Protein AF-A0A0R3S9E7-F1 (afdb_monomer_lite)

pLDDT: mean 82.57, std 11.86, range [36.91, 95.31]

Foldseek 3Di:
DPPDDDLCRVLVVVVVVDVCSVPAFLEEEAEAEDPCQADPVDAAADADPVRVCCVPPPPPWDWDWAWAPDDPPPTWIWIETQAFIWTKDKDFAPDKDFDKPPDDDPDPDPDPRRVDPHRYYHYIYRNYIDRIHIYTHTWQDDQLQSVCVLQVLQEDPAPVVVVPDDPVSVVSAAAPVNCVRNTRYHPQSVLLSCLVQCWDDDPRGIHGYDLVVLLVLVVLLLVVCVVVVPPCVPQAAQDLVVSLVVCCVVHPSLSSLQSCLNQWAAAPPDPGPGIHGPLLVSLLSLLLNVQVVVQKAFPLVSLVVSLVSGRPPRFAAPQVRDQLQQFKDWDQDPVPRTIMIGGDHLSNADLPDLLRRVVVVCVVPVDDDLSRSLNNCVSTDRVRDRDRRSDDPPPPDDSNDRDHYHDDPPPPVVCSVVCPPDDSSVNRHDDHDDRDVVSVVVCCVNVPPPDPVVLLVVLLVCLVVVLVDPAPQPPDPVSLLSNLLNVLVCVVVVHDDQLLSSLLRSCVRPNVQAFQEAEDAADPCRLSNLQSLLSHQRHAYYEYAQRLCQNPNLVSLCSNLSRLNYAYYEHHNNLDALVSLCNNLVQCQDPVRNVSHQHAEYEHENNARDDPSSLVSQVSRPNYFKYWHFNYVHLVDPDDHDPQKDKDFDQVPQQDPGDDTHHSSCVSRVCVPPDDDPPPSPDTGPRGMMMGGHPDD

InterPro domains:
  IPR019128 Sister chromatid cohesion protein Dcc1 [PF09724] (44-377)
  IPR019128 Sister chromatid cohesion protein Dcc1 [PTHR13395] (10-381)
  IPR032675 Leucine-rich repeat domain superfamily [G3DSA:3.80.10.10] (487-643)

Organism: Hymenolepis diminuta (NCBI:txid6216)

Structure (mmCIF, N/CA/C/O backbone):
data_AF-A0A0R3S9E7-F1
#
_entry.id   AF-A0A0R3S9E7-F1
#
loop_
_atom_site.group_PDB
_atom_site.id
_atom_site.type_symbol
_atom_site.label_atom_id
_atom_site.label_alt_id
_atom_site.label_comp_id
_atom_site.label_asym_id
_atom_site.label_entity_id
_atom_site.label_seq_id
_atom_site.pdbx_PDB_ins_code
_atom_site.Cartn_x
_atom_site.Cartn_y
_atom_site.Cartn_z
_atom_site.occupancy
_atom_site.B_iso_or_equiv
_atom_site.auth_seq_id
_atom_site.auth_comp_id
_atom_site.auth_asym_id
_atom_site.auth_atom_id
_atom_site.pdbx_PDB_model_num
ATOM 1 N N . MET A 1 1 ? -26.307 -48.989 19.785 1.00 36.91 1 MET A N 1
ATOM 2 C CA . MET A 1 1 ? -27.633 -49.179 20.416 1.00 36.91 1 MET A CA 1
ATOM 3 C C . MET A 1 1 ? -28.146 -47.791 20.771 1.00 36.91 1 MET A C 1
ATOM 5 O O . MET A 1 1 ? -27.602 -47.182 21.681 1.00 36.91 1 MET A O 1
ATOM 9 N N . VAL A 1 2 ? -29.074 -47.227 19.993 1.00 44.88 2 VAL A N 1
ATOM 10 C CA . VAL A 1 2 ? -29.634 -45.896 20.288 1.00 44.88 2 VAL A CA 1
ATOM 11 C C . VAL A 1 2 ? -30.572 -46.060 21.482 1.00 44.88 2 VAL A C 1
ATOM 13 O O . VAL A 1 2 ? -31.575 -46.761 21.378 1.00 44.88 2 VAL A O 1
ATOM 16 N N . LEU A 1 3 ? -30.220 -45.486 22.632 1.00 51.97 3 LEU A N 1
ATOM 17 C CA . LEU A 1 3 ? -31.105 -45.413 23.797 1.00 51.97 3 LEU A CA 1
ATOM 18 C C . LEU A 1 3 ? -32.274 -44.482 23.449 1.00 51.97 3 LEU A C 1
ATOM 20 O O . LEU A 1 3 ? -32.168 -43.267 23.596 1.00 51.97 3 LEU A O 1
ATOM 24 N N . SER A 1 4 ? -33.376 -45.041 22.954 1.00 58.56 4 SER A N 1
ATOM 25 C CA . SER A 1 4 ? -34.619 -44.300 22.751 1.00 58.56 4 SER A CA 1
ATOM 26 C C . SER A 1 4 ? -35.273 -44.056 24.111 1.00 58.56 4 SER A C 1
ATOM 28 O O . SER A 1 4 ? -35.848 -44.978 24.692 1.00 58.56 4 SER A O 1
ATOM 30 N N . ARG A 1 5 ? -35.156 -42.836 24.643 1.00 69.81 5 ARG A N 1
ATOM 31 C CA . ARG A 1 5 ? -35.923 -42.410 25.824 1.00 69.81 5 ARG A CA 1
ATOM 32 C C . ARG A 1 5 ? -37.371 -42.134 25.418 1.00 69.81 5 ARG A C 1
ATOM 34 O O . ARG A 1 5 ? -37.604 -41.621 24.323 1.00 69.81 5 ARG A O 1
ATOM 41 N N . SER A 1 6 ? -38.327 -42.496 26.273 1.00 76.62 6 SER A N 1
ATOM 42 C CA . SER A 1 6 ? -39.743 -42.199 26.032 1.00 76.62 6 SER A CA 1
ATOM 43 C C . SER A 1 6 ? -40.032 -40.700 26.199 1.00 76.62 6 SER A C 1
ATOM 45 O O . SER A 1 6 ? -39.217 -39.959 26.757 1.00 76.62 6 SER A O 1
ATOM 47 N N . ILE A 1 7 ? -41.185 -40.239 25.704 1.00 76.94 7 ILE A N 1
ATOM 48 C CA . ILE A 1 7 ? -41.592 -38.830 25.825 1.00 76.94 7 ILE A CA 1
ATOM 49 C C . ILE A 1 7 ? -41.754 -38.448 27.295 1.00 76.94 7 ILE A C 1
ATOM 51 O O . ILE A 1 7 ? -41.303 -37.387 27.726 1.00 76.94 7 ILE A O 1
ATOM 55 N N . GLU A 1 8 ? -42.340 -39.356 28.063 1.00 77.25 8 GLU A N 1
ATOM 56 C CA . GLU A 1 8 ? -42.577 -39.228 29.490 1.00 77.25 8 GLU A CA 1
ATOM 57 C C . GLU A 1 8 ? -41.260 -39.110 30.268 1.00 77.25 8 GLU A C 1
ATOM 59 O O . GLU A 1 8 ? -41.149 -38.256 31.145 1.00 77.25 8 GLU A O 1
ATOM 64 N N . ASP A 1 9 ? -40.235 -39.888 29.904 1.00 80.62 9 ASP A N 1
ATOM 65 C CA . ASP A 1 9 ? -38.928 -39.837 30.571 1.00 80.62 9 ASP A CA 1
ATOM 66 C C . ASP A 1 9 ? -38.196 -38.511 30.323 1.00 80.62 9 ASP A C 1
ATOM 68 O O . ASP A 1 9 ? -37.569 -37.959 31.227 1.00 80.62 9 ASP A O 1
ATOM 72 N N . VAL A 1 10 ? -38.241 -37.994 29.091 1.00 80.31 10 VAL A N 1
ATOM 73 C CA . VAL A 1 10 ? -37.503 -36.777 28.711 1.00 80.31 10 VAL A CA 1
ATOM 74 C C . VAL A 1 10 ? -38.101 -35.539 29.369 1.00 80.31 10 VAL A C 1
ATOM 76 O O . VAL A 1 10 ? -37.361 -34.739 29.941 1.00 80.31 10 VAL A O 1
ATOM 79 N N . PHE A 1 11 ? -39.425 -35.390 29.331 1.00 79.00 11 PHE A N 1
ATOM 80 C CA . PHE A 1 11 ? -40.089 -34.265 29.990 1.00 79.00 11 PHE A CA 1
ATOM 81 C C . PHE A 1 11 ? -40.178 -34.446 31.510 1.00 79.00 11 PHE A C 1
ATOM 83 O O . PHE A 1 11 ? -40.085 -33.459 32.231 1.00 79.00 11 PHE A O 1
ATOM 90 N N . GLY A 1 12 ? -40.223 -35.682 32.017 1.00 78.31 12 GLY A N 1
ATOM 91 C CA . GLY A 1 12 ? -40.088 -35.945 33.450 1.00 78.31 12 GLY A CA 1
ATOM 92 C C . GLY A 1 12 ? -38.722 -35.523 34.004 1.00 78.31 12 GLY A C 1
ATOM 93 O O . GLY A 1 12 ? -38.645 -34.975 35.096 1.00 78.31 12 GLY A O 1
ATOM 94 N N . LEU A 1 13 ? -37.633 -35.698 33.244 1.00 78.88 13 LEU A N 1
ATOM 95 C CA . LEU A 1 13 ? -36.298 -35.218 33.635 1.00 78.88 13 LEU A CA 1
ATOM 96 C C . LEU A 1 13 ? -36.196 -33.688 33.707 1.00 78.88 13 LEU A C 1
ATOM 98 O O . LEU A 1 13 ? -35.445 -33.174 34.535 1.00 78.88 13 LEU A O 1
ATOM 102 N N . LEU A 1 14 ? -36.951 -32.965 32.875 1.00 74.25 14 LEU A N 1
ATOM 103 C CA . LEU A 1 14 ? -37.021 -31.501 32.921 1.00 74.25 14 LEU A CA 1
ATOM 104 C C . LEU A 1 14 ? -37.613 -31.003 34.248 1.00 74.25 14 LEU A C 1
ATOM 106 O O . LEU A 1 14 ? -37.083 -30.043 34.807 1.00 74.25 14 LEU A O 1
ATOM 110 N N . ASP A 1 15 ? -38.621 -31.697 34.790 1.00 71.75 15 ASP A N 1
ATOM 111 C CA . ASP A 1 15 ? -39.232 -31.371 36.090 1.00 71.75 15 ASP A CA 1
ATOM 112 C C . ASP A 1 15 ? -38.253 -31.529 37.269 1.00 71.75 15 ASP A C 1
ATOM 114 O O . ASP A 1 15 ? -38.401 -30.864 38.295 1.00 71.75 15 ASP A O 1
ATOM 118 N N . TYR A 1 16 ? -37.226 -32.375 37.131 1.00 75.44 16 TYR A N 1
ATOM 119 C CA . TYR A 1 16 ? -36.153 -32.504 38.125 1.00 75.44 16 TYR A CA 1
ATOM 120 C C . TYR A 1 16 ? -35.012 -31.498 37.919 1.00 75.44 16 TYR A C 1
ATOM 122 O O . TYR A 1 16 ? -34.289 -31.197 38.868 1.00 75.44 16 TYR A O 1
ATOM 130 N N . ALA A 1 17 ? -34.818 -31.009 36.691 1.00 71.25 17 ALA A N 1
ATOM 131 C CA . ALA A 1 17 ? -33.691 -30.158 36.318 1.00 71.25 17 ALA A CA 1
ATOM 132 C C . ALA A 1 17 ? -33.965 -28.654 36.496 1.00 71.25 17 ALA A C 1
ATOM 134 O O . ALA A 1 17 ? -33.025 -27.892 36.716 1.00 71.25 17 ALA A O 1
ATOM 135 N N . SER A 1 18 ? -35.224 -28.213 36.407 1.00 67.19 18 SER A N 1
ATOM 136 C CA . SER A 1 18 ? -35.602 -26.805 36.566 1.00 67.19 18 SER A CA 1
ATOM 137 C C . SER A 1 18 ? -36.914 -26.655 37.330 1.00 67.19 18 SER A C 1
ATOM 139 O O . SER A 1 18 ? -37.871 -27.386 37.102 1.00 67.19 18 SER A O 1
ATOM 141 N N . SER A 1 19 ? -36.978 -25.663 38.219 1.00 61.22 19 SER A N 1
ATOM 142 C CA . SER A 1 19 ? -38.180 -25.327 38.991 1.00 61.22 19 SER A CA 1
ATOM 143 C C . SER A 1 19 ? -39.241 -24.563 38.186 1.00 61.22 19 SER A C 1
ATOM 145 O O . SER A 1 19 ? -40.364 -24.408 38.669 1.00 61.22 19 SER A O 1
ATOM 147 N N . ASP A 1 20 ? -38.915 -24.101 36.973 1.00 66.75 20 ASP A N 1
ATOM 148 C CA . ASP A 1 20 ? -39.822 -23.351 36.099 1.00 66.75 20 ASP A CA 1
ATOM 149 C C . ASP A 1 20 ? -39.968 -24.019 34.725 1.00 66.75 20 ASP A C 1
ATOM 151 O O . ASP A 1 20 ? -39.487 -23.540 33.696 1.00 66.75 20 ASP A O 1
ATOM 155 N N . THR A 1 21 ? -40.645 -25.168 34.705 1.00 66.00 21 THR A N 1
ATOM 156 C CA . THR A 1 21 ? -40.898 -25.938 33.478 1.00 66.00 21 THR A CA 1
ATOM 157 C C . THR A 1 21 ? -41.936 -25.301 32.549 1.00 66.00 21 THR A C 1
ATOM 159 O O . THR A 1 21 ? -42.089 -25.729 31.406 1.00 66.00 21 THR A O 1
ATOM 162 N N . LYS A 1 22 ? -42.619 -24.231 32.985 1.00 68.44 22 LYS A N 1
ATOM 163 C CA . LYS A 1 22 ? -43.652 -23.534 32.195 1.00 68.44 22 LYS A CA 1
ATOM 164 C C . LYS A 1 22 ? -43.084 -22.690 31.055 1.00 68.44 22 LYS A C 1
ATOM 166 O O . LYS A 1 22 ? -43.810 -22.433 30.099 1.00 68.44 22 LYS A O 1
ATOM 171 N N . ASN A 1 23 ? -41.815 -22.292 31.146 1.00 69.56 23 ASN A N 1
ATOM 172 C CA . ASN A 1 23 ? -41.142 -21.473 30.134 1.00 69.56 23 ASN A CA 1
ATOM 173 C C . ASN A 1 23 ? -40.426 -22.300 29.049 1.00 69.56 23 ASN A C 1
ATOM 175 O O . ASN A 1 23 ? -39.827 -21.725 28.144 1.00 69.56 23 ASN A O 1
ATOM 179 N N . PHE A 1 24 ? -40.480 -23.635 29.114 1.00 75.00 24 PHE A N 1
ATOM 180 C CA . PHE A 1 24 ? -39.874 -24.514 28.113 1.00 75.00 24 PHE A CA 1
ATOM 181 C C . PHE A 1 24 ? -40.863 -24.866 26.998 1.00 75.00 24 PHE A C 1
ATOM 183 O O . PHE A 1 24 ? -42.062 -25.047 27.223 1.00 75.00 24 PHE A O 1
ATOM 190 N N . TYR A 1 25 ? -40.348 -25.020 25.778 1.00 79.44 25 TYR A N 1
ATOM 191 C CA . TYR A 1 25 ? -41.132 -25.534 24.660 1.00 79.44 25 TYR A CA 1
ATOM 192 C C . TYR A 1 25 ? -41.542 -26.990 24.897 1.00 79.44 25 TYR A C 1
ATOM 194 O O . TYR A 1 25 ? -40.798 -27.787 25.467 1.00 79.44 25 TYR A O 1
ATOM 202 N N . ARG A 1 26 ? -42.709 -27.374 24.369 1.00 78.38 26 ARG A N 1
ATOM 203 C CA . ARG A 1 26 ? -43.187 -28.769 24.381 1.00 78.38 26 ARG A CA 1
ATOM 204 C C . ARG A 1 26 ? -42.491 -29.650 23.338 1.00 78.38 26 ARG A C 1
ATOM 206 O O . ARG A 1 26 ? -42.846 -30.810 23.174 1.00 78.38 26 ARG A O 1
ATOM 213 N N . SER A 1 27 ? -41.488 -29.131 22.646 1.00 83.62 27 SER A N 1
ATOM 214 C CA . SER A 1 27 ? -40.703 -29.874 21.664 1.00 83.62 27 SER A CA 1
ATOM 215 C C . SER A 1 27 ? -39.271 -30.023 22.160 1.00 83.62 27 SER A C 1
ATOM 217 O O . SER A 1 27 ? -38.633 -29.032 22.502 1.00 83.62 27 SER A O 1
ATOM 219 N N . ALA A 1 28 ? -38.756 -31.252 22.167 1.00 83.31 28 ALA A N 1
ATOM 220 C CA . ALA A 1 28 ? -37.386 -31.570 22.554 1.00 83.31 28 ALA A CA 1
ATOM 221 C C . ALA A 1 28 ? -36.619 -32.208 21.385 1.00 83.31 28 ALA A C 1
ATOM 223 O O . ALA A 1 28 ? -37.193 -32.898 20.539 1.00 83.31 28 ALA A O 1
ATOM 224 N N . GLN A 1 29 ? -35.311 -31.962 21.322 1.00 85.62 29 GLN A N 1
ATOM 225 C CA . GLN A 1 29 ? -34.406 -32.613 20.373 1.00 85.62 29 GLN A CA 1
ATOM 226 C C . GLN A 1 29 ? -33.377 -33.426 21.159 1.00 85.62 29 GLN A C 1
ATOM 228 O O . GLN A 1 29 ? -32.609 -32.862 21.934 1.00 85.62 29 GLN A O 1
ATOM 233 N N . LEU A 1 30 ? -33.380 -34.747 20.986 1.00 87.19 30 LEU A N 1
ATOM 234 C CA . LEU A 1 30 ? -32.396 -35.644 21.585 1.00 87.19 30 LEU A CA 1
ATOM 235 C C . LEU A 1 30 ? -31.155 -35.682 20.698 1.00 87.19 30 LEU A C 1
ATOM 237 O O . LEU A 1 30 ? -31.228 -36.104 19.544 1.00 87.19 30 LEU A O 1
ATOM 241 N N . ILE A 1 31 ? -30.025 -35.238 21.242 1.00 88.38 31 ILE A N 1
ATOM 242 C CA . ILE A 1 31 ? -28.744 -35.215 20.537 1.00 88.38 31 ILE A CA 1
ATOM 243 C C . ILE A 1 31 ? -27.982 -36.503 20.859 1.00 88.38 31 ILE A C 1
ATOM 245 O O . ILE A 1 31 ? -27.748 -36.831 22.022 1.00 88.38 31 ILE A O 1
ATOM 249 N N . HIS A 1 32 ? -27.596 -37.230 19.817 1.00 86.94 32 HIS A N 1
ATOM 250 C CA . HIS A 1 32 ? -26.797 -38.447 19.895 1.00 86.94 32 HIS A CA 1
ATOM 251 C C . HIS A 1 32 ? -25.519 -38.284 19.080 1.00 86.94 32 HIS A C 1
ATOM 253 O O . HIS A 1 32 ? -25.540 -37.659 18.026 1.00 86.94 32 HIS A O 1
ATOM 259 N N . PHE A 1 33 ? -24.420 -38.886 19.521 1.00 85.94 33 PHE A N 1
ATOM 260 C CA . PHE A 1 33 ? -23.206 -38.941 18.712 1.00 85.94 33 PHE A CA 1
ATOM 261 C C . PHE A 1 33 ? -23.336 -40.006 17.621 1.00 85.94 33 PHE A C 1
ATOM 263 O O . PHE A 1 33 ? -23.893 -41.082 17.864 1.00 85.94 33 PHE A O 1
ATOM 270 N N . GLY A 1 34 ? -22.861 -39.680 16.416 1.00 82.88 34 GLY A N 1
ATOM 271 C CA . GLY A 1 34 ? -22.720 -40.631 15.319 1.00 82.88 34 GLY A CA 1
ATOM 272 C C . GLY A 1 34 ? -21.714 -41.742 15.631 1.00 82.88 34 GLY A C 1
ATOM 273 O O . GLY A 1 34 ? -21.126 -41.790 16.710 1.00 82.88 34 GLY A O 1
ATOM 274 N N . TYR A 1 35 ? -21.533 -42.660 14.681 1.00 78.62 35 TYR A N 1
ATOM 275 C CA . TYR A 1 35 ? -20.580 -43.766 14.828 1.00 78.62 35 TYR A CA 1
ATOM 276 C C . TYR A 1 35 ? -19.124 -43.288 14.842 1.00 78.62 35 TYR A C 1
ATOM 278 O O . TYR A 1 35 ? -18.326 -43.869 15.573 1.00 78.62 35 TYR A O 1
ATOM 286 N N . ASP A 1 36 ? -18.821 -42.225 14.095 1.00 81.00 36 ASP A N 1
ATOM 287 C CA . ASP A 1 36 ? -17.524 -41.555 14.101 1.00 81.00 36 ASP A CA 1
ATOM 288 C C . ASP A 1 36 ? -17.709 -40.028 14.114 1.00 81.00 36 ASP A C 1
ATOM 290 O O . ASP A 1 36 ? -17.809 -39.394 13.069 1.00 81.00 36 ASP A O 1
ATOM 294 N N . PRO A 1 37 ? -17.871 -39.418 15.298 1.00 75.12 37 PRO A N 1
ATOM 295 C CA . PRO A 1 37 ? -18.079 -37.982 15.406 1.00 75.12 37 PRO A CA 1
ATOM 296 C C . PRO A 1 37 ? -16.774 -37.179 15.264 1.00 75.12 37 PRO A C 1
ATOM 298 O O . PRO A 1 37 ? -16.845 -35.955 15.220 1.00 75.12 37 PRO A O 1
ATOM 301 N N . PHE A 1 38 ? -15.606 -37.830 15.215 1.00 80.69 38 PHE A N 1
ATOM 302 C CA . PHE A 1 38 ? -14.299 -37.184 15.044 1.00 80.69 38 PHE A CA 1
ATOM 303 C C . PHE A 1 38 ? -13.758 -37.326 13.618 1.00 80.69 38 PHE A C 1
ATOM 305 O O . PHE A 1 38 ? -12.578 -37.073 13.407 1.00 80.69 38 PHE A O 1
ATOM 312 N N . ASP A 1 39 ? -14.626 -37.697 12.672 1.00 75.69 39 ASP A N 1
ATOM 313 C CA . ASP A 1 39 ? -14.321 -37.895 11.256 1.00 75.69 39 ASP A CA 1
ATOM 314 C C . ASP A 1 39 ? -13.329 -36.843 10.727 1.00 75.69 39 ASP A C 1
ATOM 316 O O . ASP A 1 39 ? -13.628 -35.640 10.697 1.00 75.69 39 ASP A O 1
ATOM 320 N N . GLU A 1 40 ? -12.129 -37.298 10.360 1.00 75.75 40 GLU A N 1
ATOM 321 C CA . GLU A 1 40 ? -11.043 -36.449 9.864 1.00 75.75 40 GLU A CA 1
ATOM 322 C C . GLU A 1 40 ? -11.322 -35.923 8.448 1.00 75.75 40 GLU A C 1
ATOM 324 O O . GLU A 1 40 ? -10.767 -34.893 8.077 1.00 75.75 40 GLU A O 1
ATOM 329 N N . ASP A 1 41 ? -12.254 -36.528 7.702 1.00 84.94 41 ASP A N 1
ATOM 330 C CA . ASP A 1 41 ? -12.555 -36.158 6.314 1.00 84.94 41 ASP A CA 1
ATOM 331 C C . ASP A 1 41 ? -13.500 -34.944 6.201 1.00 84.94 41 ASP A C 1
ATOM 333 O O . ASP A 1 41 ? -13.705 -34.390 5.116 1.00 84.94 41 ASP A O 1
ATOM 337 N N . ILE A 1 42 ? -14.096 -34.501 7.314 1.00 86.75 42 ILE A N 1
ATOM 338 C CA . ILE A 1 42 ? -15.003 -33.346 7.346 1.00 86.75 42 ILE A CA 1
ATOM 339 C C . ILE A 1 42 ? -14.240 -32.093 7.773 1.00 86.75 42 ILE A C 1
ATOM 341 O O . ILE A 1 42 ? -13.810 -31.973 8.920 1.00 86.75 42 ILE A O 1
ATOM 345 N N . PHE A 1 43 ? -14.167 -31.101 6.891 1.00 88.38 43 PHE A N 1
ATOM 346 C CA . PHE A 1 43 ? -13.557 -29.803 7.179 1.00 88.38 43 PHE A CA 1
ATOM 347 C C . PHE A 1 43 ? -14.614 -28.703 7.254 1.00 88.38 43 PHE A C 1
ATOM 349 O O . PHE A 1 43 ? -15.595 -28.704 6.507 1.00 88.38 43 PHE A O 1
ATOM 356 N N . LEU A 1 44 ? -14.411 -27.754 8.167 1.00 91.06 44 LEU A N 1
ATOM 357 C CA . LEU A 1 44 ? -15.181 -26.515 8.218 1.00 91.06 44 LEU A CA 1
ATOM 358 C C . LEU A 1 44 ? -14.358 -25.430 7.547 1.00 91.06 44 LEU A C 1
ATOM 360 O O . LEU A 1 44 ? -13.186 -25.279 7.869 1.00 91.06 44 LEU A O 1
ATOM 364 N N . MET A 1 45 ? -14.966 -24.683 6.635 1.00 91.81 45 MET A N 1
ATOM 365 C CA . MET A 1 45 ? -14.324 -23.566 5.955 1.00 91.81 45 MET A CA 1
ATOM 366 C C . MET A 1 45 ? -15.216 -22.339 6.068 1.00 91.81 45 MET A C 1
ATOM 368 O O . MET A 1 45 ? -16.433 -22.430 5.887 1.00 91.81 45 MET A O 1
ATOM 372 N N . GLU A 1 46 ? -14.616 -21.194 6.363 1.00 91.62 46 GLU A N 1
ATOM 373 C CA . GLU A 1 46 ? -15.314 -19.921 6.319 1.00 91.62 46 GLU A CA 1
ATOM 374 C C . GLU A 1 46 ? -15.640 -19.546 4.868 1.00 91.62 46 GLU A C 1
ATOM 376 O O . GLU A 1 46 ? -14.798 -19.610 3.972 1.00 91.62 46 GLU A O 1
ATOM 381 N N . VAL A 1 47 ? -16.889 -19.146 4.630 1.00 89.75 47 VAL A N 1
ATOM 382 C CA . VAL A 1 47 ? -17.381 -18.774 3.302 1.00 89.75 47 VAL A CA 1
ATOM 383 C C . VAL A 1 47 ? -17.919 -17.354 3.365 1.00 89.75 47 VAL A C 1
ATOM 385 O O . VAL A 1 47 ? -18.908 -17.076 4.044 1.00 89.75 47 VAL A O 1
ATOM 388 N N . THR A 1 48 ? -17.281 -16.448 2.626 1.00 86.62 48 THR A N 1
ATOM 389 C CA . THR A 1 48 ? -17.754 -15.064 2.512 1.00 86.62 48 THR A CA 1
ATOM 390 C C . THR A 1 48 ? -19.095 -15.006 1.769 1.00 86.62 48 THR A C 1
ATOM 392 O O . THR A 1 48 ? -19.358 -15.863 0.922 1.00 86.62 48 THR A O 1
ATOM 395 N N . PRO A 1 49 ? -19.939 -13.979 1.995 1.00 88.12 49 PRO A N 1
ATOM 396 C CA . PRO A 1 49 ? -21.205 -13.838 1.272 1.00 88.12 49 PRO A CA 1
ATOM 397 C C . PRO A 1 49 ? -21.039 -13.861 -0.253 1.00 88.12 49 PRO A C 1
ATOM 399 O O . PRO A 1 49 ? -21.803 -14.522 -0.946 1.00 88.12 49 PRO A O 1
ATOM 402 N N . ALA A 1 50 ? -19.986 -13.222 -0.773 1.00 83.50 50 ALA A N 1
ATOM 403 C CA . ALA A 1 50 ? -19.691 -13.219 -2.204 1.00 83.50 50 ALA A CA 1
ATOM 404 C C . ALA A 1 50 ? -19.355 -14.622 -2.740 1.00 83.50 50 ALA A C 1
ATOM 406 O O . ALA A 1 50 ? -19.796 -14.987 -3.828 1.00 83.50 50 ALA A O 1
ATOM 407 N N . LEU A 1 51 ? -18.597 -15.418 -1.978 1.00 84.31 51 LEU A N 1
ATOM 408 C CA . LEU A 1 51 ? -18.276 -16.795 -2.347 1.00 84.31 51 LEU A CA 1
ATOM 409 C C . LEU A 1 51 ? -19.513 -17.705 -2.237 1.00 84.31 51 LEU A C 1
ATOM 411 O O . LEU A 1 51 ? -19.752 -18.529 -3.117 1.00 84.31 51 LEU A O 1
ATOM 415 N N . ALA A 1 52 ? -20.349 -17.510 -1.213 1.00 87.81 52 ALA A N 1
ATOM 416 C CA . ALA A 1 52 ? -21.627 -18.209 -1.073 1.00 87.81 52 ALA A CA 1
ATOM 417 C C . ALA A 1 52 ? -22.563 -17.923 -2.259 1.00 87.81 52 ALA A C 1
ATOM 419 O O . ALA A 1 52 ? -23.142 -18.850 -2.827 1.00 87.81 52 ALA A O 1
ATOM 420 N N . ASP A 1 53 ? -22.662 -16.662 -2.684 1.00 87.12 53 ASP A N 1
ATOM 421 C CA . ASP A 1 53 ? -23.448 -16.269 -3.854 1.00 87.12 53 ASP A CA 1
ATOM 422 C C . ASP A 1 53 ? -22.939 -16.949 -5.132 1.00 87.12 53 ASP A C 1
ATOM 424 O O . ASP A 1 53 ? -23.749 -17.392 -5.950 1.00 87.12 53 ASP A O 1
ATOM 428 N N . GLN A 1 54 ? -21.617 -17.083 -5.299 1.00 84.06 54 GLN A N 1
ATOM 429 C CA . GLN A 1 54 ? -21.022 -17.808 -6.427 1.00 84.06 54 GLN A CA 1
ATOM 430 C C . GLN A 1 54 ? -21.365 -19.301 -6.395 1.00 84.06 54 GLN A C 1
ATOM 432 O O . GLN A 1 54 ? -21.807 -19.829 -7.418 1.00 84.06 54 GLN A O 1
ATOM 437 N N . PHE A 1 55 ? -21.245 -19.953 -5.232 1.00 84.19 55 PHE A N 1
ATOM 438 C CA . PHE A 1 55 ? -21.625 -21.358 -5.054 1.00 84.19 55 PHE A CA 1
ATOM 439 C C . PHE A 1 55 ? -23.103 -21.615 -5.379 1.00 84.19 55 PHE A C 1
ATOM 441 O O . PHE A 1 55 ? -23.438 -22.644 -5.964 1.00 84.19 55 PHE A O 1
ATOM 448 N N . LEU A 1 56 ? -23.996 -20.692 -5.008 1.00 86.06 56 LEU A N 1
ATOM 449 C CA . LEU A 1 56 ? -25.441 -20.855 -5.187 1.00 86.06 56 LEU A CA 1
ATOM 450 C C . LEU A 1 56 ? -25.933 -20.453 -6.585 1.00 86.06 56 LEU A C 1
ATOM 452 O O . LEU A 1 56 ? -26.876 -21.055 -7.100 1.00 86.06 56 LEU A O 1
ATOM 456 N N . SER A 1 57 ? -25.328 -19.430 -7.193 1.00 83.25 57 SER A N 1
ATOM 457 C CA . SER A 1 57 ? -25.852 -18.794 -8.412 1.00 83.25 57 SER A CA 1
ATOM 458 C C . SER A 1 57 ? -25.206 -19.302 -9.700 1.00 83.25 57 SER A C 1
ATOM 460 O O . SER A 1 57 ? -25.828 -19.219 -10.761 1.00 83.25 57 SER A O 1
ATOM 462 N N . ASN A 1 58 ? -23.967 -19.806 -9.643 1.00 79.88 58 ASN A N 1
ATOM 463 C CA . ASN A 1 58 ? -23.225 -20.228 -10.828 1.00 79.88 58 ASN A CA 1
ATOM 464 C C . ASN A 1 58 ? -23.053 -21.760 -10.869 1.00 79.88 58 ASN A C 1
ATOM 466 O O . ASN A 1 58 ? -22.139 -22.296 -10.247 1.00 79.88 58 ASN A O 1
ATOM 470 N N . PRO A 1 59 ? -23.855 -22.487 -11.670 1.00 76.00 59 PRO A N 1
ATOM 471 C CA . PRO A 1 59 ? -23.755 -23.943 -11.774 1.00 76.00 59 PRO A CA 1
ATOM 472 C C . PRO A 1 59 ? -22.466 -24.434 -12.456 1.00 76.00 59 PRO A C 1
ATOM 474 O O . PRO A 1 59 ? -22.233 -25.639 -12.498 1.00 76.00 59 PRO A O 1
ATOM 477 N N . ARG A 1 60 ? -21.648 -23.536 -13.026 1.00 78.69 60 ARG A N 1
ATOM 478 C CA . ARG A 1 60 ? -20.324 -23.851 -13.583 1.00 78.69 60 ARG A CA 1
ATOM 479 C C . ARG A 1 60 ? -19.169 -23.372 -12.707 1.00 78.69 60 ARG A C 1
ATOM 481 O O . ARG A 1 60 ? -18.036 -23.405 -13.167 1.00 78.69 60 ARG A O 1
ATOM 488 N N . PHE A 1 61 ? -19.436 -22.896 -11.493 1.00 81.38 61 PHE A N 1
ATOM 489 C CA . PHE A 1 61 ? -18.372 -22.477 -10.593 1.00 81.38 61 PHE A CA 1
ATOM 490 C C . PHE A 1 61 ? -17.407 -23.642 -10.335 1.00 81.38 61 PHE A C 1
ATOM 492 O O . PHE A 1 61 ? -17.818 -24.699 -9.854 1.00 81.38 61 PHE A O 1
ATOM 499 N N . SER A 1 62 ? -16.132 -23.439 -10.659 1.00 83.44 62 SER A N 1
ATOM 500 C CA . SER A 1 62 ? -15.048 -24.365 -10.349 1.00 83.44 62 SER A CA 1
ATOM 501 C C . SER A 1 62 ? -14.039 -23.689 -9.436 1.00 83.44 62 SER A C 1
ATOM 503 O O . SER A 1 62 ? -13.594 -22.572 -9.710 1.00 83.44 62 SER A O 1
ATOM 505 N N . ALA A 1 63 ? -13.650 -24.396 -8.383 1.00 85.62 63 ALA A N 1
ATOM 506 C CA . ALA A 1 63 ? -12.527 -24.032 -7.540 1.00 85.62 63 ALA A CA 1
ATOM 507 C C . ALA A 1 63 ? -11.646 -25.262 -7.323 1.00 85.62 63 ALA A C 1
ATOM 509 O O . ALA A 1 63 ? -12.148 -26.381 -7.200 1.00 85.62 63 ALA A O 1
ATOM 510 N N . GLU A 1 64 ? -10.340 -25.044 -7.292 1.00 88.69 64 GLU A N 1
ATOM 511 C CA . GLU A 1 64 ? -9.324 -26.077 -7.128 1.00 88.69 64 GLU A CA 1
ATOM 512 C C . GLU A 1 64 ? -8.518 -25.782 -5.865 1.00 88.69 64 GLU A C 1
ATOM 514 O O . GLU A 1 64 ? -8.125 -24.639 -5.630 1.00 88.69 64 GLU A O 1
ATOM 519 N N . ILE A 1 65 ? -8.255 -26.812 -5.060 1.00 89.44 65 ILE A N 1
ATOM 520 C CA . ILE A 1 65 ? -7.316 -26.710 -3.941 1.00 89.44 65 ILE A CA 1
ATOM 521 C C . ILE A 1 65 ? -5.954 -27.187 -4.438 1.00 89.44 65 ILE A C 1
ATOM 523 O O . ILE A 1 65 ? -5.839 -28.304 -4.943 1.00 89.44 65 ILE A O 1
ATOM 527 N N . LYS A 1 66 ? -4.941 -26.327 -4.327 1.00 88.69 66 LYS A N 1
ATOM 528 C CA . LYS A 1 66 ? -3.572 -26.571 -4.801 1.00 88.69 66 LYS A CA 1
ATOM 529 C C . LYS A 1 66 ? -2.570 -26.364 -3.671 1.00 88.69 66 LYS A C 1
ATOM 531 O O . LYS A 1 66 ? -2.783 -25.517 -2.808 1.00 88.69 66 LYS A O 1
ATOM 536 N N . SER A 1 67 ? -1.467 -27.097 -3.710 1.00 85.25 67 SER A N 1
ATOM 537 C CA . SER A 1 67 ? -0.271 -26.870 -2.892 1.00 85.25 67 SER A CA 1
ATOM 538 C C . SER A 1 67 ? 0.887 -26.439 -3.794 1.00 85.25 67 SER A C 1
ATOM 540 O O . SER A 1 67 ? 0.856 -26.650 -5.008 1.00 85.25 67 SER A O 1
ATOM 542 N N . GLU A 1 68 ? 1.901 -25.795 -3.218 1.00 74.50 68 GLU A N 1
ATOM 543 C CA . GLU A 1 68 ? 3.177 -25.617 -3.919 1.00 74.50 68 GLU A CA 1
ATOM 544 C C . GLU A 1 68 ? 3.909 -26.965 -4.045 1.00 74.50 68 GLU A C 1
ATOM 546 O O . GLU A 1 68 ? 3.772 -27.833 -3.180 1.00 74.50 68 GLU A O 1
ATOM 551 N N . ASP A 1 69 ? 4.705 -27.138 -5.107 1.00 64.44 69 ASP A N 1
ATOM 552 C CA . ASP A 1 69 ? 5.492 -28.357 -5.333 1.00 64.44 69 ASP A CA 1
ATOM 553 C C . ASP A 1 69 ? 6.427 -28.653 -4.139 1.00 64.44 69 ASP A C 1
ATOM 555 O O . ASP A 1 69 ? 7.223 -27.806 -3.726 1.00 64.44 69 ASP A O 1
ATOM 559 N N . GLY A 1 70 ? 6.369 -29.870 -3.590 1.00 57.25 70 GLY A N 1
ATOM 560 C CA . GLY A 1 70 ? 7.201 -30.293 -2.461 1.00 57.25 70 GLY A CA 1
ATOM 561 C C . GLY A 1 70 ? 6.612 -31.484 -1.710 1.00 57.25 70 GLY A C 1
ATOM 562 O O . GLY A 1 70 ? 5.798 -32.226 -2.248 1.00 57.25 70 GLY A O 1
ATOM 563 N N . ASN A 1 71 ? 7.053 -31.705 -0.472 1.00 52.50 71 ASN A N 1
ATOM 564 C CA . ASN A 1 71 ? 6.434 -32.705 0.392 1.00 52.50 71 ASN A CA 1
ATOM 565 C C . ASN A 1 71 ? 5.083 -32.153 0.876 1.00 52.50 71 ASN A C 1
ATOM 567 O O . ASN A 1 71 ? 5.068 -31.166 1.611 1.00 52.50 71 ASN A O 1
ATOM 571 N N . ASP A 1 72 ? 3.977 -32.789 0.480 1.00 59.03 72 ASP A N 1
ATOM 572 C CA . ASP A 1 72 ? 2.603 -32.304 0.708 1.00 59.03 72 ASP A CA 1
ATOM 573 C C . ASP A 1 72 ? 2.275 -31.997 2.183 1.00 59.03 72 ASP A C 1
ATOM 575 O O . ASP A 1 72 ? 1.358 -31.236 2.469 1.00 59.03 72 ASP A O 1
ATOM 579 N N . ASN A 1 73 ? 3.048 -32.539 3.129 1.00 60.47 73 ASN A N 1
ATOM 580 C CA . ASN A 1 73 ? 2.799 -32.386 4.562 1.00 60.47 73 ASN A CA 1
ATOM 581 C C . ASN A 1 73 ? 3.285 -31.058 5.179 1.00 60.47 73 ASN A C 1
ATOM 583 O O . ASN A 1 73 ? 2.941 -30.791 6.327 1.00 60.47 73 ASN A O 1
ATOM 587 N N . GLU A 1 74 ? 4.096 -30.249 4.485 1.00 66.75 74 GLU A N 1
ATOM 588 C CA . GLU A 1 74 ? 4.634 -28.985 5.040 1.00 66.75 74 GLU A CA 1
ATOM 589 C C . GLU A 1 74 ? 4.241 -27.735 4.241 1.00 66.75 74 GLU A C 1
ATOM 591 O O . GLU A 1 74 ? 4.403 -26.611 4.726 1.00 66.75 74 GLU A O 1
ATOM 596 N N . ASN A 1 75 ? 3.708 -27.909 3.031 1.00 77.69 75 ASN A N 1
ATOM 597 C CA . ASN A 1 75 ? 3.404 -26.793 2.146 1.00 77.69 75 ASN A CA 1
ATOM 598 C C . ASN A 1 75 ? 2.017 -26.195 2.430 1.00 77.69 75 ASN A C 1
ATOM 600 O O . ASN A 1 75 ? 1.069 -26.922 2.732 1.00 77.69 75 ASN A O 1
ATOM 604 N N . PRO A 1 76 ? 1.860 -24.864 2.306 1.00 85.19 76 PRO A N 1
ATOM 605 C CA . PRO A 1 76 ? 0.558 -24.230 2.452 1.00 85.19 76 PRO A CA 1
ATOM 606 C C . PRO A 1 76 ? -0.400 -24.674 1.340 1.00 85.19 76 PRO A C 1
ATOM 608 O O . PRO A 1 76 ? -0.011 -24.818 0.179 1.00 85.19 76 PRO A O 1
ATOM 611 N N . ALA A 1 77 ? -1.672 -24.835 1.703 1.00 89.06 77 ALA A N 1
ATOM 612 C CA . ALA A 1 77 ? -2.751 -25.080 0.758 1.00 89.06 77 ALA A CA 1
ATOM 613 C C . ALA A 1 77 ? -3.391 -23.761 0.306 1.00 89.06 77 ALA A C 1
ATOM 615 O O . ALA A 1 77 ? -3.525 -22.805 1.077 1.00 89.06 77 ALA A O 1
ATOM 616 N N . PHE A 1 78 ? -3.826 -23.726 -0.948 1.00 91.19 78 PHE A N 1
ATOM 617 C CA . PHE A 1 78 ? -4.455 -22.575 -1.575 1.00 91.19 78 PHE A CA 1
ATOM 618 C C . PHE A 1 78 ? -5.769 -22.980 -2.223 1.00 91.19 78 PHE A C 1
ATOM 620 O O . PHE A 1 78 ? -5.860 -24.016 -2.873 1.00 91.19 78 PHE A O 1
ATOM 627 N N . PHE A 1 79 ? -6.774 -22.132 -2.072 1.00 91.88 79 PHE A N 1
ATOM 628 C CA . PHE A 1 79 ? -8.053 -22.215 -2.747 1.00 91.88 79 PHE A CA 1
ATOM 629 C C . PHE A 1 79 ? -8.044 -21.268 -3.946 1.00 91.88 79 PHE A C 1
ATOM 631 O O . PHE A 1 79 ? -8.037 -20.043 -3.797 1.00 91.88 79 PHE A O 1
ATOM 638 N N . CYS A 1 80 ? -8.005 -21.850 -5.141 1.00 90.88 80 CYS A N 1
ATOM 639 C CA . CYS A 1 80 ? -7.910 -21.138 -6.406 1.00 90.88 80 CYS A CA 1
ATOM 640 C C . CYS A 1 80 ? -9.257 -21.177 -7.126 1.00 90.88 80 CYS A C 1
ATOM 642 O O . CYS A 1 80 ? -9.798 -22.244 -7.410 1.00 90.88 80 CYS A O 1
ATOM 644 N N . THR A 1 81 ? -9.775 -20.005 -7.468 1.00 87.88 81 THR A N 1
ATOM 645 C CA . THR A 1 81 ? -10.930 -19.849 -8.363 1.00 87.88 81 THR A CA 1
ATOM 646 C C . THR A 1 81 ? -10.453 -19.410 -9.750 1.00 87.88 81 THR A C 1
ATOM 648 O O . THR A 1 81 ? -9.260 -19.198 -9.967 1.00 87.88 81 THR A O 1
ATOM 651 N N . GLU A 1 82 ? -11.370 -19.210 -10.698 1.00 80.88 82 GLU A N 1
ATOM 652 C CA . GLU A 1 82 ? -11.025 -18.658 -12.020 1.00 80.88 82 GLU A CA 1
ATOM 653 C C . GLU A 1 82 ? -10.396 -17.251 -11.951 1.00 80.88 82 GLU A C 1
ATOM 655 O O . GLU A 1 82 ? -9.662 -16.868 -12.860 1.00 80.88 82 GLU A O 1
ATOM 660 N N . ALA A 1 83 ? -10.669 -16.483 -10.888 1.00 78.12 83 ALA A N 1
ATOM 661 C CA . ALA A 1 83 ? -10.310 -15.065 -10.802 1.00 78.12 83 ALA A CA 1
ATOM 662 C C . ALA A 1 83 ? -9.376 -14.698 -9.638 1.00 78.12 83 ALA A C 1
ATOM 664 O O . ALA A 1 83 ? -8.743 -13.645 -9.686 1.00 78.12 83 ALA A O 1
ATOM 665 N N . SER A 1 84 ? -9.316 -15.508 -8.580 1.00 85.44 84 SER A N 1
ATOM 666 C CA . SER A 1 84 ? -8.555 -15.172 -7.372 1.00 85.44 84 SER A CA 1
ATOM 667 C C . SER A 1 84 ? -8.039 -16.393 -6.632 1.00 85.44 84 SER A C 1
ATOM 669 O O . SER A 1 84 ? -8.696 -17.441 -6.624 1.00 85.44 84 SER A O 1
ATOM 671 N N . THR A 1 85 ? -6.935 -16.195 -5.916 1.00 90.69 85 THR A N 1
ATOM 672 C CA . THR A 1 85 ? -6.310 -17.206 -5.061 1.00 90.69 85 THR A CA 1
ATOM 673 C C . THR A 1 85 ? -6.311 -16.790 -3.594 1.00 90.69 85 THR A C 1
ATOM 675 O O . THR A 1 85 ? -6.001 -15.649 -3.241 1.00 90.69 85 THR A O 1
ATOM 678 N N . GLN A 1 86 ? -6.660 -17.731 -2.720 1.00 91.19 86 GLN A N 1
ATOM 679 C CA . GLN A 1 86 ? -6.704 -17.537 -1.274 1.00 91.19 86 GLN A CA 1
ATOM 680 C C . GLN A 1 86 ? -5.848 -18.599 -0.591 1.00 91.19 86 GLN A C 1
ATOM 682 O O . GLN A 1 86 ? -5.933 -19.775 -0.925 1.00 91.19 86 GLN A O 1
ATOM 687 N N . ARG A 1 87 ? -5.025 -18.206 0.375 1.00 90.94 87 ARG A N 1
ATOM 688 C CA . ARG A 1 87 ? -4.294 -19.133 1.237 1.00 90.94 87 ARG A CA 1
ATOM 689 C C . ARG A 1 87 ? -5.239 -19.679 2.300 1.00 90.94 87 ARG A C 1
ATOM 691 O O . ARG A 1 87 ? -5.952 -18.908 2.932 1.00 90.94 87 ARG A O 1
ATOM 698 N N . LEU A 1 88 ? -5.227 -20.988 2.505 1.00 91.44 88 LEU A N 1
ATOM 699 C CA . LEU A 1 88 ? -6.014 -21.648 3.538 1.00 91.44 88 LEU A CA 1
ATOM 700 C C . LEU A 1 88 ? -5.215 -21.674 4.844 1.00 91.44 88 LEU A C 1
ATOM 702 O O . LEU A 1 88 ? -4.086 -22.169 4.872 1.00 91.44 88 LEU A O 1
ATOM 706 N N . LEU A 1 89 ? -5.784 -21.111 5.908 1.00 91.31 89 LEU A N 1
ATOM 707 C CA . LEU A 1 89 ? -5.199 -21.097 7.247 1.00 91.31 89 LEU A CA 1
ATOM 708 C C . LEU A 1 89 ? -6.092 -21.881 8.199 1.00 91.31 89 LEU A C 1
ATOM 710 O O . LEU A 1 89 ? -7.301 -21.684 8.211 1.00 91.31 89 LEU A O 1
ATOM 714 N N . GLU A 1 90 ? -5.504 -22.765 8.994 1.00 90.19 90 GLU A N 1
ATOM 715 C CA . GLU A 1 90 ? -6.239 -23.445 10.055 1.00 90.19 90 GLU A CA 1
ATOM 716 C C . GLU A 1 90 ? -6.257 -22.576 11.317 1.00 90.19 90 GLU A C 1
ATOM 718 O O . GLU A 1 90 ? -5.207 -22.161 11.814 1.00 90.19 90 GLU A O 1
ATOM 723 N N . THR A 1 91 ? -7.457 -22.318 11.833 1.00 90.31 91 THR A N 1
ATOM 724 C CA . THR A 1 91 ? -7.696 -21.502 13.024 1.00 90.31 91 THR A CA 1
ATOM 725 C C . THR A 1 91 ? -8.380 -22.350 14.091 1.00 90.31 91 THR A C 1
ATOM 727 O O . THR A 1 91 ? -9.462 -22.898 13.871 1.00 90.31 91 THR A O 1
ATOM 730 N N . GLU A 1 92 ? -7.760 -22.450 15.269 1.00 91.06 92 GLU A N 1
ATOM 731 C CA . GLU A 1 92 ? -8.332 -23.139 16.429 1.00 91.06 92 GLU A CA 1
ATOM 732 C C . GLU A 1 92 ? -9.414 -22.290 17.112 1.00 91.06 92 GLU A C 1
ATOM 734 O O . GLU A 1 92 ? -9.295 -21.070 17.251 1.00 91.06 92 GLU A O 1
ATOM 739 N N . THR A 1 93 ? -10.469 -22.945 17.590 1.00 87.94 93 THR A N 1
ATOM 740 C CA . THR A 1 93 ? -11.550 -22.324 18.358 1.00 87.94 93 THR A CA 1
ATOM 741 C C . THR A 1 93 ? -11.448 -22.705 19.829 1.00 87.94 93 THR A C 1
ATOM 743 O O . THR A 1 93 ? -11.150 -23.845 20.177 1.00 87.94 93 THR A O 1
ATOM 746 N N . SER A 1 94 ? -11.754 -21.764 20.729 1.00 85.88 94 SER A N 1
ATOM 747 C CA . SER A 1 94 ? -11.882 -22.070 22.164 1.00 85.88 94 SER A CA 1
ATOM 748 C C . SER A 1 94 ? -13.086 -22.963 22.471 1.00 85.88 94 SER A C 1
ATOM 750 O O . SER A 1 94 ? -13.099 -23.663 23.484 1.00 85.88 94 SER A O 1
ATOM 752 N N . ASP A 1 95 ? -14.091 -22.923 21.596 1.00 89.62 95 ASP A N 1
ATOM 753 C CA . ASP A 1 95 ? -15.332 -23.674 21.711 1.00 89.62 95 ASP A CA 1
ATOM 754 C C . ASP A 1 95 ? -15.314 -24.904 20.800 1.00 89.62 95 ASP A C 1
ATOM 756 O O . ASP A 1 95 ? -14.691 -24.910 19.737 1.00 89.62 95 ASP A O 1
ATOM 760 N N . ILE A 1 96 ? -16.041 -25.945 21.204 1.00 89.44 96 ILE A N 1
ATOM 761 C CA . ILE A 1 96 ? -16.238 -27.149 20.396 1.00 89.44 96 ILE A CA 1
ATOM 762 C C . ILE A 1 96 ? -17.447 -26.938 19.482 1.00 89.44 96 ILE A C 1
ATOM 764 O O . ILE A 1 96 ? -18.571 -26.747 19.952 1.00 89.44 96 ILE A O 1
ATOM 768 N N . LEU A 1 97 ? -17.227 -27.028 18.173 1.00 90.19 97 LEU A N 1
ATOM 769 C CA . LEU A 1 97 ? -18.257 -26.916 17.149 1.00 90.19 97 LEU A CA 1
ATOM 770 C C . LEU A 1 97 ? -18.885 -28.287 16.883 1.00 90.19 97 LEU A C 1
ATOM 772 O O . LEU A 1 97 ? -18.198 -29.250 16.545 1.00 90.19 97 LEU A O 1
ATOM 776 N N . LEU A 1 98 ? -20.210 -28.372 17.022 1.00 90.38 98 LEU A N 1
ATOM 777 C CA . LEU A 1 98 ? -20.981 -29.583 16.742 1.00 90.38 98 LEU A CA 1
ATOM 778 C C . LEU A 1 98 ? -21.738 -29.423 15.425 1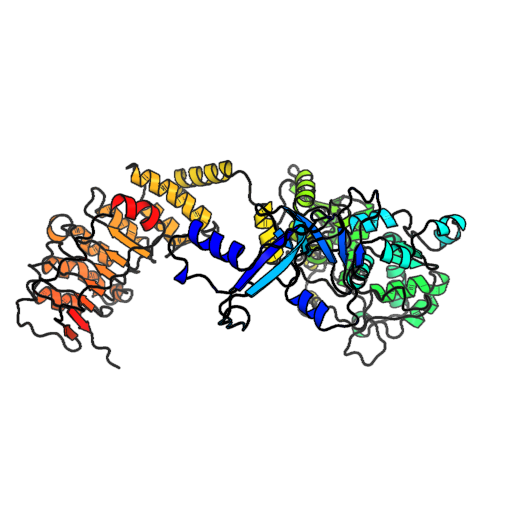.00 90.38 98 LEU A C 1
ATOM 780 O O . LEU A 1 98 ? -22.665 -28.618 15.325 1.00 90.38 98 LEU A O 1
ATOM 784 N N . LEU A 1 99 ? -21.392 -30.237 14.430 1.00 89.81 99 LEU A N 1
ATOM 785 C CA . LEU A 1 99 ? -22.133 -30.305 13.180 1.00 89.81 99 LEU A CA 1
ATOM 786 C C . LEU A 1 99 ? -23.326 -31.247 13.363 1.00 89.81 99 LEU A C 1
ATOM 788 O O . LEU A 1 99 ? -23.168 -32.458 13.533 1.00 89.81 99 LEU A O 1
ATOM 792 N N . VAL A 1 100 ? -24.531 -30.676 13.374 1.00 90.75 100 VAL A N 1
ATOM 793 C CA . VAL A 1 100 ? -25.776 -31.412 13.629 1.00 90.75 100 VAL A CA 1
ATOM 794 C C . VAL A 1 100 ? -26.809 -31.069 12.549 1.00 90.75 100 VAL A C 1
ATOM 796 O O . VAL A 1 100 ? -27.580 -30.117 12.701 1.00 90.75 100 VAL A O 1
ATOM 799 N N . PRO A 1 101 ? -26.855 -31.826 11.438 1.00 88.00 101 PRO A N 1
ATOM 800 C CA . PRO A 1 101 ? -27.781 -31.560 10.344 1.00 88.00 101 PRO A CA 1
ATOM 801 C C . PRO A 1 101 ? -29.245 -31.533 10.802 1.00 88.00 101 PRO A C 1
ATOM 803 O O . PRO A 1 101 ? -29.729 -32.433 11.494 1.00 88.00 101 PRO A O 1
ATOM 806 N N . GLY A 1 102 ? -29.972 -30.487 10.400 1.00 84.56 102 GLY A N 1
ATOM 807 C CA . GLY A 1 102 ? -31.392 -30.320 10.720 1.00 84.56 102 GLY A CA 1
ATOM 808 C C . GLY A 1 102 ? -31.690 -30.032 12.196 1.00 84.56 102 GLY A C 1
ATOM 809 O O . GLY A 1 102 ? -32.848 -30.180 12.615 1.00 84.56 102 GLY A O 1
ATOM 810 N N . LEU A 1 103 ? -30.679 -29.662 12.993 1.00 88.19 103 LEU A N 1
ATOM 811 C CA . LEU A 1 103 ? -30.877 -29.117 14.332 1.00 88.19 103 LEU A CA 1
ATOM 812 C C . LEU A 1 103 ? -31.676 -27.820 14.231 1.00 88.19 103 LEU A C 1
ATOM 814 O O . LEU A 1 103 ? -31.316 -26.905 13.498 1.00 88.19 103 LEU A O 1
ATOM 818 N N . LYS A 1 104 ? -32.773 -27.752 14.976 1.00 85.38 104 LYS A N 1
ATOM 819 C CA . LYS A 1 104 ? -33.588 -26.543 15.062 1.00 85.38 104 LYS A CA 1
ATOM 820 C C . LYS A 1 104 ? -33.135 -25.725 16.258 1.00 85.38 104 LYS A C 1
ATOM 822 O O . LYS A 1 104 ? -33.007 -26.283 17.346 1.00 85.38 104 LYS A O 1
ATOM 827 N N . VAL A 1 105 ? -32.941 -24.426 16.080 1.00 82.06 105 VAL A N 1
ATOM 828 C CA . VAL A 1 105 ? -32.675 -23.487 17.176 1.00 82.06 105 VAL A CA 1
ATOM 829 C C . VAL A 1 105 ? -33.921 -22.616 17.356 1.00 82.06 105 VAL A C 1
ATOM 831 O O . VAL A 1 105 ? -34.551 -22.265 16.355 1.00 82.06 105 VAL A O 1
ATOM 834 N N . PRO A 1 106 ? -34.357 -22.319 18.591 1.00 74.38 106 PRO A N 1
ATOM 835 C CA . PRO A 1 106 ? -35.440 -21.371 18.812 1.00 74.38 106 PRO A CA 1
ATOM 836 C C . PRO A 1 106 ? -34.945 -19.949 18.506 1.00 74.38 106 PRO A C 1
ATOM 838 O O . PRO A 1 106 ? -34.454 -19.266 19.396 1.00 74.38 106 PRO A O 1
ATOM 841 N N . ASP A 1 107 ? -35.042 -19.528 17.248 1.00 66.62 107 ASP A N 1
ATOM 842 C CA . ASP A 1 107 ? -34.877 -18.125 16.843 1.00 66.62 107 ASP A CA 1
ATOM 843 C C . ASP A 1 107 ? -36.247 -17.439 16.710 1.00 66.62 107 ASP A C 1
ATOM 845 O O . ASP A 1 107 ? -37.277 -18.113 16.663 1.00 66.62 107 ASP A O 1
ATOM 849 N N . ASP A 1 108 ? -36.273 -16.103 16.606 1.00 54.22 108 ASP A N 1
ATOM 850 C CA . ASP A 1 108 ? -37.471 -15.228 16.559 1.00 54.22 108 ASP A CA 1
ATOM 851 C C . ASP A 1 108 ? -38.521 -15.567 15.466 1.00 54.22 108 ASP A C 1
ATOM 853 O O . ASP A 1 108 ? -39.584 -14.940 15.368 1.00 54.22 108 ASP A O 1
ATOM 857 N N . THR A 1 109 ? -38.274 -16.581 14.636 1.00 54.66 109 THR A N 1
ATOM 858 C CA . THR A 1 109 ? -39.235 -17.086 13.657 1.00 54.66 109 THR A CA 1
ATOM 859 C C . THR A 1 109 ? -40.159 -18.138 14.275 1.00 54.66 109 THR A C 1
ATOM 861 O O . THR A 1 109 ? -39.744 -19.113 14.894 1.00 54.66 109 THR A O 1
ATOM 864 N N . LYS A 1 110 ? -41.470 -17.944 14.080 1.00 57.81 110 LYS A N 1
ATOM 865 C CA . LYS A 1 110 ? -42.553 -18.851 14.499 1.00 57.81 110 LYS A CA 1
ATOM 866 C C . LYS A 1 110 ? -42.508 -20.185 13.737 1.00 57.81 110 LYS A C 1
ATOM 868 O O . LYS A 1 110 ? -43.417 -20.487 12.963 1.00 57.81 110 LYS A O 1
ATOM 873 N N . GLU A 1 111 ? -41.468 -20.990 13.923 1.00 64.75 111 GLU A N 1
ATOM 874 C CA . GLU A 1 111 ? -41.435 -22.337 13.370 1.00 64.75 111 GLU A CA 1
ATOM 875 C C . GLU A 1 111 ? -42.528 -23.198 14.015 1.00 64.75 111 GLU A C 1
ATOM 877 O O . GLU A 1 111 ? -42.648 -23.298 15.239 1.00 64.75 111 GLU A O 1
ATOM 882 N N . SER A 1 112 ? -43.300 -23.893 13.175 1.00 67.69 112 SER A N 1
ATOM 883 C CA . SER A 1 112 ? -44.376 -24.802 13.599 1.00 67.69 112 SER A CA 1
ATOM 884 C C . SER A 1 112 ? -43.902 -25.910 14.545 1.00 67.69 112 SER A C 1
ATOM 886 O O . SER A 1 112 ? -44.699 -26.463 15.298 1.00 67.69 112 SER A O 1
ATOM 888 N N . TYR A 1 113 ? -42.603 -26.218 14.530 1.00 72.94 113 TYR A N 1
ATOM 889 C CA . TYR A 1 113 ? -41.989 -27.206 15.407 1.00 72.94 113 TYR A CA 1
ATOM 890 C C . TYR A 1 113 ? -42.028 -26.798 16.886 1.00 72.94 113 TYR A C 1
ATOM 892 O O . TYR A 1 113 ? -42.304 -27.646 17.731 1.00 72.94 113 TYR A O 1
ATOM 900 N N . TRP A 1 114 ? -41.792 -25.523 17.207 1.00 76.44 114 TRP A N 1
ATOM 901 C CA . TRP A 1 114 ? -41.760 -25.028 18.592 1.00 76.44 114 TRP A CA 1
ATOM 902 C C . TRP A 1 114 ? -43.154 -24.706 19.143 1.00 76.44 114 TRP A C 1
ATOM 904 O O . TRP A 1 114 ? -43.374 -24.769 20.350 1.00 76.44 114 TRP A O 1
ATOM 914 N N . LEU A 1 115 ? -44.108 -24.419 18.253 1.00 73.00 115 LEU A N 1
ATOM 915 C CA . LEU A 1 115 ? -45.498 -24.074 18.578 1.00 73.00 115 LEU A CA 1
ATOM 916 C C . LEU A 1 115 ? -46.433 -25.294 18.675 1.00 73.00 115 LEU A C 1
ATOM 918 O O . LEU A 1 115 ? -47.654 -25.140 18.698 1.00 73.00 115 LEU A O 1
ATOM 922 N N . ALA A 1 116 ? -45.886 -26.510 18.703 1.00 70.25 116 ALA A N 1
ATOM 923 C CA . ALA A 1 116 ? -46.681 -27.727 18.787 1.00 70.25 116 ALA A CA 1
ATOM 924 C C . ALA A 1 116 ? -47.452 -27.806 20.122 1.00 70.25 116 ALA A C 1
ATOM 926 O O . ALA A 1 116 ? -46.873 -27.726 21.205 1.00 70.25 116 ALA A O 1
ATOM 927 N N . GLU A 1 117 ? -48.772 -28.016 20.055 1.00 70.00 117 GLU A N 1
ATOM 928 C CA . GLU A 1 117 ? -49.619 -28.157 21.253 1.00 70.00 117 GLU A CA 1
ATOM 929 C C . GLU A 1 117 ? -49.325 -29.449 22.038 1.00 70.00 117 GLU A C 1
ATOM 931 O O . GLU A 1 117 ? -49.503 -29.505 23.263 1.00 70.00 117 GLU A O 1
ATOM 936 N N . LYS A 1 118 ? -48.869 -30.488 21.325 1.00 77.31 118 LYS A N 1
ATOM 937 C CA . LYS A 1 118 ? -48.534 -31.809 21.869 1.00 77.31 118 LYS A CA 1
ATOM 938 C C . LYS A 1 118 ? -47.023 -31.972 22.041 1.00 77.31 118 LYS A C 1
ATOM 940 O O . LYS A 1 118 ? -46.283 -31.498 21.178 1.00 77.31 118 LYS A O 1
ATOM 945 N N . PRO A 1 119 ? -46.577 -32.682 23.096 1.00 77.62 119 PRO A N 1
ATOM 946 C CA . PRO A 1 119 ? -45.166 -32.932 23.307 1.00 77.62 119 PRO A CA 1
ATOM 947 C C . PRO A 1 119 ? -44.570 -33.734 22.149 1.00 77.62 119 PRO A C 1
ATOM 949 O O . PRO A 1 119 ? -45.130 -34.757 21.750 1.00 77.62 119 PRO A O 1
ATOM 952 N N . ASN A 1 120 ? -43.456 -33.255 21.598 1.00 82.88 120 ASN A N 1
ATOM 953 C CA . ASN A 1 120 ? -42.789 -33.873 20.456 1.00 82.88 120 ASN A CA 1
ATOM 954 C C . ASN A 1 120 ? -41.299 -34.071 20.739 1.00 82.88 120 ASN A C 1
ATOM 956 O O . ASN A 1 120 ? -40.648 -33.196 21.306 1.00 82.88 120 ASN A O 1
ATOM 960 N N . ILE A 1 121 ? -40.756 -35.207 20.308 1.00 83.81 121 ILE A N 1
ATOM 961 C CA . ILE A 1 121 ? -39.334 -35.520 20.415 1.00 83.81 121 ILE A CA 1
ATOM 962 C C . ILE A 1 121 ? -38.810 -35.874 19.037 1.00 83.81 121 ILE A C 1
ATOM 964 O O . ILE A 1 121 ? -39.357 -36.741 18.357 1.00 83.81 121 ILE A O 1
ATOM 968 N N . SER A 1 122 ? -37.717 -35.231 18.638 1.00 85.19 122 SER A N 1
ATOM 969 C CA . SER A 1 122 ? -36.957 -35.652 17.466 1.00 85.19 122 SER A CA 1
ATOM 970 C C . SER A 1 122 ? -35.522 -35.995 17.834 1.00 85.19 122 SER A C 1
ATOM 972 O O . SER A 1 122 ? -34.927 -35.381 18.714 1.00 85.19 122 SER A O 1
ATOM 974 N N . ASN A 1 123 ? -34.967 -36.995 17.157 1.00 85.06 123 ASN A N 1
ATOM 975 C CA . ASN A 1 123 ? -33.574 -37.382 17.333 1.00 85.06 123 ASN A CA 1
ATOM 976 C C . ASN A 1 123 ? -32.707 -36.631 16.321 1.00 85.06 123 ASN A C 1
ATOM 978 O O . ASN A 1 123 ? -33.085 -36.464 15.154 1.00 85.06 123 ASN A O 1
ATOM 982 N N . ARG A 1 124 ? -31.541 -36.187 16.775 1.00 88.94 124 ARG A N 1
ATOM 983 C CA . ARG A 1 124 ? -30.509 -35.534 15.977 1.00 88.94 124 ARG A CA 1
ATOM 984 C C . ARG A 1 124 ? -29.180 -36.213 16.232 1.00 88.94 124 ARG A C 1
ATOM 986 O O . ARG A 1 124 ? -28.879 -36.590 17.361 1.00 88.94 124 ARG A O 1
ATOM 993 N N . ILE A 1 125 ? -28.420 -36.397 15.165 1.00 88.56 125 ILE A N 1
ATOM 994 C CA . ILE A 1 125 ? -27.125 -37.062 15.218 1.00 88.56 125 ILE A CA 1
ATOM 995 C C . ILE A 1 125 ? -26.060 -35.998 14.990 1.00 88.56 125 ILE A C 1
ATOM 997 O O . ILE A 1 125 ? -26.131 -35.260 14.010 1.00 88.56 125 ILE A O 1
ATOM 1001 N N . VAL A 1 126 ? -25.102 -35.920 15.907 1.00 90.06 126 VAL A N 1
ATOM 1002 C CA . VAL A 1 126 ? -23.862 -35.172 15.724 1.00 90.06 126 VAL A CA 1
ATOM 1003 C C . VAL A 1 126 ? -23.038 -35.933 14.700 1.00 90.06 126 VAL A C 1
ATOM 1005 O O . VAL A 1 126 ? -22.616 -37.061 14.968 1.00 90.06 126 VAL A O 1
ATOM 1008 N N . THR A 1 127 ? -22.873 -35.338 13.523 1.00 87.88 127 THR A N 1
ATOM 1009 C CA . THR A 1 127 ? -22.104 -35.925 12.422 1.00 87.88 127 THR A CA 1
ATOM 1010 C C . THR A 1 127 ? -20.623 -35.617 12.542 1.00 87.88 127 THR A C 1
ATOM 1012 O O . THR A 1 127 ? -19.825 -36.460 12.172 1.00 87.88 127 THR A O 1
ATOM 1015 N N . ALA A 1 128 ? -20.261 -34.449 13.076 1.00 89.62 128 ALA A N 1
ATOM 1016 C CA . ALA A 1 128 ? -18.869 -34.077 13.293 1.00 89.62 128 ALA A CA 1
ATOM 1017 C C . ALA A 1 128 ? -18.714 -33.180 14.525 1.00 89.62 128 ALA A C 1
ATOM 1019 O O . ALA A 1 128 ? -19.606 -32.394 14.856 1.00 89.62 128 ALA A O 1
ATOM 1020 N N . ILE A 1 129 ? -17.564 -33.295 15.178 1.00 90.56 129 ILE A N 1
ATOM 1021 C CA . ILE A 1 129 ? -17.092 -32.461 16.277 1.00 90.56 129 ILE A CA 1
ATOM 1022 C C . ILE A 1 129 ? -15.777 -31.838 15.819 1.00 90.56 129 ILE A C 1
ATOM 1024 O O . ILE A 1 129 ? -14.854 -32.563 15.450 1.00 90.56 129 ILE A O 1
ATOM 1028 N N . LYS A 1 130 ? -15.688 -30.508 15.824 1.00 90.62 130 LYS A N 1
ATOM 1029 C CA . LYS A 1 130 ? -14.502 -29.779 15.360 1.00 90.62 130 LYS A CA 1
ATOM 1030 C C . LYS A 1 130 ? -14.083 -28.722 16.375 1.00 90.62 130 LYS A C 1
ATOM 1032 O O . LYS A 1 130 ? -14.925 -28.107 17.022 1.00 90.62 130 LYS A O 1
ATOM 1037 N N . SER A 1 131 ? -12.777 -28.539 16.515 1.00 90.38 131 SER A N 1
ATOM 1038 C CA . SER A 1 131 ? -12.143 -27.496 17.337 1.00 90.38 131 SER A CA 1
ATOM 1039 C C . SER A 1 131 ? -11.280 -26.550 16.500 1.00 90.38 131 SER A C 1
ATOM 1041 O O . SER A 1 131 ? -10.543 -25.737 17.046 1.00 90.38 131 SER A O 1
ATOM 1043 N N . SER A 1 132 ? -11.339 -26.687 15.179 1.00 91.38 132 SER A N 1
ATOM 1044 C CA . SER A 1 132 ? -10.677 -25.819 14.219 1.00 91.38 132 SER A CA 1
ATOM 1045 C C . SER A 1 132 ? -11.553 -25.657 12.979 1.00 91.38 132 SER A C 1
ATOM 1047 O O . SER A 1 132 ? -12.459 -26.459 12.712 1.00 91.38 132 SER A O 1
ATOM 1049 N N . TYR A 1 133 ? -11.306 -24.584 12.241 1.00 92.38 133 TYR A N 1
ATOM 1050 C CA . TYR A 1 133 ? -11.879 -24.330 10.926 1.00 92.38 133 TYR A CA 1
ATOM 1051 C C . TYR A 1 133 ? -10.823 -23.693 10.025 1.00 92.38 133 TYR A C 1
ATOM 1053 O O . TYR A 1 133 ? -9.789 -23.218 10.487 1.00 92.38 133 TYR A O 1
ATOM 1061 N N . ILE A 1 134 ? -11.091 -23.707 8.727 1.00 93.56 134 ILE A N 1
ATOM 1062 C CA . ILE A 1 134 ? -10.220 -23.166 7.696 1.00 93.56 134 ILE A CA 1
ATOM 1063 C C . ILE A 1 134 ? -10.699 -21.761 7.331 1.00 93.56 134 ILE A C 1
ATOM 1065 O O . ILE A 1 134 ? -11.839 -21.572 6.905 1.00 93.56 134 ILE A O 1
ATOM 1069 N N . GLU A 1 135 ? -9.809 -20.789 7.446 1.00 92.62 135 GLU A N 1
ATOM 1070 C CA . GLU A 1 135 ? -10.015 -19.403 7.049 1.00 92.62 135 GLU A CA 1
ATOM 1071 C C . GLU A 1 135 ? -9.300 -19.132 5.709 1.00 92.62 135 GLU A C 1
ATOM 1073 O O . GLU A 1 135 ? -8.075 -19.282 5.616 1.00 92.62 135 GLU A O 1
ATOM 1078 N N . PRO A 1 136 ? -10.028 -18.755 4.639 1.00 90.69 136 PRO A N 1
ATOM 1079 C CA . PRO A 1 136 ? -9.421 -18.347 3.380 1.00 90.69 136 PRO A CA 1
ATOM 1080 C C . PRO A 1 136 ? -8.939 -16.893 3.438 1.00 90.69 136 PRO A C 1
ATOM 1082 O O . PRO A 1 136 ? -9.729 -15.950 3.474 1.00 90.69 136 PRO A O 1
ATOM 1085 N N . MET A 1 137 ? -7.628 -16.697 3.344 1.00 88.81 137 MET A N 1
ATOM 1086 C CA . MET A 1 137 ? -6.990 -15.385 3.301 1.00 88.81 137 MET A CA 1
ATOM 1087 C C . MET A 1 137 ? -6.592 -15.024 1.868 1.00 88.81 137 MET A C 1
ATOM 1089 O O . MET A 1 137 ? -5.782 -15.712 1.252 1.00 88.81 137 MET A O 1
ATOM 1093 N N . SER A 1 138 ? -7.123 -13.930 1.320 1.00 87.69 138 SER A N 1
ATOM 1094 C CA . SER A 1 138 ? -6.734 -13.459 -0.017 1.00 87.69 138 SER A CA 1
ATOM 1095 C C . SER A 1 138 ? -5.256 -13.069 -0.065 1.00 87.69 138 SER A C 1
ATOM 1097 O O . SER A 1 138 ? -4.780 -12.301 0.770 1.00 87.69 138 SER A O 1
ATOM 1099 N N . VAL A 1 139 ? -4.535 -13.577 -1.065 1.00 87.75 139 VAL A N 1
ATOM 1100 C CA . VAL A 1 139 ? -3.093 -13.354 -1.228 1.00 87.75 139 VAL A CA 1
ATOM 1101 C C . VAL A 1 139 ? -2.757 -12.964 -2.659 1.00 87.75 139 VAL A C 1
ATOM 1103 O O . VAL A 1 139 ? -3.522 -13.204 -3.590 1.00 87.75 139 VAL A O 1
ATOM 1106 N N . ARG A 1 140 ? -1.587 -12.353 -2.849 1.00 87.12 140 ARG A N 1
ATOM 1107 C CA . ARG A 1 140 ? -0.994 -12.219 -4.179 1.00 87.12 140 ARG A CA 1
ATOM 1108 C C . ARG A 1 140 ? -0.387 -13.553 -4.583 1.00 87.12 140 ARG A C 1
ATOM 1110 O O . ARG A 1 140 ? 0.471 -14.077 -3.879 1.00 87.12 140 ARG A O 1
ATOM 1117 N N . ALA A 1 141 ? -0.841 -14.077 -5.712 1.00 87.75 141 ALA A N 1
ATOM 1118 C CA . ALA A 1 141 ? -0.360 -15.319 -6.284 1.00 87.75 141 ALA A CA 1
ATOM 1119 C C . ALA A 1 141 ? -0.015 -15.128 -7.772 1.00 87.75 141 ALA A C 1
ATOM 1121 O O . ALA A 1 141 ? -0.538 -14.207 -8.404 1.00 87.75 141 ALA A O 1
ATOM 1122 N N . PRO A 1 142 ? 0.834 -15.996 -8.344 1.00 90.44 142 PRO A N 1
ATOM 1123 C CA . PRO A 1 142 ? 1.734 -16.900 -7.628 1.00 90.44 142 PRO A CA 1
ATOM 1124 C C . PRO A 1 142 ? 2.922 -16.159 -6.996 1.00 90.44 142 PRO A C 1
ATOM 1126 O O . PRO A 1 142 ? 3.214 -15.014 -7.344 1.00 90.44 142 PRO A O 1
ATOM 1129 N N . SER A 1 143 ? 3.653 -16.843 -6.112 1.00 89.38 143 SER A N 1
ATOM 1130 C CA . SER A 1 143 ? 4.975 -16.394 -5.664 1.00 89.38 143 SER A CA 1
ATOM 1131 C C . SER A 1 143 ? 5.884 -16.152 -6.881 1.00 89.38 143 SER A C 1
ATOM 1133 O O . SER A 1 143 ? 6.232 -17.075 -7.628 1.00 89.38 143 SER A O 1
ATOM 1135 N N . LEU A 1 144 ? 6.277 -14.890 -7.099 1.00 91.19 144 LEU A N 1
ATOM 1136 C CA . LEU A 1 144 ? 7.164 -14.519 -8.207 1.00 91.19 144 LEU A CA 1
ATOM 1137 C C . LEU A 1 144 ? 8.551 -15.145 -8.040 1.00 91.19 144 LEU A C 1
ATOM 1139 O O . LEU A 1 144 ? 9.191 -15.492 -9.036 1.00 91.19 144 LEU A O 1
ATOM 1143 N N . ARG A 1 145 ? 9.011 -15.306 -6.795 1.00 90.44 145 ARG A N 1
ATOM 1144 C CA . ARG A 1 145 ? 10.308 -15.902 -6.485 1.00 90.44 145 ARG A CA 1
ATOM 1145 C C . ARG A 1 145 ? 10.315 -17.394 -6.800 1.00 90.44 145 ARG A C 1
ATOM 1147 O O . ARG A 1 145 ? 11.215 -17.839 -7.512 1.00 90.44 145 ARG A O 1
ATOM 1154 N N . ASN A 1 146 ? 9.314 -18.145 -6.339 1.00 87.94 146 ASN A N 1
ATOM 1155 C CA . ASN A 1 146 ? 9.207 -19.585 -6.586 1.00 87.94 146 ASN A CA 1
ATOM 1156 C C . ASN A 1 146 ? 9.040 -19.860 -8.084 1.00 87.94 146 ASN A C 1
ATOM 1158 O O . ASN A 1 146 ? 9.752 -20.695 -8.647 1.00 87.94 146 ASN A O 1
ATOM 1162 N N . LEU A 1 147 ? 8.194 -19.081 -8.772 1.00 90.94 147 LEU A N 1
ATOM 1163 C CA . LEU A 1 147 ? 8.035 -19.183 -10.224 1.00 90.94 147 LEU A CA 1
ATOM 1164 C C . LEU A 1 147 ? 9.348 -18.887 -10.970 1.00 90.94 147 LEU A C 1
ATOM 1166 O O . LEU A 1 147 ? 9.725 -19.625 -11.883 1.00 90.94 147 LEU A O 1
ATOM 1170 N N . LYS A 1 148 ? 10.087 -17.844 -10.566 1.00 91.19 148 LYS A N 1
ATOM 1171 C CA . LYS A 1 148 ? 11.401 -17.517 -11.145 1.00 91.19 148 LYS A CA 1
ATOM 1172 C C . LYS A 1 148 ? 12.435 -18.613 -10.890 1.00 91.19 148 LYS A C 1
ATOM 1174 O O . LYS A 1 148 ? 13.187 -18.928 -11.807 1.00 91.19 148 LYS A O 1
ATOM 1179 N N . GLN A 1 149 ? 12.494 -19.178 -9.684 1.00 88.50 149 GLN A N 1
ATOM 1180 C CA . GLN A 1 149 ? 13.428 -20.257 -9.340 1.00 88.50 149 GLN A CA 1
ATOM 1181 C C . GLN A 1 149 ? 13.150 -21.518 -10.155 1.00 88.50 149 GLN A C 1
ATOM 1183 O O . GLN A 1 149 ? 14.076 -22.111 -10.704 1.00 88.50 149 GLN A O 1
ATOM 1188 N N . ARG A 1 150 ? 11.875 -21.876 -10.308 1.00 86.62 150 ARG A N 1
ATOM 1189 C CA . ARG A 1 150 ? 11.452 -23.019 -11.115 1.00 86.62 150 ARG A CA 1
ATOM 1190 C C . ARG A 1 150 ? 11.839 -22.885 -12.584 1.00 86.62 150 ARG A C 1
ATOM 1192 O O . ARG A 1 150 ? 12.241 -23.861 -13.207 1.00 86.62 150 ARG A O 1
ATOM 1199 N N . LEU A 1 151 ? 11.725 -21.680 -13.137 1.00 88.88 151 LEU A N 1
ATOM 1200 C CA . LEU A 1 151 ? 12.038 -21.403 -14.541 1.00 88.88 151 LEU A CA 1
ATOM 1201 C C . LEU A 1 151 ? 13.500 -21.011 -14.775 1.00 88.88 151 LEU A C 1
ATOM 1203 O O . LEU A 1 151 ? 13.888 -20.762 -15.914 1.00 88.88 151 LEU A O 1
ATOM 1207 N N . LEU A 1 152 ? 14.335 -20.996 -13.734 1.00 86.25 152 LEU A N 1
ATOM 1208 C CA . LEU A 1 152 ? 15.758 -20.673 -13.838 1.00 86.25 152 LEU A CA 1
ATOM 1209 C C . LEU A 1 152 ? 16.537 -21.614 -14.785 1.00 86.25 152 LEU A C 1
ATOM 1211 O O . LEU A 1 152 ? 17.364 -21.106 -15.544 1.00 86.25 152 LEU A O 1
ATOM 1215 N N . PRO A 1 153 ? 16.264 -22.937 -14.842 1.00 84.81 153 PRO A N 1
ATOM 1216 C CA . PRO A 1 153 ? 16.844 -23.823 -15.858 1.00 84.81 153 PRO A CA 1
ATOM 1217 C C . PRO A 1 153 ? 16.352 -23.526 -17.284 1.00 84.81 153 PRO A C 1
ATOM 1219 O O . PRO A 1 153 ? 16.999 -23.908 -18.251 1.00 84.81 153 PRO A O 1
ATOM 1222 N N . SER A 1 154 ? 15.214 -22.839 -17.418 1.00 85.06 154 SER A N 1
ATOM 1223 C CA . SER A 1 154 ? 14.542 -22.525 -18.687 1.00 85.06 154 SER A CA 1
ATOM 1224 C C . SER A 1 154 ? 14.838 -21.097 -19.182 1.00 85.06 154 SER A C 1
ATOM 1226 O O . SER A 1 154 ? 14.038 -20.500 -19.908 1.00 85.06 154 SER A O 1
ATOM 1228 N N . ASN A 1 155 ? 15.969 -20.515 -18.771 1.00 89.19 155 ASN A N 1
ATOM 1229 C CA . ASN A 1 155 ? 16.404 -19.201 -19.244 1.00 89.19 155 ASN A CA 1
ATOM 1230 C C . ASN A 1 155 ? 16.799 -19.256 -20.727 1.00 89.19 155 ASN A C 1
ATOM 1232 O O . ASN A 1 155 ? 17.588 -20.101 -21.137 1.00 89.19 155 ASN A O 1
ATOM 1236 N N . PHE A 1 156 ? 16.292 -18.302 -21.500 1.00 89.06 156 PHE A N 1
ATOM 1237 C CA . PHE A 1 156 ? 16.508 -18.161 -22.933 1.00 89.06 156 PHE A CA 1
ATOM 1238 C C . PHE A 1 156 ? 17.506 -17.035 -23.209 1.00 89.06 156 PHE A C 1
ATOM 1240 O O . PHE A 1 156 ? 17.165 -15.853 -23.091 1.00 89.06 156 PHE A O 1
ATOM 1247 N N . ALA A 1 157 ? 18.736 -17.417 -23.548 1.00 86.62 157 ALA A N 1
ATOM 1248 C CA . ALA A 1 157 ? 19.834 -16.509 -23.884 1.00 86.62 157 ALA A CA 1
ATOM 1249 C C . ALA A 1 157 ? 19.876 -16.148 -25.379 1.00 86.62 157 ALA A C 1
ATOM 1251 O O . ALA A 1 157 ? 20.308 -15.060 -25.751 1.00 86.62 157 ALA A O 1
ATOM 1252 N N . GLY A 1 158 ? 19.352 -17.023 -26.238 1.00 87.56 158 GLY A N 1
ATOM 1253 C CA . GLY A 1 158 ? 19.216 -16.760 -27.660 1.00 87.56 158 GLY A CA 1
ATOM 1254 C C . GLY A 1 158 ? 18.794 -17.996 -28.438 1.00 87.56 158 GLY A C 1
ATOM 1255 O O . GLY A 1 158 ? 18.983 -19.125 -27.997 1.00 87.56 158 GLY A O 1
ATOM 1256 N N . HIS A 1 159 ? 18.220 -17.773 -29.619 1.00 81.31 159 HIS A N 1
ATOM 1257 C CA . HIS A 1 159 ? 17.724 -18.856 -30.468 1.00 81.31 159 HIS A CA 1
ATOM 1258 C C . HIS A 1 159 ? 18.847 -19.745 -31.022 1.00 81.31 159 HIS A C 1
ATOM 1260 O O . HIS A 1 159 ? 18.639 -20.943 -31.143 1.00 81.31 159 HIS A O 1
ATOM 1266 N N . ILE A 1 160 ? 20.033 -19.185 -31.293 1.00 80.00 160 ILE A N 1
ATOM 1267 C CA . ILE A 1 160 ? 21.201 -19.939 -31.784 1.00 80.00 160 ILE A CA 1
ATOM 1268 C C . ILE A 1 160 ? 21.711 -20.899 -30.699 1.00 80.00 160 ILE A C 1
ATOM 1270 O O . ILE A 1 160 ? 21.835 -22.094 -30.931 1.00 80.00 160 ILE A O 1
ATOM 1274 N N . GLU A 1 161 ? 21.928 -20.391 -29.483 1.00 74.69 161 GLU A N 1
ATOM 1275 C CA . GLU A 1 161 ? 22.427 -21.187 -28.352 1.00 74.69 161 GLU A CA 1
ATOM 1276 C C . GLU A 1 161 ? 21.456 -22.305 -27.933 1.00 74.69 161 GLU A C 1
ATOM 1278 O O . GLU A 1 161 ? 21.876 -23.347 -27.434 1.00 74.69 161 GLU A O 1
ATOM 1283 N N . ASP A 1 162 ? 20.154 -22.098 -28.138 1.00 76.25 162 ASP A N 1
ATOM 1284 C CA . ASP A 1 162 ? 19.116 -23.102 -27.886 1.00 76.25 162 ASP A CA 1
ATOM 1285 C C . ASP A 1 162 ? 18.957 -24.122 -29.019 1.00 76.25 162 ASP A C 1
ATOM 1287 O O . ASP A 1 162 ? 18.446 -25.217 -28.786 1.00 76.25 162 ASP A O 1
ATOM 1291 N N . GLU A 1 163 ? 19.334 -23.782 -30.251 1.00 70.69 163 GLU A N 1
ATOM 1292 C CA . GLU A 1 163 ? 19.375 -24.741 -31.361 1.00 70.69 163 GLU A CA 1
ATOM 1293 C C . GLU A 1 163 ? 20.555 -25.712 -31.230 1.00 70.69 163 GLU A C 1
ATOM 1295 O O . GLU A 1 163 ? 20.432 -26.865 -31.642 1.00 70.69 163 GLU A O 1
ATOM 1300 N N . ASP A 1 164 ? 21.636 -25.276 -30.578 1.00 66.75 164 ASP A N 1
ATOM 1301 C CA . ASP A 1 164 ? 22.815 -26.089 -30.269 1.00 66.75 164 ASP A CA 1
ATOM 1302 C C . ASP A 1 164 ? 22.647 -26.977 -29.012 1.00 66.75 164 ASP A C 1
ATOM 1304 O O . ASP A 1 164 ? 23.506 -27.816 -28.729 1.00 66.75 164 ASP A O 1
ATOM 1308 N N . GLN A 1 165 ? 21.559 -26.822 -28.243 1.00 67.12 165 GLN A N 1
ATOM 1309 C CA . GLN A 1 165 ? 21.272 -27.663 -27.073 1.00 67.12 165 GLN A CA 1
ATOM 1310 C C . GLN A 1 165 ? 20.745 -29.048 -27.470 1.00 67.12 165 GLN A C 1
ATOM 1312 O O . GLN A 1 165 ? 19.909 -29.192 -28.364 1.00 67.12 165 GLN A O 1
ATOM 1317 N N . ASP A 1 166 ? 21.185 -30.077 -26.738 1.00 63.84 166 ASP A N 1
ATOM 1318 C CA . ASP A 1 166 ? 20.693 -31.444 -26.907 1.00 63.84 166 ASP A CA 1
ATOM 1319 C C . ASP A 1 166 ? 19.162 -31.500 -26.771 1.00 63.84 166 ASP A C 1
ATOM 1321 O O . ASP A 1 166 ? 18.579 -30.963 -25.829 1.00 63.84 166 ASP A O 1
ATOM 1325 N N . ILE A 1 167 ? 18.498 -32.217 -27.684 1.00 61.38 167 ILE A N 1
ATOM 1326 C CA . ILE A 1 167 ? 17.029 -32.357 -27.720 1.00 61.38 167 ILE A CA 1
ATOM 1327 C C . ILE A 1 167 ? 16.477 -32.892 -26.382 1.00 61.38 167 ILE A C 1
ATOM 1329 O O . ILE A 1 167 ? 15.394 -32.496 -25.963 1.00 61.38 167 ILE A O 1
ATOM 1333 N N . SER A 1 168 ? 17.244 -33.722 -25.667 1.00 62.00 168 SER A N 1
ATOM 1334 C CA . SER A 1 168 ? 16.888 -34.258 -24.344 1.00 62.00 168 SER A CA 1
ATOM 1335 C C . SER A 1 168 ? 16.831 -33.207 -23.228 1.00 62.00 168 SER A C 1
ATOM 1337 O O . SER A 1 168 ? 16.254 -33.473 -22.175 1.00 62.00 168 SER A O 1
ATOM 1339 N N . ALA A 1 169 ? 17.406 -32.015 -23.423 1.00 62.66 169 ALA A N 1
ATOM 1340 C CA . ALA A 1 169 ? 17.284 -30.909 -22.476 1.00 62.66 169 ALA A CA 1
ATOM 1341 C C . ALA A 1 169 ? 15.872 -30.300 -22.491 1.00 62.66 169 ALA A C 1
ATOM 1343 O O . ALA A 1 169 ? 15.390 -29.861 -21.447 1.00 62.66 169 ALA A O 1
ATOM 1344 N N . PHE A 1 170 ? 15.184 -30.337 -23.641 1.00 63.00 170 PHE A N 1
ATOM 1345 C CA . PHE A 1 170 ? 13.830 -29.796 -23.797 1.00 63.00 170 PHE A CA 1
ATOM 1346 C C . PHE A 1 170 ? 12.758 -30.615 -23.069 1.00 63.00 170 PHE A C 1
ATOM 1348 O O . PHE A 1 170 ? 11.741 -30.045 -22.678 1.00 63.00 170 PHE A O 1
ATOM 1355 N N . ASP A 1 171 ? 13.002 -31.907 -22.828 1.00 63.25 171 ASP A N 1
ATOM 1356 C CA . ASP A 1 171 ? 12.102 -32.779 -22.059 1.00 63.25 171 ASP A CA 1
ATOM 1357 C C . ASP A 1 171 ? 12.070 -32.427 -20.558 1.00 63.25 171 ASP A C 1
ATOM 1359 O O . ASP A 1 171 ? 11.136 -32.804 -19.855 1.00 63.25 171 ASP A O 1
ATOM 1363 N N . ASN A 1 172 ? 13.069 -31.686 -20.061 1.00 71.06 172 ASN A N 1
ATOM 1364 C CA . ASN A 1 172 ? 13.135 -31.236 -18.665 1.00 71.06 172 ASN A CA 1
ATOM 1365 C C . ASN A 1 172 ? 12.530 -29.840 -18.448 1.00 71.06 172 ASN A C 1
ATOM 1367 O O . ASN A 1 172 ? 12.491 -29.362 -17.311 1.00 71.06 172 ASN A O 1
ATOM 1371 N N . PHE A 1 173 ? 12.111 -29.151 -19.514 1.00 82.31 173 PHE A N 1
ATOM 1372 C CA . PHE A 1 173 ? 11.472 -27.844 -19.392 1.00 82.31 173 PHE A CA 1
ATOM 1373 C C . PHE A 1 173 ? 9.989 -27.981 -19.059 1.00 82.31 173 PHE A C 1
ATOM 1375 O O . PHE A 1 173 ? 9.346 -28.988 -19.347 1.00 82.31 173 PHE A O 1
ATOM 1382 N N . VAL A 1 174 ? 9.472 -26.952 -18.392 1.00 84.50 174 VAL A N 1
ATOM 1383 C CA . VAL A 1 174 ? 8.114 -26.948 -17.853 1.00 84.50 174 VAL A CA 1
ATOM 1384 C C . VAL A 1 174 ? 7.163 -26.373 -18.897 1.00 84.50 174 VAL A C 1
ATOM 1386 O O . VAL A 1 174 ? 7.368 -25.252 -19.378 1.00 84.50 174 VAL A O 1
ATOM 1389 N N . SER A 1 175 ? 6.098 -27.106 -19.218 1.00 86.69 175 SER A N 1
ATOM 1390 C CA . SER A 1 175 ? 5.061 -26.614 -20.124 1.00 86.69 175 SER A CA 1
ATOM 1391 C C . SER A 1 175 ? 4.091 -25.665 -19.408 1.00 86.69 175 SER A C 1
ATOM 1393 O O . SER A 1 175 ? 4.060 -25.566 -18.178 1.00 86.69 175 SER A O 1
ATOM 1395 N N . LEU A 1 176 ? 3.253 -24.955 -20.169 1.00 85.06 176 LEU A N 1
ATOM 1396 C CA . LEU A 1 176 ? 2.197 -24.119 -19.583 1.00 85.06 176 LEU A CA 1
ATOM 1397 C C . LEU A 1 176 ? 1.216 -24.948 -18.742 1.00 85.06 176 LEU A C 1
ATOM 1399 O O . LEU A 1 176 ? 0.791 -24.507 -17.675 1.00 85.06 176 LEU A O 1
ATOM 1403 N N . ASP A 1 177 ? 0.851 -26.137 -19.218 1.00 85.31 177 ASP A N 1
ATOM 1404 C CA . ASP A 1 177 ? -0.112 -26.994 -18.526 1.00 85.31 177 ASP A CA 1
ATOM 1405 C C . ASP A 1 177 ? 0.474 -27.588 -17.243 1.00 85.31 177 ASP A C 1
ATOM 1407 O O . ASP A 1 177 ? -0.256 -27.780 -16.269 1.00 85.31 177 ASP A O 1
ATOM 1411 N N . ASP A 1 178 ? 1.789 -27.805 -17.201 1.00 87.00 178 ASP A N 1
ATOM 1412 C CA . ASP A 1 178 ? 2.480 -28.187 -15.973 1.00 87.00 178 ASP A CA 1
ATOM 1413 C C . ASP A 1 178 ? 2.442 -27.043 -14.961 1.00 87.00 178 ASP A C 1
ATOM 1415 O O . ASP A 1 178 ? 2.034 -27.269 -13.821 1.00 87.00 178 ASP A O 1
ATOM 1419 N N . LEU A 1 179 ? 2.767 -25.806 -15.372 1.00 87.81 179 LEU A N 1
ATOM 1420 C CA . LEU A 1 179 ? 2.664 -24.623 -14.503 1.00 87.81 179 LEU A CA 1
ATOM 1421 C C . LEU A 1 179 ? 1.243 -24.441 -13.954 1.00 87.81 179 LEU A C 1
ATOM 1423 O O . LEU A 1 179 ? 1.079 -24.226 -12.759 1.00 87.81 179 LEU A O 1
ATOM 1427 N N . ARG A 1 180 ? 0.208 -24.589 -14.787 1.00 86.38 180 ARG A N 1
ATOM 1428 C CA . ARG A 1 180 ? -1.200 -24.462 -14.363 1.00 86.38 180 ARG A CA 1
ATOM 1429 C C . ARG A 1 180 ? -1.614 -25.469 -13.284 1.00 86.38 180 ARG A C 1
ATOM 1431 O O . ARG A 1 180 ? -2.470 -25.152 -12.457 1.00 86.38 180 ARG A O 1
ATOM 1438 N N . LYS A 1 181 ? -1.048 -26.679 -13.303 1.00 84.69 181 LYS A N 1
ATOM 1439 C CA . LYS A 1 181 ? -1.352 -27.732 -12.316 1.00 84.69 181 LYS A CA 1
ATOM 1440 C C . LYS A 1 181 ? -0.610 -27.520 -11.002 1.00 84.69 181 LYS A C 1
ATOM 1442 O O . LYS A 1 181 ? -1.191 -27.666 -9.938 1.00 84.69 181 LYS A O 1
ATOM 1447 N N . SER A 1 182 ? 0.667 -27.195 -11.114 1.00 83.56 182 SER A N 1
ATOM 1448 C CA . SER A 1 182 ? 1.630 -27.181 -10.011 1.00 83.56 182 SER A CA 1
ATOM 1449 C C . SER A 1 182 ? 1.805 -25.833 -9.307 1.00 83.56 182 SER A C 1
ATOM 1451 O O . SER A 1 182 ? 2.321 -25.783 -8.196 1.00 83.56 182 SER A O 1
ATOM 1453 N N . VAL A 1 183 ? 1.432 -24.721 -9.945 1.00 88.56 183 VAL A N 1
ATOM 1454 C CA . VAL A 1 183 ? 1.550 -23.385 -9.353 1.00 88.56 183 VAL A CA 1
ATOM 1455 C C . VAL A 1 183 ? 0.184 -22.961 -8.802 1.00 88.56 183 VAL A C 1
ATOM 1457 O O . VAL A 1 183 ? -0.777 -22.867 -9.575 1.00 88.56 183 VAL A O 1
ATOM 1460 N N . PRO A 1 184 ? 0.065 -22.663 -7.496 1.00 88.69 184 PRO A N 1
ATOM 1461 C CA . PRO A 1 184 ? -1.202 -22.265 -6.896 1.00 88.69 184 PRO A CA 1
ATOM 1462 C C . PRO A 1 184 ? -1.552 -20.829 -7.293 1.00 88.69 184 PRO A C 1
ATOM 1464 O O . PRO A 1 184 ? -1.126 -19.865 -6.661 1.00 88.69 184 PRO A O 1
ATOM 1467 N N . CYS A 1 185 ? -2.298 -20.681 -8.385 1.00 90.25 185 CYS A N 1
ATOM 1468 C CA . CYS A 1 185 ? -2.832 -19.399 -8.835 1.00 90.25 185 CYS A CA 1
ATOM 1469 C C . CYS A 1 185 ? -4.022 -19.580 -9.791 1.00 90.25 185 CYS A C 1
ATOM 1471 O O . CYS A 1 185 ? -4.234 -20.669 -10.340 1.00 90.25 185 CYS A O 1
ATOM 1473 N N . SER A 1 186 ? -4.779 -18.504 -10.007 1.00 87.94 186 SER A N 1
ATOM 1474 C CA . SER A 1 186 ? -5.736 -18.398 -11.111 1.00 87.94 186 SER A CA 1
ATOM 1475 C C . SER A 1 186 ? -5.023 -18.153 -12.448 1.00 87.94 186 SER A C 1
ATOM 1477 O O . SER A 1 186 ? -3.854 -17.760 -12.496 1.00 87.94 186 SER A O 1
ATOM 1479 N N . GLU A 1 187 ? -5.726 -18.346 -13.566 1.00 84.56 187 GLU A N 1
ATOM 1480 C CA . GLU A 1 187 ? -5.143 -18.122 -14.896 1.00 84.56 187 GLU A CA 1
ATOM 1481 C C . GLU A 1 187 ? -4.740 -16.655 -15.114 1.00 84.56 187 GLU A C 1
ATOM 1483 O O . GLU A 1 187 ? -3.662 -16.383 -15.641 1.00 84.56 187 GLU A O 1
ATOM 1488 N N . ALA A 1 188 ? -5.563 -15.704 -14.664 1.00 83.56 188 ALA A N 1
ATOM 1489 C CA . ALA A 1 188 ? -5.264 -14.278 -14.788 1.00 83.56 188 ALA A CA 1
ATOM 1490 C C . ALA A 1 188 ? -4.011 -13.877 -13.987 1.00 83.56 188 ALA A C 1
ATOM 1492 O O . ALA A 1 188 ? -3.151 -13.148 -14.488 1.00 83.56 188 ALA A O 1
ATOM 1493 N N . GLU A 1 189 ? -3.885 -14.395 -12.765 1.00 89.69 189 GLU A N 1
ATOM 1494 C CA . GLU A 1 189 ? -2.721 -14.196 -11.896 1.00 89.69 189 GLU A CA 1
ATOM 1495 C C . GLU A 1 189 ? -1.444 -14.789 -12.507 1.00 89.69 189 GLU A C 1
ATOM 1497 O O . GLU A 1 189 ? -0.405 -14.123 -12.542 1.00 89.69 189 GLU A O 1
ATOM 1502 N N . LEU A 1 190 ? -1.526 -16.005 -13.065 1.00 89.88 190 LEU A N 1
ATOM 1503 C CA . LEU A 1 190 ? -0.401 -16.645 -13.745 1.00 89.88 190 LEU A CA 1
ATOM 1504 C C . LEU A 1 190 ? 0.087 -15.803 -14.928 1.00 89.88 190 LEU A C 1
ATOM 1506 O O . LEU A 1 190 ? 1.286 -15.563 -15.058 1.00 89.88 190 LEU A O 1
ATOM 1510 N N . LEU A 1 191 ? -0.827 -15.313 -15.770 1.00 86.81 191 LEU A N 1
ATOM 1511 C CA . LEU A 1 191 ? -0.472 -14.485 -16.926 1.00 86.81 191 LEU A CA 1
ATOM 1512 C C . LEU A 1 191 ? 0.202 -13.179 -16.514 1.00 86.81 191 LEU A C 1
ATOM 1514 O O . LEU A 1 191 ? 1.193 -12.781 -17.128 1.00 86.81 191 LEU A O 1
ATOM 1518 N N . HIS A 1 192 ? -0.277 -12.541 -15.447 1.00 87.00 192 HIS A N 1
ATOM 1519 C CA . HIS A 1 192 ? 0.365 -11.347 -14.912 1.00 87.00 192 HIS A CA 1
ATOM 1520 C C . HIS A 1 192 ? 1.793 -11.638 -14.418 1.00 87.00 192 HIS A C 1
ATOM 1522 O O . HIS A 1 192 ? 2.732 -10.919 -14.771 1.00 87.00 192 HIS A O 1
ATOM 1528 N N . ALA A 1 193 ? 1.993 -12.727 -13.671 1.00 90.25 193 ALA A N 1
ATOM 1529 C CA . ALA A 1 193 ? 3.321 -13.143 -13.223 1.00 90.25 193 ALA A CA 1
ATOM 1530 C C . ALA A 1 193 ? 4.258 -13.485 -14.397 1.00 90.25 193 ALA A C 1
ATOM 1532 O O . ALA A 1 193 ? 5.438 -13.123 -14.390 1.00 90.25 193 ALA A O 1
ATOM 1533 N N . MET A 1 194 ? 3.729 -14.121 -15.446 1.00 89.44 194 MET A N 1
ATOM 1534 C CA . MET A 1 194 ? 4.465 -14.417 -16.676 1.00 89.44 194 MET A CA 1
ATOM 1535 C C . MET A 1 194 ? 4.857 -13.162 -17.453 1.00 89.44 194 MET A C 1
ATOM 1537 O O . MET A 1 194 ? 5.966 -13.097 -17.998 1.00 89.44 194 MET A O 1
ATOM 1541 N N . ASP A 1 195 ? 3.991 -12.147 -17.495 1.00 88.31 195 ASP A N 1
ATOM 1542 C CA . ASP A 1 195 ? 4.343 -10.851 -18.070 1.00 88.31 195 ASP A CA 1
ATOM 1543 C C . ASP A 1 195 ? 5.472 -10.190 -17.271 1.00 88.31 195 ASP A C 1
ATOM 1545 O O . ASP A 1 195 ? 6.501 -9.821 -17.846 1.00 88.31 195 ASP A O 1
ATOM 1549 N N . ARG A 1 196 ? 5.317 -10.136 -15.940 1.00 88.38 196 ARG A N 1
ATOM 1550 C CA . ARG A 1 196 ? 6.257 -9.517 -14.991 1.00 88.38 196 ARG A CA 1
ATOM 1551 C C . ARG A 1 196 ? 7.663 -10.113 -15.054 1.00 88.38 196 ARG A C 1
ATOM 1553 O O . ARG A 1 196 ? 8.634 -9.370 -14.898 1.00 88.38 196 ARG A O 1
ATOM 1560 N N . LEU A 1 197 ? 7.768 -11.426 -15.273 1.00 91.12 197 LEU A N 1
ATOM 1561 C CA . LEU A 1 197 ? 9.029 -12.172 -15.328 1.00 91.12 197 LEU A CA 1
ATOM 1562 C C . LEU A 1 197 ? 9.596 -12.343 -16.747 1.00 91.12 197 LEU A C 1
ATOM 1564 O O . LEU A 1 197 ? 10.613 -13.019 -16.899 1.00 91.12 197 LEU A O 1
ATOM 1568 N N . ASN A 1 198 ? 8.984 -11.749 -17.776 1.00 91.06 198 ASN A N 1
ATOM 1569 C CA . ASN A 1 198 ? 9.390 -11.922 -19.177 1.00 91.06 198 ASN A CA 1
ATOM 1570 C C . ASN A 1 198 ? 9.351 -13.392 -19.665 1.00 91.06 198 ASN A C 1
ATOM 1572 O O . ASN A 1 198 ? 10.209 -13.822 -20.438 1.00 91.06 198 ASN A O 1
ATOM 1576 N N . ILE A 1 199 ? 8.358 -14.170 -19.210 1.00 91.06 199 ILE A N 1
ATOM 1577 C CA . ILE A 1 199 ? 8.163 -15.585 -19.580 1.00 91.06 199 ILE A CA 1
ATOM 1578 C C . ILE A 1 199 ? 7.335 -15.693 -20.861 1.00 91.06 199 ILE A C 1
ATOM 1580 O O . ILE A 1 199 ? 6.299 -15.041 -20.978 1.00 91.06 199 ILE A O 1
ATOM 1584 N N . PHE A 1 200 ? 7.763 -16.526 -21.803 1.00 88.25 200 PHE A N 1
ATOM 1585 C CA . PHE A 1 200 ? 7.208 -16.655 -23.148 1.00 88.25 200 PHE A CA 1
ATOM 1586 C C . PHE A 1 200 ? 7.191 -18.129 -23.600 1.00 88.25 200 PHE A C 1
ATOM 1588 O O . PHE A 1 200 ? 7.791 -18.980 -22.941 1.00 88.25 200 PHE A O 1
ATOM 1595 N N . SER A 1 201 ? 6.491 -18.446 -24.695 1.00 86.62 201 SER A N 1
ATOM 1596 C CA . SER A 1 201 ? 6.450 -19.817 -25.234 1.00 86.62 201 SER A CA 1
ATOM 1597 C C . SER A 1 201 ? 7.481 -20.021 -26.335 1.00 86.62 201 SER A C 1
ATOM 1599 O O . SER A 1 201 ? 7.587 -19.208 -27.253 1.00 86.62 201 SER A O 1
ATOM 1601 N N . TRP A 1 202 ? 8.219 -21.123 -26.263 1.00 85.81 202 TRP A N 1
ATOM 1602 C CA . TRP A 1 202 ? 9.175 -21.528 -27.286 1.00 85.81 202 TRP A CA 1
ATOM 1603 C C . TRP A 1 202 ? 9.141 -23.043 -27.448 1.00 85.81 202 TRP A C 1
ATOM 1605 O O . TRP A 1 202 ? 9.457 -23.767 -26.501 1.00 85.81 202 TRP A O 1
ATOM 1615 N N . LYS A 1 203 ? 8.765 -23.522 -28.640 1.00 82.75 203 LYS A N 1
ATOM 1616 C CA . LYS A 1 203 ? 8.635 -24.956 -28.945 1.00 82.75 203 LYS A CA 1
ATOM 1617 C C . LYS A 1 203 ? 7.706 -25.668 -27.945 1.00 82.75 203 LYS A C 1
ATOM 1619 O O . LYS A 1 203 ? 8.008 -26.766 -27.486 1.00 82.75 203 LYS A O 1
ATOM 1624 N N . GLY A 1 204 ? 6.603 -25.020 -27.561 1.00 80.25 204 GLY A N 1
ATOM 1625 C CA . GLY A 1 204 ? 5.639 -25.541 -26.581 1.00 80.25 204 GLY A CA 1
ATOM 1626 C C . GLY A 1 204 ? 6.074 -25.498 -25.106 1.00 80.25 204 GLY A C 1
ATOM 1627 O O . GLY A 1 204 ? 5.290 -25.889 -24.243 1.00 80.25 204 GLY A O 1
ATOM 1628 N N . GLN A 1 205 ? 7.273 -24.995 -24.793 1.00 86.44 205 GLN A N 1
ATOM 1629 C CA . GLN A 1 205 ? 7.803 -24.899 -23.427 1.00 86.44 205 GLN A CA 1
ATOM 1630 C C . GLN A 1 205 ? 7.785 -23.458 -22.901 1.00 86.44 205 GLN A C 1
ATOM 1632 O O . GLN A 1 205 ? 7.915 -22.504 -23.675 1.00 86.44 205 GLN A O 1
ATOM 1637 N N . CYS A 1 206 ? 7.647 -23.283 -21.583 1.00 89.19 206 CYS A N 1
ATOM 1638 C CA . CYS A 1 206 ? 7.727 -21.970 -20.939 1.00 89.19 206 CYS A CA 1
ATOM 1639 C C . CYS A 1 206 ? 9.191 -21.585 -20.709 1.00 89.19 206 CYS A C 1
ATOM 1641 O O . CYS A 1 206 ? 9.900 -22.207 -19.920 1.00 89.19 206 CYS A O 1
ATOM 1643 N N . ARG A 1 207 ? 9.641 -20.524 -21.377 1.00 89.12 207 ARG A N 1
ATOM 1644 C CA . ARG A 1 207 ? 11.016 -20.019 -21.300 1.00 89.12 207 ARG A CA 1
ATOM 1645 C C . ARG A 1 207 ? 11.034 -18.603 -20.752 1.00 89.12 207 ARG A C 1
ATOM 1647 O O . ARG A 1 207 ? 10.101 -17.835 -20.972 1.00 89.12 207 ARG A O 1
ATOM 1654 N N . LYS A 1 208 ? 12.104 -18.225 -20.058 1.00 91.31 208 LYS A N 1
ATOM 1655 C CA . LYS A 1 208 ? 12.284 -16.864 -19.537 1.00 91.31 208 LYS A CA 1
ATOM 1656 C C . LYS A 1 208 ? 13.297 -16.098 -20.379 1.00 91.31 208 LYS A C 1
ATOM 1658 O O . LYS A 1 208 ? 14.446 -16.518 -20.455 1.00 91.31 208 LYS A O 1
ATOM 1663 N N . PHE A 1 209 ? 12.915 -14.961 -20.961 1.00 91.44 209 PHE A N 1
ATOM 1664 C CA . PHE A 1 209 ? 13.870 -14.120 -21.690 1.00 91.44 209 PHE A CA 1
ATOM 1665 C C . PHE A 1 209 ? 14.966 -13.584 -20.766 1.00 91.44 209 PHE A C 1
ATOM 1667 O O . PHE A 1 209 ? 14.682 -13.007 -19.711 1.00 91.44 209 PHE A O 1
ATOM 1674 N N . GLN A 1 210 ? 16.220 -13.711 -21.197 1.00 91.44 210 GLN A N 1
ATOM 1675 C CA . GLN A 1 210 ? 17.305 -12.917 -20.637 1.00 91.44 210 GLN A CA 1
ATOM 1676 C C . GLN A 1 210 ? 17.201 -11.461 -21.108 1.00 91.44 210 GLN A C 1
ATOM 1678 O O . GLN A 1 210 ? 16.801 -11.185 -22.243 1.00 91.44 210 GLN A O 1
ATOM 1683 N N . LEU A 1 211 ? 17.551 -10.531 -20.215 1.00 91.69 211 LEU A N 1
ATOM 1684 C CA . LEU A 1 211 ? 17.408 -9.093 -20.454 1.00 91.69 211 LEU A CA 1
ATOM 1685 C C . LEU A 1 211 ? 18.244 -8.627 -21.655 1.00 91.69 211 LEU A C 1
ATOM 1687 O O . LEU A 1 211 ? 17.718 -7.901 -22.495 1.00 91.69 211 LEU A O 1
ATOM 1691 N N . ASP A 1 212 ? 19.483 -9.114 -21.782 1.00 92.88 212 ASP A N 1
ATOM 1692 C CA . ASP A 1 212 ? 20.392 -8.731 -22.869 1.00 92.88 212 ASP A CA 1
ATOM 1693 C C . ASP A 1 212 ? 19.830 -9.113 -24.242 1.00 92.88 212 ASP A C 1
ATOM 1695 O O . ASP A 1 212 ? 19.783 -8.287 -25.154 1.00 92.88 212 ASP A O 1
ATOM 1699 N N . TYR A 1 213 ? 19.333 -10.345 -24.385 1.00 93.31 213 TYR A N 1
ATOM 1700 C CA . TYR A 1 213 ? 18.736 -10.810 -25.635 1.00 93.31 213 TYR A CA 1
ATOM 1701 C C . TYR A 1 213 ? 17.497 -9.992 -26.007 1.00 93.31 213 TYR A C 1
ATOM 1703 O O . TYR A 1 213 ? 17.357 -9.546 -27.145 1.00 93.31 213 TYR A O 1
ATOM 1711 N N . LEU A 1 214 ? 16.611 -9.754 -25.037 1.00 93.38 214 LEU A N 1
ATOM 1712 C CA . LEU A 1 214 ? 15.386 -8.989 -25.254 1.00 93.38 214 LEU A CA 1
ATOM 1713 C C . LEU A 1 214 ? 15.681 -7.532 -25.633 1.00 93.38 214 LEU A C 1
ATOM 1715 O O . LEU A 1 214 ? 15.028 -6.982 -26.521 1.00 93.38 214 LEU A O 1
ATOM 1719 N N . ASN A 1 215 ? 16.693 -6.933 -25.000 1.00 94.31 215 ASN A N 1
ATOM 1720 C CA . ASN A 1 215 ? 17.189 -5.607 -25.341 1.00 94.31 215 ASN A CA 1
ATOM 1721 C C . ASN A 1 215 ? 17.730 -5.572 -26.778 1.00 94.31 215 ASN A C 1
ATOM 1723 O O . ASN A 1 215 ? 17.344 -4.693 -27.540 1.00 94.31 215 ASN A O 1
ATOM 1727 N N . ASN A 1 216 ? 18.536 -6.555 -27.187 1.00 94.44 216 ASN A N 1
ATOM 1728 C CA . ASN A 1 216 ? 19.087 -6.621 -28.545 1.00 94.44 216 ASN A CA 1
ATOM 1729 C C . ASN A 1 216 ? 17.993 -6.730 -29.618 1.00 94.44 216 ASN A C 1
ATOM 1731 O O . ASN A 1 216 ? 18.048 -6.023 -30.623 1.00 94.44 216 ASN A O 1
ATOM 1735 N N . VAL A 1 217 ? 16.966 -7.558 -29.384 1.00 95.00 217 VAL A N 1
ATOM 1736 C CA . VAL A 1 217 ? 15.820 -7.674 -30.303 1.00 95.00 217 VAL A CA 1
ATOM 1737 C C . VAL A 1 217 ? 15.089 -6.336 -30.433 1.00 95.00 217 VAL A C 1
ATOM 1739 O O . VAL A 1 217 ? 14.766 -5.921 -31.544 1.00 95.00 217 VAL A O 1
ATOM 1742 N N . LEU A 1 218 ? 14.835 -5.641 -29.318 1.00 95.00 218 LEU A N 1
ATOM 1743 C CA . LEU A 1 218 ? 14.185 -4.329 -29.345 1.00 95.00 218 LEU A CA 1
ATOM 1744 C C . LEU A 1 218 ? 15.036 -3.280 -30.065 1.00 95.00 218 LEU A C 1
ATOM 1746 O O . LEU A 1 218 ? 14.487 -2.548 -30.883 1.00 95.00 218 LEU A O 1
ATOM 1750 N N . GLN A 1 219 ? 16.347 -3.236 -29.814 1.00 94.25 219 GLN A N 1
ATOM 1751 C CA . GLN A 1 219 ? 17.263 -2.335 -30.522 1.00 94.25 219 GLN A CA 1
ATOM 1752 C C . GLN A 1 219 ? 17.196 -2.577 -32.033 1.00 94.25 219 GLN A C 1
ATOM 1754 O O . GLN A 1 219 ? 16.904 -1.648 -32.772 1.00 94.25 219 GLN A O 1
ATOM 1759 N N . SER A 1 220 ? 17.272 -3.833 -32.489 1.00 95.00 220 SER A N 1
ATOM 1760 C CA . SER A 1 220 ? 17.135 -4.159 -33.919 1.00 95.00 220 SER A CA 1
ATOM 1761 C C . SER A 1 220 ? 15.783 -3.749 -34.520 1.00 95.00 220 SER A C 1
ATOM 1763 O O . SER A 1 220 ? 15.715 -3.385 -35.692 1.00 95.00 220 SER A O 1
ATOM 1765 N N . ILE A 1 221 ? 14.692 -3.792 -33.743 1.00 94.56 221 ILE A N 1
ATOM 1766 C CA . ILE A 1 221 ? 13.377 -3.302 -34.191 1.00 94.56 221 ILE A CA 1
ATOM 1767 C C . ILE A 1 221 ? 13.400 -1.780 -34.401 1.00 94.56 221 ILE A C 1
ATOM 1769 O O . ILE A 1 221 ? 12.847 -1.306 -35.396 1.00 94.56 221 ILE A O 1
ATOM 1773 N N . PHE A 1 222 ? 14.016 -1.018 -33.494 1.00 93.62 222 PHE A N 1
ATOM 1774 C CA . PHE A 1 222 ? 14.122 0.439 -33.621 1.00 93.62 222 PHE A CA 1
ATOM 1775 C C . PHE A 1 222 ? 15.139 0.862 -34.685 1.00 93.62 222 PHE A C 1
ATOM 1777 O O . PHE A 1 222 ? 14.812 1.730 -35.487 1.00 93.62 222 PHE A O 1
ATOM 1784 N N . ASP A 1 223 ? 16.282 0.184 -34.789 1.00 92.88 223 ASP A N 1
ATOM 1785 C CA . ASP A 1 223 ? 17.267 0.399 -35.855 1.00 92.88 223 ASP A CA 1
ATOM 1786 C C . ASP A 1 223 ? 16.618 0.209 -37.234 1.00 92.88 223 ASP A C 1
ATOM 1788 O O . ASP A 1 223 ? 16.745 1.052 -38.122 1.00 92.88 223 ASP A O 1
ATOM 1792 N N . MET A 1 224 ? 15.819 -0.853 -37.399 1.00 92.44 224 MET A N 1
ATOM 1793 C CA . MET A 1 224 ? 15.051 -1.084 -38.625 1.00 92.44 224 MET A CA 1
ATOM 1794 C C . MET A 1 224 ? 14.022 0.027 -38.882 1.00 92.44 224 MET A C 1
ATOM 1796 O O . MET A 1 224 ? 13.779 0.400 -40.030 1.00 92.44 224 MET A O 1
ATOM 1800 N N . ALA A 1 225 ? 13.398 0.567 -37.834 1.00 91.00 225 ALA A N 1
ATOM 1801 C CA . ALA A 1 225 ? 12.459 1.679 -37.964 1.00 91.00 225 ALA A CA 1
ATOM 1802 C C . ALA A 1 225 ? 13.156 2.960 -38.445 1.00 91.00 225 ALA A C 1
ATOM 1804 O O . ALA A 1 225 ? 12.611 3.666 -39.298 1.00 91.00 225 ALA A O 1
ATOM 1805 N N . ASP A 1 226 ? 14.358 3.220 -37.934 1.00 89.69 226 ASP A N 1
ATOM 1806 C CA . ASP A 1 226 ? 15.183 4.367 -38.298 1.00 89.69 226 ASP A CA 1
ATOM 1807 C C . ASP A 1 226 ? 15.706 4.238 -39.739 1.00 89.69 226 ASP A C 1
ATOM 1809 O O . ASP A 1 226 ? 15.612 5.193 -40.515 1.00 89.69 226 ASP A O 1
ATOM 1813 N N . GLU A 1 227 ? 16.139 3.042 -40.159 1.00 90.56 227 GLU A N 1
ATOM 1814 C CA . GLU A 1 227 ? 16.497 2.746 -41.557 1.00 90.56 227 GLU A CA 1
ATOM 1815 C C . GLU A 1 227 ? 15.333 3.000 -42.524 1.00 90.56 227 GLU A C 1
ATOM 1817 O O . GLU A 1 227 ? 15.517 3.531 -43.623 1.00 90.56 227 GLU A O 1
ATOM 1822 N N . LEU A 1 228 ? 14.114 2.655 -42.106 1.00 88.75 228 LEU A N 1
ATOM 1823 C CA . LEU A 1 228 ? 12.884 2.899 -42.859 1.00 88.75 228 LEU A CA 1
ATOM 1824 C C . LEU A 1 228 ? 12.364 4.342 -42.712 1.00 88.75 228 LEU A C 1
ATOM 1826 O O . LEU A 1 228 ? 11.356 4.688 -43.332 1.00 88.75 228 LEU A O 1
ATOM 1830 N N . SER A 1 229 ? 13.041 5.188 -41.922 1.00 86.19 229 SER A N 1
ATOM 1831 C CA . SER A 1 229 ? 12.645 6.570 -41.613 1.00 86.19 229 SER A CA 1
ATOM 1832 C C . SER A 1 229 ? 11.198 6.681 -41.108 1.00 86.19 229 SER A C 1
ATOM 1834 O O . SER A 1 229 ? 10.465 7.610 -41.463 1.00 86.19 229 SER A O 1
ATOM 1836 N N . LEU A 1 230 ? 10.761 5.711 -40.298 1.00 86.25 230 LEU A N 1
ATOM 1837 C CA . LEU A 1 230 ? 9.410 5.671 -39.746 1.00 86.25 230 LEU A CA 1
ATOM 1838 C C . LEU A 1 230 ? 9.260 6.689 -38.615 1.00 86.25 230 LEU A C 1
ATOM 1840 O O . LEU A 1 230 ? 9.975 6.638 -37.617 1.00 86.25 230 LEU A O 1
ATOM 1844 N N . ASN A 1 231 ? 8.251 7.558 -38.702 1.00 84.31 231 ASN A N 1
ATOM 1845 C CA . ASN A 1 231 ? 7.883 8.443 -37.597 1.00 84.31 231 ASN A CA 1
ATOM 1846 C C . ASN A 1 231 ? 6.991 7.713 -36.580 1.00 84.31 231 ASN A C 1
ATOM 1848 O O . ASN A 1 231 ? 5.815 8.032 -36.386 1.00 84.31 231 ASN A O 1
ATOM 1852 N N . TRP A 1 232 ? 7.555 6.693 -35.932 1.00 86.56 232 TRP A N 1
ATOM 1853 C CA . TRP A 1 232 ? 6.825 5.814 -35.018 1.00 86.56 232 TRP A CA 1
ATOM 1854 C C . TRP A 1 232 ? 6.291 6.536 -33.767 1.00 86.56 232 TRP A C 1
ATOM 1856 O O . TRP A 1 232 ? 5.370 6.031 -33.122 1.00 86.56 232 TRP A O 1
ATOM 1866 N N . LEU A 1 233 ? 6.806 7.727 -33.436 1.00 82.19 233 LEU A N 1
ATOM 1867 C CA . LEU A 1 233 ? 6.302 8.566 -32.343 1.00 82.19 233 LEU A CA 1
ATOM 1868 C C . LEU A 1 233 ? 4.875 9.070 -32.603 1.00 82.19 233 LEU A C 1
ATOM 1870 O O . LEU A 1 233 ? 4.053 9.071 -31.685 1.00 82.19 233 LEU A O 1
ATOM 1874 N N . HIS A 1 234 ? 4.580 9.474 -33.841 1.00 80.75 234 HIS A N 1
ATOM 1875 C CA . HIS A 1 234 ? 3.276 10.016 -34.229 1.00 80.75 234 HIS A CA 1
ATOM 1876 C C . HIS A 1 234 ? 2.403 8.974 -34.933 1.00 80.75 234 HIS A C 1
ATOM 1878 O O . HIS A 1 234 ? 1.251 8.753 -34.544 1.00 80.75 234 HIS A O 1
ATOM 1884 N N . ASP A 1 235 ? 2.961 8.298 -35.934 1.00 82.31 235 ASP A N 1
ATOM 1885 C CA . ASP A 1 235 ? 2.208 7.424 -36.836 1.00 82.31 235 ASP A CA 1
ATOM 1886 C C . ASP A 1 235 ? 2.156 5.972 -36.344 1.00 82.31 235 ASP A C 1
ATOM 1888 O O . ASP A 1 235 ? 1.329 5.180 -36.803 1.00 82.31 235 ASP A O 1
ATOM 1892 N N . GLY A 1 236 ? 3.009 5.627 -35.375 1.00 84.50 236 GLY A N 1
ATOM 1893 C CA . GLY A 1 236 ? 3.199 4.254 -34.928 1.00 84.50 236 GLY A CA 1
ATOM 1894 C C . GLY A 1 236 ? 3.792 3.359 -36.020 1.00 84.50 236 GLY A C 1
ATOM 1895 O O . GLY A 1 236 ? 4.093 3.768 -37.142 1.00 84.50 236 GLY A O 1
ATOM 1896 N N . PHE A 1 237 ? 3.950 2.088 -35.688 1.00 87.56 237 PHE A N 1
ATOM 1897 C CA . PHE A 1 237 ? 4.384 1.045 -36.603 1.00 87.56 237 PHE A CA 1
ATOM 1898 C C . PHE A 1 237 ? 3.196 0.591 -37.449 1.00 87.56 237 PHE A C 1
ATOM 1900 O O . PHE A 1 237 ? 2.402 -0.242 -37.015 1.00 87.56 237 PHE A O 1
ATOM 1907 N N . SER A 1 238 ? 3.051 1.182 -38.638 1.00 83.38 238 SER A N 1
ATOM 1908 C CA . SER A 1 238 ? 1.882 0.994 -39.514 1.00 83.38 238 SER A CA 1
ATOM 1909 C C . SER A 1 238 ? 1.699 -0.445 -40.015 1.00 83.38 238 SER A C 1
ATOM 1911 O O . SER A 1 238 ? 0.560 -0.904 -40.115 1.00 83.38 238 SER A O 1
ATOM 1913 N N . ASP A 1 239 ? 2.797 -1.155 -40.296 1.00 83.75 239 ASP A N 1
ATOM 1914 C CA . ASP A 1 239 ? 2.792 -2.582 -40.632 1.00 83.75 239 ASP A CA 1
ATOM 1915 C C . ASP A 1 239 ? 3.872 -3.336 -39.834 1.00 83.75 239 ASP A C 1
ATOM 1917 O O . ASP A 1 239 ? 5.018 -3.448 -40.277 1.00 83.75 239 ASP A O 1
ATOM 1921 N N . PRO A 1 240 ? 3.539 -3.874 -38.647 1.00 84.94 240 PRO A N 1
ATOM 1922 C CA . PRO A 1 240 ? 4.498 -4.645 -37.863 1.00 84.94 240 PRO A CA 1
ATOM 1923 C C . PRO A 1 240 ? 4.927 -5.948 -38.560 1.00 84.94 240 PRO A C 1
ATOM 1925 O O . PRO A 1 240 ? 5.990 -6.478 -38.244 1.00 84.94 240 PRO A O 1
ATOM 1928 N N . LYS A 1 241 ? 4.160 -6.469 -39.532 1.00 86.94 241 LYS A N 1
ATOM 1929 C CA . LYS A 1 241 ? 4.541 -7.688 -40.263 1.00 86.94 241 LYS A CA 1
ATOM 1930 C C . LYS A 1 241 ? 5.696 -7.441 -41.233 1.00 86.94 241 LYS A C 1
ATOM 1932 O O . LYS A 1 241 ? 6.493 -8.356 -41.429 1.00 86.94 241 LYS A O 1
ATOM 1937 N N . ASP A 1 242 ? 5.818 -6.236 -41.794 1.00 89.06 242 ASP A N 1
ATOM 1938 C CA . ASP A 1 242 ? 6.952 -5.871 -42.657 1.00 89.06 242 ASP A CA 1
ATOM 1939 C C . ASP A 1 242 ? 8.269 -5.922 -41.871 1.00 89.06 242 ASP A C 1
ATOM 1941 O O . ASP A 1 242 ? 9.227 -6.562 -42.302 1.00 89.06 242 ASP A O 1
ATOM 1945 N N . ILE A 1 243 ? 8.287 -5.364 -40.656 1.00 89.69 243 ILE A N 1
ATOM 1946 C CA . ILE A 1 243 ? 9.463 -5.421 -39.772 1.00 89.69 243 ILE A CA 1
ATOM 1947 C C . ILE A 1 243 ? 9.804 -6.863 -39.407 1.00 89.69 243 ILE A C 1
ATOM 1949 O O . ILE A 1 243 ? 10.961 -7.264 -39.520 1.00 89.69 243 ILE A O 1
ATOM 1953 N N . VAL A 1 244 ? 8.804 -7.676 -39.043 1.00 90.75 244 VAL A N 1
ATOM 1954 C CA . VAL A 1 244 ? 9.041 -9.100 -38.760 1.00 90.75 244 VAL A CA 1
ATOM 1955 C C . VAL A 1 244 ? 9.631 -9.815 -39.978 1.00 90.75 244 VAL A C 1
ATOM 1957 O O . VAL A 1 244 ? 10.564 -10.599 -39.839 1.00 90.75 244 VAL A O 1
ATOM 1960 N N . SER A 1 245 ? 9.131 -9.530 -41.183 1.00 90.88 245 SER A N 1
ATOM 1961 C CA . SER A 1 245 ? 9.636 -10.145 -42.413 1.00 90.88 245 SER A CA 1
ATOM 1962 C C . SER A 1 245 ? 11.067 -9.725 -42.757 1.00 90.88 245 SER A C 1
ATOM 1964 O O . SER A 1 245 ? 11.762 -10.492 -43.425 1.00 90.88 245 SER A O 1
ATOM 1966 N N . ARG A 1 246 ? 11.499 -8.526 -42.360 1.00 92.25 246 ARG A N 1
ATOM 1967 C CA . ARG A 1 246 ? 12.862 -8.027 -42.597 1.00 92.25 246 ARG A CA 1
ATOM 1968 C C . ARG A 1 246 ? 13.858 -8.552 -41.569 1.00 92.25 246 ARG A C 1
ATOM 1970 O O . ARG A 1 246 ? 14.982 -8.870 -41.930 1.00 92.25 246 ARG A O 1
ATOM 1977 N N . LEU A 1 247 ? 13.426 -8.702 -40.317 1.00 93.31 247 LEU A N 1
ATOM 1978 C CA . LEU A 1 247 ? 14.259 -9.205 -39.223 1.00 93.31 247 LEU A CA 1
ATOM 1979 C C . LEU A 1 247 ? 14.255 -10.735 -39.091 1.00 93.31 247 LEU A C 1
ATOM 1981 O O . LEU A 1 247 ? 14.993 -11.265 -38.267 1.00 93.31 247 LEU A O 1
ATOM 1985 N N . LYS A 1 248 ? 13.470 -11.456 -39.903 1.00 90.44 248 LYS A N 1
ATOM 1986 C CA . LYS A 1 248 ? 13.340 -12.925 -39.838 1.00 90.44 248 LYS A CA 1
ATOM 1987 C C . LYS A 1 248 ? 14.664 -13.689 -39.981 1.00 90.44 248 LYS A C 1
ATOM 1989 O O . LYS A 1 248 ? 14.762 -14.813 -39.503 1.00 90.44 248 LYS A O 1
ATOM 1994 N N . ASP A 1 249 ? 15.638 -13.104 -40.684 1.00 88.44 249 ASP A N 1
ATOM 1995 C CA . ASP A 1 249 ? 16.944 -13.726 -40.932 1.00 88.44 249 ASP A CA 1
ATOM 1996 C C . ASP A 1 249 ? 17.888 -13.544 -39.727 1.00 88.44 249 ASP A C 1
ATOM 1998 O O . ASP A 1 249 ? 18.857 -14.284 -39.589 1.00 88.44 249 ASP A O 1
ATOM 2002 N N . LEU A 1 250 ? 17.597 -12.574 -38.849 1.00 90.56 250 LEU A N 1
ATOM 2003 C CA . LEU A 1 250 ? 18.330 -12.311 -37.606 1.00 90.56 250 LEU A CA 1
ATOM 2004 C C . LEU A 1 250 ? 17.650 -12.932 -36.385 1.00 90.56 250 LEU A C 1
ATOM 2006 O O . LEU A 1 250 ? 18.331 -13.328 -35.444 1.00 90.56 250 LEU A O 1
ATOM 2010 N N . TYR A 1 251 ? 16.317 -12.992 -36.380 1.00 92.56 251 TYR A N 1
ATOM 2011 C CA . TYR A 1 251 ? 15.526 -13.499 -35.265 1.00 92.56 251 TYR A CA 1
ATOM 2012 C C . TYR A 1 251 ? 14.345 -14.343 -35.756 1.00 92.56 251 TYR A C 1
ATOM 2014 O O . TYR A 1 251 ? 13.636 -13.934 -36.678 1.00 92.56 251 TYR A O 1
ATOM 2022 N N . PRO A 1 252 ? 14.037 -15.469 -35.089 1.00 90.69 252 PRO A N 1
ATOM 2023 C CA . PRO A 1 252 ? 12.867 -16.272 -35.411 1.00 90.69 252 PRO A CA 1
ATOM 2024 C C . PRO A 1 252 ? 11.566 -15.453 -35.317 1.00 90.69 252 PRO A C 1
ATOM 2026 O O . PRO A 1 252 ? 11.375 -14.726 -34.335 1.00 90.69 252 PRO A O 1
ATOM 2029 N N . PRO A 1 253 ? 10.613 -15.616 -36.258 1.00 88.81 253 PRO A N 1
ATOM 2030 C CA . PRO A 1 253 ? 9.343 -14.887 -36.234 1.00 88.81 253 PRO A CA 1
ATOM 2031 C C . PRO A 1 253 ? 8.569 -15.030 -34.916 1.00 88.81 253 PRO A C 1
ATOM 2033 O O . PRO A 1 253 ? 7.987 -14.058 -34.447 1.00 88.81 253 PRO A O 1
ATOM 2036 N N . VAL A 1 254 ? 8.626 -16.208 -34.282 1.00 87.44 254 VAL A N 1
ATOM 2037 C CA . VAL A 1 254 ? 7.983 -16.497 -32.984 1.00 87.44 254 VAL A CA 1
ATOM 2038 C C . VAL A 1 254 ? 8.461 -15.542 -31.884 1.00 87.44 254 VAL A C 1
ATOM 2040 O O . VAL A 1 254 ? 7.654 -15.040 -31.101 1.00 87.44 254 VAL A O 1
ATOM 2043 N N . VAL A 1 255 ? 9.769 -15.255 -31.845 1.00 90.44 255 VAL A N 1
ATOM 2044 C CA . VAL A 1 255 ? 10.365 -14.309 -30.889 1.00 90.44 255 VAL A CA 1
ATOM 2045 C C . VAL A 1 255 ? 9.851 -12.906 -31.179 1.00 90.44 255 VAL A C 1
ATOM 2047 O O . VAL A 1 255 ? 9.344 -12.239 -30.281 1.00 90.44 255 VAL A O 1
ATOM 2050 N N . LEU A 1 256 ? 9.931 -12.470 -32.439 1.00 91.25 256 LEU A N 1
ATOM 2051 C CA . LEU A 1 256 ? 9.516 -11.126 -32.839 1.00 91.25 256 LEU A CA 1
ATOM 2052 C C . LEU A 1 256 ? 8.029 -10.881 -32.542 1.00 91.25 256 LEU A C 1
ATOM 2054 O O . LEU A 1 256 ? 7.685 -9.832 -32.001 1.00 91.25 256 LEU A O 1
ATOM 2058 N N . TYR A 1 257 ? 7.151 -11.850 -32.814 1.00 89.50 257 TYR A N 1
ATOM 2059 C CA . TYR A 1 257 ? 5.724 -11.742 -32.506 1.00 89.50 257 TYR A CA 1
ATOM 2060 C C . TYR A 1 257 ? 5.457 -11.554 -31.012 1.00 89.50 257 TYR A C 1
ATOM 2062 O O . TYR A 1 257 ? 4.697 -10.658 -30.640 1.00 89.50 257 TYR A O 1
ATOM 2070 N N . GLN A 1 258 ? 6.117 -12.333 -30.154 1.00 88.44 258 GLN A N 1
ATOM 2071 C CA . GLN A 1 258 ? 5.938 -12.227 -28.704 1.00 88.44 258 GLN A CA 1
ATOM 2072 C C . GLN A 1 258 ? 6.574 -10.956 -28.117 1.00 88.44 258 GLN A C 1
ATOM 2074 O O . GLN A 1 258 ? 6.045 -10.393 -27.155 1.00 88.44 258 GLN A O 1
ATOM 2079 N N . VAL A 1 259 ? 7.654 -10.442 -28.717 1.00 91.56 259 VAL A N 1
ATOM 2080 C CA . VAL A 1 259 ? 8.216 -9.126 -28.365 1.00 91.56 259 VAL A CA 1
ATOM 2081 C C . VAL A 1 259 ? 7.245 -8.006 -28.739 1.00 91.56 259 VAL A C 1
ATOM 2083 O O . VAL A 1 259 ? 6.944 -7.159 -27.895 1.00 91.56 259 VAL A O 1
ATOM 2086 N N . PHE A 1 260 ? 6.689 -8.027 -29.956 1.00 90.38 260 PHE A N 1
ATOM 2087 C CA . PHE A 1 260 ? 5.685 -7.049 -30.383 1.00 90.38 260 PHE A CA 1
ATOM 2088 C C . PHE A 1 260 ? 4.455 -7.060 -29.475 1.00 90.38 260 PHE A C 1
ATOM 2090 O O . PHE A 1 260 ? 3.998 -6.013 -29.030 1.00 90.38 260 PHE A O 1
ATOM 2097 N N . GLN A 1 261 ? 3.951 -8.241 -29.141 1.00 87.06 261 GLN A N 1
ATOM 2098 C CA . GLN A 1 261 ? 2.825 -8.404 -28.230 1.00 87.06 261 GLN A CA 1
ATOM 2099 C C . GLN A 1 261 ? 3.084 -7.778 -26.849 1.00 87.06 261 GLN A C 1
ATOM 2101 O O . GLN A 1 261 ? 2.206 -7.129 -26.287 1.00 87.06 261 GLN A O 1
ATOM 2106 N N . ARG A 1 262 ? 4.296 -7.946 -26.306 1.00 87.56 262 ARG A N 1
ATOM 2107 C CA . ARG A 1 262 ? 4.628 -7.552 -24.930 1.00 87.56 262 ARG A CA 1
ATOM 2108 C C . ARG A 1 262 ? 5.011 -6.086 -24.768 1.00 87.56 262 ARG A C 1
ATOM 2110 O O . ARG A 1 262 ? 4.708 -5.497 -23.729 1.00 87.56 262 ARG A O 1
ATOM 2117 N N . PHE A 1 263 ? 5.714 -5.527 -25.750 1.00 90.25 263 PHE A N 1
ATOM 2118 C CA . PHE A 1 263 ? 6.299 -4.183 -25.688 1.00 90.25 263 PHE A CA 1
ATOM 2119 C C . PHE A 1 263 ? 5.597 -3.173 -26.584 1.00 90.25 263 PHE A C 1
ATOM 2121 O O . PHE A 1 263 ? 5.961 -2.002 -26.569 1.00 90.25 263 PHE A O 1
ATOM 2128 N N . PHE A 1 264 ? 4.581 -3.590 -27.336 1.00 90.56 264 PHE A N 1
ATOM 2129 C CA . PHE A 1 264 ? 3.786 -2.702 -28.168 1.00 90.56 264 PHE A CA 1
ATOM 2130 C C . PHE A 1 264 ? 2.304 -2.890 -27.856 1.00 90.56 264 PHE A C 1
ATOM 2132 O O . PHE A 1 264 ? 1.880 -3.877 -27.253 1.00 90.56 264 PHE A O 1
ATOM 2139 N N . PHE A 1 265 ? 1.514 -1.890 -28.217 1.00 86.88 265 PHE A N 1
ATOM 2140 C CA . PHE A 1 265 ? 0.080 -1.867 -27.984 1.00 86.88 265 PHE A CA 1
ATOM 2141 C C . PHE A 1 265 ? -0.645 -1.224 -29.151 1.00 86.88 265 PHE A C 1
ATOM 2143 O O . PHE A 1 265 ? -0.064 -0.481 -29.950 1.00 86.88 265 PHE A O 1
ATOM 2150 N N . ARG A 1 266 ? -1.946 -1.476 -29.234 1.00 84.19 266 ARG A N 1
ATOM 2151 C CA . ARG A 1 266 ? -2.800 -0.874 -30.247 1.00 84.19 266 ARG A CA 1
ATOM 2152 C C . ARG A 1 266 ? -3.740 0.162 -29.635 1.00 84.19 266 ARG A C 1
ATOM 2154 O O . ARG A 1 266 ? -4.547 -0.141 -28.762 1.00 84.19 266 ARG A O 1
ATOM 2161 N N . LYS A 1 267 ? -3.692 1.402 -30.134 1.00 80.62 267 LYS A N 1
ATOM 2162 C CA . LYS A 1 267 ? -4.606 2.467 -29.686 1.00 80.62 267 LYS A CA 1
ATOM 2163 C C . LYS A 1 267 ? -6.040 2.171 -30.129 1.00 80.62 267 LYS A C 1
ATOM 2165 O O . LYS A 1 267 ? -6.296 2.018 -31.322 1.00 80.62 267 LYS A O 1
ATOM 2170 N N . ARG A 1 268 ? -6.992 2.201 -29.186 1.00 67.31 268 ARG A N 1
ATOM 2171 C CA . ARG A 1 268 ? -8.434 1.996 -29.453 1.00 67.31 268 ARG A CA 1
ATOM 2172 C C . ARG A 1 268 ? -9.020 2.992 -30.467 1.00 67.31 268 ARG A C 1
ATOM 2174 O O . ARG A 1 268 ? -9.992 2.677 -31.142 1.00 67.31 268 ARG A O 1
ATOM 2181 N N . SER A 1 269 ? -8.437 4.186 -30.578 1.00 58.62 269 SER A N 1
ATOM 2182 C CA . SER A 1 269 ? -8.868 5.268 -31.475 1.00 58.62 269 SER A CA 1
ATOM 2183 C C . SER A 1 269 ? -8.211 5.245 -32.863 1.00 58.62 269 SER A C 1
ATOM 2185 O O . SER A 1 269 ? -8.599 6.035 -33.726 1.00 58.62 269 SER A O 1
ATOM 2187 N N . SER A 1 270 ? -7.237 4.361 -33.109 1.00 58.16 270 SER A N 1
ATOM 2188 C CA . SER A 1 270 ? -6.548 4.302 -34.399 1.00 58.16 270 SER A CA 1
ATOM 2189 C C . SER A 1 270 ? -7.376 3.528 -35.426 1.00 58.16 270 SER A C 1
ATOM 2191 O O . SER A 1 270 ? -7.673 2.347 -35.248 1.00 58.16 270 SER A O 1
ATOM 2193 N N . ARG A 1 271 ? -7.733 4.191 -36.536 1.00 53.44 271 ARG A N 1
ATOM 2194 C CA . ARG A 1 271 ? -8.350 3.539 -37.708 1.00 53.44 271 ARG A CA 1
ATOM 2195 C C . ARG A 1 271 ? -7.370 2.625 -38.455 1.00 53.44 271 ARG A C 1
ATOM 2197 O O . ARG A 1 271 ? -7.816 1.770 -39.215 1.00 53.44 271 ARG A O 1
ATOM 2204 N N . ASN A 1 272 ? -6.066 2.792 -38.232 1.00 62.88 272 ASN A N 1
ATOM 2205 C CA . ASN A 1 272 ? -5.017 2.001 -38.866 1.00 62.88 272 ASN A CA 1
ATOM 2206 C C . ASN A 1 272 ? -4.609 0.824 -37.970 1.00 62.88 272 ASN A C 1
ATOM 2208 O O . ASN A 1 272 ? -4.710 0.891 -36.746 1.00 62.88 272 ASN A O 1
ATOM 2212 N N . ASN A 1 273 ? -4.081 -0.246 -38.574 1.00 73.44 273 ASN A N 1
ATOM 2213 C CA . ASN A 1 273 ? -3.453 -1.373 -37.865 1.00 73.44 273 ASN A CA 1
ATOM 2214 C C . ASN A 1 273 ? -2.130 -1.010 -37.159 1.00 73.44 273 ASN A C 1
ATOM 2216 O O . ASN A 1 273 ? -1.373 -1.904 -36.793 1.00 73.44 273 ASN A O 1
ATOM 2220 N N . ALA A 1 274 ? -1.874 0.283 -36.951 1.00 84.56 274 ALA A N 1
ATOM 2221 C CA . ALA A 1 274 ? -0.646 0.784 -36.374 1.00 84.56 274 ALA A CA 1
ATOM 2222 C C . ALA A 1 274 ? -0.514 0.393 -34.899 1.00 84.56 274 ALA A C 1
ATOM 2224 O O . ALA A 1 274 ? -1.479 0.483 -34.129 1.00 84.56 274 ALA A O 1
ATOM 2225 N N . VAL A 1 275 ? 0.699 0.002 -34.514 1.00 88.56 275 VAL A N 1
ATOM 2226 C CA . VAL A 1 275 ? 1.045 -0.338 -33.130 1.00 88.56 275 VAL A CA 1
ATOM 2227 C C . VAL A 1 275 ? 2.085 0.618 -32.574 1.00 88.56 275 VAL A C 1
ATOM 2229 O O . VAL A 1 275 ? 2.928 1.129 -33.302 1.00 88.56 275 VAL A O 1
ATOM 2232 N N . TYR A 1 276 ? 2.002 0.903 -31.284 1.00 88.38 276 TYR A N 1
ATOM 2233 C CA . TYR A 1 276 ? 2.822 1.905 -30.614 1.00 88.38 276 TYR A CA 1
ATOM 2234 C C . TYR A 1 276 ? 3.671 1.243 -29.531 1.00 88.38 276 TYR A C 1
ATOM 2236 O O . TYR A 1 276 ? 3.191 0.313 -28.882 1.00 88.38 276 TYR A O 1
ATOM 2244 N N . PRO A 1 277 ? 4.917 1.694 -29.321 1.00 89.88 277 PRO A N 1
ATOM 2245 C CA . PRO A 1 277 ? 5.766 1.156 -28.268 1.00 89.88 277 PRO A CA 1
ATOM 2246 C C . PRO A 1 277 ? 5.248 1.552 -26.878 1.00 89.88 277 PRO A C 1
ATOM 2248 O O . PRO A 1 277 ? 4.861 2.700 -26.654 1.00 89.88 277 PRO A O 1
ATOM 2251 N N . ARG A 1 278 ? 5.294 0.609 -25.934 1.00 89.00 278 ARG A N 1
ATOM 2252 C CA . ARG A 1 278 ? 5.048 0.808 -24.497 1.00 89.00 278 ARG A CA 1
ATOM 2253 C C . ARG A 1 278 ? 6.284 1.446 -23.871 1.00 89.00 278 ARG A C 1
ATOM 2255 O O . ARG A 1 278 ? 7.206 0.748 -23.436 1.00 89.00 278 ARG A O 1
ATOM 2262 N N . LYS A 1 279 ? 6.349 2.779 -23.905 1.00 88.88 279 LYS A N 1
ATOM 2263 C CA . LYS A 1 279 ? 7.569 3.544 -23.594 1.00 88.88 279 LYS A CA 1
ATOM 2264 C C . LYS A 1 279 ? 8.066 3.257 -22.176 1.00 88.88 279 LYS A C 1
ATOM 2266 O O . LYS A 1 279 ? 9.247 2.969 -22.001 1.00 88.88 279 LYS A O 1
ATOM 2271 N N . ALA A 1 280 ? 7.170 3.240 -21.187 1.00 88.38 280 ALA A N 1
ATOM 2272 C CA . ALA A 1 280 ? 7.511 2.933 -19.797 1.00 88.38 280 ALA A CA 1
ATOM 2273 C C . ALA A 1 280 ? 8.164 1.553 -19.644 1.00 88.38 280 ALA A C 1
ATOM 2275 O O . ALA A 1 280 ? 9.179 1.408 -18.956 1.00 88.38 280 ALA A O 1
ATOM 2276 N N . LYS A 1 281 ? 7.592 0.529 -20.289 1.00 90.38 281 LYS A N 1
ATOM 2277 C CA . LYS A 1 281 ? 8.077 -0.855 -20.197 1.00 90.38 281 LYS A CA 1
ATOM 2278 C C . LYS A 1 281 ? 9.431 -1.033 -20.888 1.00 90.38 281 LYS A C 1
ATOM 2280 O O . LYS A 1 281 ? 10.295 -1.720 -20.349 1.00 90.38 281 LYS A O 1
ATOM 2285 N N . ILE A 1 282 ? 9.638 -0.377 -22.032 1.00 93.19 282 ILE A N 1
ATOM 2286 C CA . ILE A 1 282 ? 10.911 -0.403 -22.770 1.00 93.19 282 ILE A CA 1
ATOM 2287 C C . ILE A 1 282 ? 12.004 0.346 -21.996 1.00 93.19 282 ILE A C 1
ATOM 2289 O O . ILE A 1 282 ? 13.068 -0.221 -21.757 1.00 93.19 282 ILE A O 1
ATOM 2293 N N . CYS A 1 283 ? 11.736 1.569 -21.519 1.00 93.56 283 CYS A N 1
ATOM 2294 C CA . CYS A 1 283 ? 12.681 2.325 -20.687 1.00 93.56 283 CYS A CA 1
ATOM 2295 C C . CYS A 1 283 ? 13.101 1.530 -19.444 1.00 93.56 283 CYS A C 1
ATOM 2297 O O . CYS A 1 283 ? 14.289 1.473 -19.119 1.00 93.56 283 CYS A O 1
ATOM 2299 N N . ARG A 1 284 ? 12.131 0.894 -18.770 1.00 93.56 284 ARG A N 1
ATOM 2300 C CA . ARG A 1 284 ? 12.367 0.016 -17.618 1.00 93.56 284 ARG A CA 1
ATOM 2301 C C . ARG A 1 284 ? 13.296 -1.142 -17.974 1.00 93.56 284 ARG A C 1
ATOM 2303 O O . ARG A 1 284 ? 14.292 -1.325 -17.287 1.00 93.56 284 ARG A O 1
ATOM 2310 N N . LEU A 1 285 ? 13.008 -1.871 -19.055 1.00 94.81 285 LEU A N 1
ATOM 2311 C CA . LEU A 1 285 ? 13.827 -3.000 -19.501 1.00 94.81 285 LEU A CA 1
ATOM 2312 C C . LEU A 1 285 ? 15.281 -2.585 -19.769 1.00 94.81 285 LEU A C 1
ATOM 2314 O O . LEU A 1 285 ? 16.196 -3.245 -19.287 1.00 94.81 285 LEU A O 1
ATOM 2318 N N . ILE A 1 286 ? 15.494 -1.486 -20.498 1.00 94.94 286 ILE A N 1
ATOM 2319 C CA . ILE A 1 286 ? 16.839 -0.986 -20.824 1.00 94.94 286 ILE A CA 1
ATOM 2320 C C . ILE A 1 286 ? 17.595 -0.609 -19.542 1.00 94.94 286 ILE A C 1
ATOM 2322 O O . ILE A 1 286 ? 18.764 -0.957 -19.385 1.00 94.94 286 ILE A O 1
ATOM 2326 N N . GLY A 1 287 ? 16.920 0.052 -18.595 1.00 94.50 287 GLY A N 1
ATOM 2327 C CA . GLY A 1 287 ? 17.503 0.408 -17.300 1.00 94.50 287 GLY A CA 1
ATOM 2328 C C . GLY A 1 287 ? 17.870 -0.816 -16.459 1.00 94.50 287 GLY A C 1
ATOM 2329 O O . GLY A 1 287 ? 18.968 -0.876 -15.907 1.00 94.50 287 GLY A O 1
ATOM 2330 N N . GLU A 1 288 ? 16.988 -1.819 -16.402 1.00 94.44 288 GLU A N 1
ATOM 2331 C CA . GLU A 1 288 ? 17.274 -3.105 -15.758 1.00 94.44 288 GLU A CA 1
ATOM 2332 C C . GLU A 1 288 ? 18.469 -3.804 -16.423 1.00 94.44 288 GLU A C 1
ATOM 2334 O O . GLU A 1 288 ? 19.346 -4.294 -15.712 1.00 94.44 288 GLU A O 1
ATOM 2339 N N . ASN A 1 289 ? 18.561 -3.787 -17.758 1.00 94.50 289 ASN A N 1
ATOM 2340 C CA . ASN A 1 289 ? 19.665 -4.410 -18.484 1.00 94.50 289 ASN A CA 1
ATOM 2341 C C . ASN A 1 289 ? 21.019 -3.784 -18.118 1.00 94.50 289 ASN A C 1
ATOM 2343 O O . ASN A 1 289 ? 21.940 -4.487 -17.700 1.00 94.50 289 ASN A O 1
ATOM 2347 N N . LEU A 1 290 ? 21.110 -2.450 -18.177 1.00 93.88 290 LEU A N 1
ATOM 2348 C CA . LEU A 1 290 ? 22.313 -1.693 -17.808 1.00 93.88 290 LEU A CA 1
ATOM 2349 C C . LEU A 1 290 ? 22.758 -1.980 -16.366 1.00 93.88 290 LEU A C 1
ATOM 2351 O O . LEU A 1 290 ? 23.944 -2.187 -16.101 1.00 93.88 290 LEU A O 1
ATOM 2355 N N . LEU A 1 291 ? 21.809 -2.019 -15.427 1.00 93.00 291 LEU A N 1
ATOM 2356 C CA . LEU A 1 291 ? 22.105 -2.288 -14.020 1.00 93.00 291 LEU A CA 1
ATOM 2357 C C . LEU A 1 291 ? 22.488 -3.750 -13.771 1.00 93.00 291 LEU A C 1
ATOM 2359 O O . LEU A 1 291 ? 23.306 -4.016 -12.888 1.00 93.00 291 LEU A O 1
ATOM 2363 N N . SER A 1 292 ? 21.942 -4.690 -14.544 1.00 90.31 292 SER A N 1
ATOM 2364 C CA . SER A 1 292 ? 22.234 -6.115 -14.389 1.00 90.31 292 SER A CA 1
ATOM 2365 C C . SER A 1 292 ? 23.708 -6.449 -14.675 1.00 90.31 292 SER A C 1
ATOM 2367 O O . SER A 1 292 ? 24.293 -7.278 -13.975 1.00 90.31 292 SER A O 1
ATOM 2369 N N . ILE A 1 293 ? 24.339 -5.730 -15.614 1.00 87.38 293 ILE A N 1
ATOM 2370 C CA . ILE A 1 293 ? 25.748 -5.901 -16.004 1.00 87.38 293 ILE A CA 1
ATOM 2371 C C . ILE A 1 293 ? 26.700 -5.385 -14.914 1.00 87.38 293 ILE A C 1
ATOM 2373 O O . ILE A 1 293 ? 27.626 -6.084 -14.501 1.00 87.38 293 ILE A O 1
ATOM 2377 N N . THR A 1 294 ? 26.498 -4.154 -14.431 1.00 80.12 294 THR A N 1
ATOM 2378 C CA . THR A 1 294 ? 27.439 -3.498 -13.499 1.00 80.12 294 THR A CA 1
ATOM 2379 C C . THR A 1 294 ? 27.138 -3.805 -12.027 1.00 80.12 294 THR A C 1
ATOM 2381 O O . THR A 1 294 ? 28.011 -3.650 -11.173 1.00 80.12 294 THR A O 1
ATOM 2384 N N . LYS A 1 295 ? 25.915 -4.254 -11.706 1.00 76.38 295 LYS A N 1
ATOM 2385 C CA . LYS A 1 295 ? 25.332 -4.453 -10.362 1.00 76.38 295 LYS A CA 1
ATOM 2386 C C . LYS A 1 295 ? 25.235 -3.191 -9.497 1.00 76.38 295 LYS A C 1
ATOM 2388 O O . LYS A 1 295 ? 24.200 -2.994 -8.868 1.00 76.38 295 LYS A O 1
ATOM 2393 N N . LYS A 1 296 ? 26.268 -2.340 -9.471 1.00 86.25 296 LYS A N 1
ATOM 2394 C CA . LYS A 1 296 ? 26.329 -1.050 -8.768 1.00 86.25 296 LYS A CA 1
ATOM 2395 C C . LYS A 1 296 ? 26.922 0.027 -9.676 1.00 86.25 296 LYS A C 1
ATOM 2397 O O . LYS A 1 296 ? 28.027 -0.134 -10.181 1.00 86.25 296 LYS A O 1
ATOM 2402 N N . PHE A 1 297 ? 26.211 1.137 -9.841 1.00 89.69 297 PHE A N 1
ATOM 2403 C CA . PHE A 1 297 ? 26.562 2.223 -10.761 1.00 89.69 297 PHE A CA 1
ATOM 2404 C C . PHE A 1 297 ? 26.521 3.572 -10.024 1.00 89.69 297 PHE A C 1
ATOM 2406 O O . PHE A 1 297 ? 25.660 3.790 -9.169 1.00 89.69 297 PHE A O 1
ATOM 2413 N N . ALA A 1 298 ? 27.439 4.496 -10.324 1.00 92.06 298 ALA A N 1
ATOM 2414 C CA . ALA A 1 298 ? 27.317 5.884 -9.871 1.00 92.06 298 ALA A CA 1
ATOM 2415 C C . ALA A 1 298 ? 26.052 6.526 -10.468 1.00 92.06 298 ALA A C 1
ATOM 2417 O O . ALA A 1 298 ? 25.801 6.405 -11.663 1.00 92.06 298 ALA A O 1
ATOM 2418 N N . LEU A 1 299 ? 25.235 7.197 -9.652 1.00 91.12 299 LEU A N 1
ATOM 2419 C CA . LEU A 1 299 ? 23.893 7.599 -10.091 1.00 91.12 299 LEU A CA 1
ATOM 2420 C C . LEU A 1 299 ? 23.913 8.582 -11.274 1.00 91.12 299 LEU A C 1
ATOM 2422 O O . LEU A 1 299 ? 23.111 8.425 -12.187 1.00 91.12 299 LEU A O 1
ATOM 2426 N N . SER A 1 300 ? 24.814 9.570 -11.271 1.00 90.19 300 SER A N 1
ATOM 2427 C CA . SER A 1 300 ? 24.942 10.544 -12.369 1.00 90.19 300 SER A CA 1
ATOM 2428 C C . SER A 1 300 ? 25.263 9.857 -13.691 1.00 90.19 300 SER A C 1
ATOM 2430 O O . SER A 1 300 ? 24.581 10.059 -14.689 1.00 90.19 300 SER A O 1
ATOM 2432 N N . ASP A 1 301 ? 26.270 8.992 -13.656 1.00 92.12 301 ASP A N 1
ATOM 2433 C CA . ASP A 1 301 ? 26.804 8.332 -14.837 1.00 92.12 301 ASP A CA 1
ATOM 2434 C C . ASP A 1 301 ? 25.780 7.331 -15.386 1.00 92.12 301 ASP A C 1
ATOM 2436 O O . ASP A 1 301 ? 25.612 7.210 -16.597 1.00 92.12 301 ASP A O 1
ATOM 2440 N N . PHE A 1 302 ? 25.040 6.663 -14.491 1.00 94.12 302 PHE A N 1
ATOM 2441 C CA . PHE A 1 302 ? 23.939 5.783 -14.864 1.00 94.12 302 PHE A CA 1
ATOM 2442 C C . PHE A 1 302 ? 22.849 6.533 -15.628 1.00 94.12 302 PHE A C 1
ATOM 2444 O O . PHE A 1 302 ? 22.421 6.056 -16.673 1.00 94.12 302 PHE A O 1
ATOM 2451 N N . ILE A 1 303 ? 22.407 7.697 -15.135 1.00 92.50 303 ILE A N 1
ATOM 2452 C CA . ILE A 1 303 ? 21.365 8.484 -15.807 1.00 92.50 303 ILE A CA 1
ATOM 2453 C C . ILE A 1 303 ? 21.824 8.893 -17.207 1.00 92.50 303 ILE A C 1
ATOM 2455 O O . ILE A 1 303 ? 21.083 8.670 -18.161 1.00 92.50 303 ILE A O 1
ATOM 2459 N N . SER A 1 304 ? 23.049 9.401 -17.362 1.00 91.75 304 SER A N 1
ATOM 2460 C CA . SER A 1 304 ? 23.566 9.792 -18.679 1.00 91.75 304 SER A CA 1
ATOM 2461 C C . SER A 1 304 ? 23.644 8.605 -19.649 1.00 91.75 304 SER A C 1
ATOM 2463 O O . SER A 1 304 ? 23.210 8.718 -20.795 1.00 91.75 304 SER A O 1
ATOM 2465 N N . VAL A 1 305 ? 24.130 7.441 -19.197 1.00 93.75 305 VAL A N 1
ATOM 2466 C CA . VAL A 1 305 ? 24.184 6.223 -20.029 1.00 93.75 305 VAL A CA 1
ATOM 2467 C C . VAL A 1 305 ? 22.783 5.708 -20.358 1.00 93.75 305 VAL A C 1
ATOM 2469 O O . VAL A 1 305 ? 22.527 5.310 -21.494 1.00 93.75 305 VAL A O 1
ATOM 2472 N N . TRP A 1 306 ? 21.856 5.736 -19.402 1.00 94.38 306 TRP A N 1
ATOM 2473 C CA . TRP A 1 306 ? 20.488 5.268 -19.605 1.00 94.38 306 TRP A CA 1
ATOM 2474 C C . TRP A 1 306 ? 19.737 6.147 -20.606 1.00 94.38 306 TRP A C 1
ATOM 2476 O O . TRP A 1 306 ? 19.156 5.617 -21.551 1.00 94.38 306 TRP A O 1
ATOM 2486 N N . CYS A 1 307 ? 19.836 7.472 -20.479 1.00 91.62 307 CYS A N 1
ATOM 2487 C CA . CYS A 1 307 ? 19.286 8.430 -21.440 1.00 91.62 307 CYS A CA 1
ATOM 2488 C C . CYS A 1 307 ? 19.863 8.251 -22.852 1.00 91.62 307 CYS A C 1
ATOM 2490 O O . CYS A 1 307 ? 19.137 8.422 -23.825 1.00 91.62 307 CYS A O 1
ATOM 2492 N N . ALA A 1 308 ? 21.143 7.890 -22.974 1.00 91.31 308 ALA A N 1
ATOM 2493 C CA . ALA A 1 308 ? 21.780 7.639 -24.266 1.00 91.31 308 ALA A CA 1
ATOM 2494 C C . ALA A 1 308 ? 21.416 6.276 -24.886 1.00 91.31 308 ALA A C 1
ATOM 2496 O O . ALA A 1 308 ? 21.589 6.097 -26.087 1.00 91.31 308 ALA A O 1
ATOM 2497 N N . SER A 1 309 ? 20.945 5.317 -24.082 1.00 92.12 309 SER A N 1
ATOM 2498 C CA . SER A 1 309 ? 20.671 3.939 -24.526 1.00 92.12 309 SER A CA 1
ATOM 2499 C C . SER A 1 309 ? 19.217 3.703 -24.950 1.00 92.12 309 SER A C 1
ATOM 2501 O O . SER A 1 309 ? 18.920 2.695 -25.593 1.00 92.12 309 SER A O 1
ATOM 2503 N N . VAL A 1 310 ? 18.291 4.580 -24.550 1.00 92.25 310 VAL A N 1
ATOM 2504 C CA . VAL A 1 310 ? 16.876 4.466 -24.931 1.00 92.25 310 VAL A CA 1
ATOM 2505 C C . VAL A 1 310 ? 16.633 4.992 -26.356 1.00 92.25 310 VAL A C 1
ATOM 2507 O O . VAL A 1 310 ? 17.275 5.965 -26.755 1.00 92.25 310 VAL A O 1
ATOM 2510 N N . PRO A 1 311 ? 15.688 4.408 -27.123 1.00 89.94 311 PRO A N 1
ATOM 2511 C CA . PRO A 1 311 ? 15.340 4.904 -28.454 1.00 89.94 311 PRO A CA 1
ATOM 2512 C C . PRO A 1 311 ? 14.886 6.370 -28.449 1.00 89.94 311 PRO A C 1
ATOM 2514 O O . PRO A 1 311 ? 14.245 6.842 -27.502 1.00 89.94 311 PRO A O 1
ATOM 2517 N N . HIS A 1 312 ? 15.166 7.084 -29.542 1.00 83.56 312 HIS A N 1
ATOM 2518 C CA . HIS A 1 312 ? 14.862 8.510 -29.678 1.00 83.56 312 HIS A CA 1
ATOM 2519 C C . HIS A 1 312 ? 13.383 8.835 -29.396 1.00 83.56 312 HIS A C 1
ATOM 2521 O O . HIS A 1 312 ? 12.478 8.272 -29.996 1.00 83.56 312 HIS A O 1
ATOM 2527 N N . GLY A 1 313 ? 13.113 9.781 -28.491 1.00 78.62 313 GLY A N 1
ATOM 2528 C CA . GLY A 1 313 ? 11.743 10.183 -28.130 1.00 78.62 313 GLY A CA 1
ATOM 2529 C C . GLY A 1 313 ? 11.080 9.331 -27.036 1.00 78.62 313 GLY A C 1
ATOM 2530 O O . GLY A 1 313 ? 9.891 9.517 -26.735 1.00 78.62 313 GLY A O 1
ATOM 2531 N N . MET A 1 314 ? 11.834 8.421 -26.415 1.00 87.38 314 MET A N 1
ATOM 2532 C CA . MET A 1 314 ? 11.506 7.856 -25.107 1.00 87.38 314 MET A CA 1
ATOM 2533 C C . MET A 1 314 ? 12.227 8.629 -23.999 1.00 87.38 314 MET A C 1
ATOM 2535 O O . MET A 1 314 ? 13.361 9.065 -24.170 1.00 87.38 314 MET A O 1
ATOM 2539 N N . GLN A 1 315 ? 11.554 8.805 -22.864 1.00 86.19 315 GLN A N 1
ATOM 2540 C CA . GLN A 1 315 ? 12.088 9.512 -21.701 1.00 86.19 315 GLN A CA 1
ATOM 2541 C C . GLN A 1 315 ? 12.191 8.510 -20.547 1.00 86.19 315 GLN A C 1
ATOM 2543 O O . GLN A 1 315 ? 11.158 7.975 -20.133 1.00 86.19 315 GLN A O 1
ATOM 2548 N N . PRO A 1 316 ? 13.393 8.185 -20.046 1.00 90.75 316 PRO A N 1
ATOM 2549 C CA . PRO A 1 316 ? 13.523 7.353 -18.858 1.00 90.75 316 PRO A CA 1
ATOM 2550 C C . PRO A 1 316 ? 13.027 8.127 -17.629 1.00 90.75 316 PRO A C 1
ATOM 2552 O O . PRO A 1 316 ? 13.054 9.351 -17.619 1.00 90.75 316 PRO A O 1
ATOM 2555 N N . ARG A 1 317 ? 12.560 7.421 -16.593 1.00 91.12 317 ARG A N 1
ATOM 2556 C CA . ARG A 1 317 ? 12.128 7.998 -15.308 1.00 91.12 317 ARG A CA 1
ATOM 2557 C C . ARG A 1 317 ? 12.566 7.098 -14.160 1.00 91.12 317 ARG A C 1
ATOM 2559 O O . ARG A 1 317 ? 12.076 5.976 -14.019 1.00 91.12 317 ARG A O 1
ATOM 2566 N N . LEU A 1 318 ? 13.529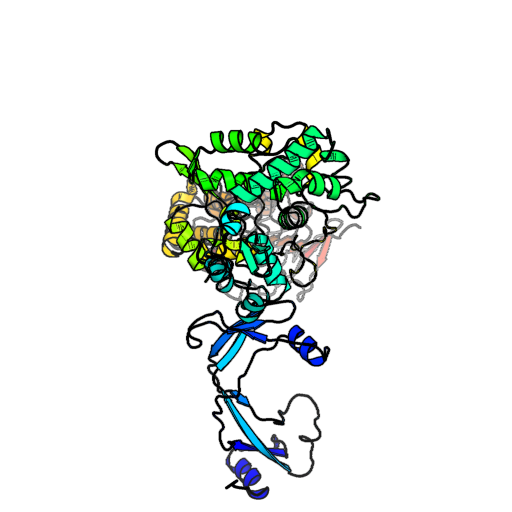 7.564 -13.375 1.00 91.81 318 LEU A N 1
ATOM 2567 C CA . LEU A 1 318 ? 14.222 6.788 -12.352 1.00 91.81 318 LEU A CA 1
ATOM 2568 C C . LEU A 1 318 ? 13.282 6.276 -11.259 1.00 91.81 318 LEU A C 1
ATOM 2570 O O . LEU A 1 318 ? 13.255 5.075 -10.973 1.00 91.81 318 LEU A O 1
ATOM 2574 N N . ASN A 1 319 ? 12.531 7.180 -10.634 1.00 90.12 319 ASN A N 1
ATOM 2575 C CA . ASN A 1 319 ? 11.644 6.841 -9.538 1.00 90.12 319 ASN A CA 1
ATOM 2576 C C . ASN A 1 319 ? 10.493 5.984 -10.042 1.00 90.12 319 ASN A C 1
ATOM 2578 O O . ASN A 1 319 ? 10.292 4.890 -9.522 1.00 90.12 319 ASN A O 1
ATOM 2582 N N . ARG A 1 320 ? 9.787 6.416 -11.088 1.00 89.62 320 ARG A N 1
ATOM 2583 C CA . ARG A 1 320 ? 8.636 5.676 -11.614 1.00 89.62 320 ARG A CA 1
ATOM 2584 C C . ARG A 1 320 ? 8.996 4.282 -12.133 1.00 89.62 320 ARG A C 1
ATOM 2586 O O . ARG A 1 320 ? 8.338 3.309 -11.765 1.00 89.62 320 ARG A O 1
ATOM 2593 N N . TYR A 1 321 ? 10.025 4.166 -12.973 1.00 91.94 321 TYR A N 1
ATOM 2594 C CA . TYR A 1 321 ? 10.283 2.927 -13.713 1.00 91.94 321 TYR A CA 1
ATOM 2595 C C . TYR A 1 321 ? 11.214 1.949 -12.995 1.00 91.94 321 TYR A C 1
ATOM 2597 O O . TYR A 1 321 ? 11.066 0.750 -13.207 1.00 91.94 321 TYR A O 1
ATOM 2605 N N . LEU A 1 322 ? 12.138 2.412 -12.142 1.00 92.81 322 LEU A N 1
ATOM 2606 C CA . LEU A 1 322 ? 13.106 1.530 -11.472 1.00 92.81 322 LEU A CA 1
ATOM 2607 C C . LEU A 1 322 ? 12.900 1.457 -9.953 1.00 92.81 322 LEU A C 1
ATOM 2609 O O . LEU A 1 322 ? 12.738 0.363 -9.413 1.00 92.81 322 LEU A O 1
ATOM 2613 N N . ILE A 1 323 ? 12.878 2.595 -9.252 1.00 91.44 323 ILE A N 1
ATOM 2614 C CA . ILE A 1 323 ? 12.880 2.615 -7.775 1.00 91.44 323 ILE A CA 1
ATOM 2615 C C . ILE A 1 323 ? 11.509 2.217 -7.206 1.00 91.44 323 ILE A C 1
ATOM 2617 O O . ILE A 1 323 ? 11.395 1.220 -6.498 1.00 91.44 323 ILE A O 1
ATOM 2621 N N . CYS A 1 324 ? 10.448 2.954 -7.544 1.00 89.25 324 CYS A N 1
ATOM 2622 C CA . CYS A 1 324 ? 9.077 2.696 -7.084 1.00 89.25 324 CYS A CA 1
ATOM 2623 C C . CYS A 1 324 ? 8.445 1.459 -7.739 1.00 89.25 324 CYS A C 1
ATOM 2625 O O . CYS A 1 324 ? 7.397 1.008 -7.292 1.00 89.25 324 CYS A O 1
ATOM 2627 N N . SER A 1 325 ? 9.086 0.891 -8.764 1.00 88.31 325 SER A N 1
ATOM 2628 C CA . SER A 1 325 ? 8.702 -0.386 -9.380 1.00 88.31 325 SER A CA 1
ATOM 2629 C C . SER A 1 325 ? 9.397 -1.605 -8.744 1.00 88.31 325 SER A C 1
ATOM 2631 O O . SER A 1 325 ? 9.211 -2.724 -9.233 1.00 88.31 325 SER A O 1
ATOM 2633 N N . GLY A 1 326 ? 10.222 -1.402 -7.704 1.00 92.19 326 GLY A N 1
ATOM 2634 C CA . GLY A 1 326 ? 10.913 -2.478 -6.984 1.00 92.19 326 GLY A CA 1
ATOM 2635 C C . GLY A 1 326 ? 11.999 -3.174 -7.810 1.00 92.19 326 GLY A C 1
ATOM 2636 O O . GLY A 1 326 ? 12.137 -4.390 -7.730 1.00 92.19 326 GLY A O 1
ATOM 2637 N N . ARG A 1 327 ? 12.714 -2.438 -8.674 1.00 93.31 327 ARG A N 1
ATOM 2638 C CA . ARG A 1 327 ? 13.762 -2.987 -9.564 1.00 93.31 327 ARG A CA 1
ATOM 2639 C C . ARG A 1 327 ? 15.182 -2.644 -9.134 1.00 93.31 327 ARG A C 1
ATOM 2641 O O . ARG A 1 327 ? 16.128 -3.366 -9.451 1.00 93.31 327 ARG A O 1
ATOM 2648 N N . ALA A 1 328 ? 15.343 -1.508 -8.471 1.00 93.75 328 ALA A N 1
ATOM 2649 C CA . ALA A 1 328 ? 16.637 -1.002 -8.050 1.00 93.75 328 ALA A CA 1
ATOM 2650 C C . ALA A 1 328 ? 16.510 -0.174 -6.774 1.00 93.75 328 ALA A C 1
ATOM 2652 O O . ALA A 1 328 ? 15.415 0.223 -6.364 1.00 93.75 328 ALA A O 1
ATOM 2653 N N . TYR A 1 329 ? 17.639 0.088 -6.124 1.00 92.88 329 TYR A N 1
ATOM 2654 C CA . TYR A 1 329 ? 17.684 0.949 -4.954 1.00 92.88 329 TYR A CA 1
ATOM 2655 C C . TYR A 1 329 ? 18.848 1.932 -4.989 1.00 92.88 329 TYR A C 1
ATOM 2657 O O . TYR A 1 329 ? 19.907 1.629 -5.536 1.00 92.88 329 TYR A O 1
ATOM 2665 N N . THR A 1 330 ? 18.646 3.117 -4.409 1.00 90.69 330 THR A N 1
ATOM 2666 C CA . THR A 1 330 ? 19.700 4.127 -4.270 1.00 90.69 330 THR A CA 1
ATOM 2667 C C . THR A 1 330 ? 20.319 4.103 -2.880 1.00 90.69 330 THR A C 1
ATOM 2669 O O . THR A 1 330 ? 19.599 4.142 -1.883 1.00 90.69 330 THR A O 1
ATOM 2672 N N . GLU A 1 331 ? 21.645 4.135 -2.832 1.00 86.50 331 GLU A N 1
ATOM 2673 C CA . GLU A 1 331 ? 22.445 4.194 -1.610 1.00 86.50 331 GLU A CA 1
ATOM 2674 C C . GLU A 1 331 ? 23.302 5.471 -1.610 1.00 86.50 331 GLU A C 1
ATOM 2676 O O . GLU A 1 331 ? 23.850 5.868 -2.645 1.00 86.50 331 GLU A O 1
ATOM 2681 N N . ILE A 1 332 ? 23.435 6.105 -0.441 1.00 84.44 332 ILE A N 1
ATOM 2682 C CA . ILE A 1 332 ? 24.339 7.240 -0.216 1.00 84.44 332 ILE A CA 1
ATOM 2683 C C . ILE A 1 332 ? 25.519 6.748 0.618 1.00 84.44 332 ILE A C 1
ATOM 2685 O O . ILE A 1 332 ? 25.344 6.304 1.750 1.00 84.44 332 ILE A O 1
ATOM 2689 N N . SER A 1 333 ? 26.729 6.861 0.073 1.00 77.19 333 SER A N 1
ATOM 2690 C CA . SER A 1 333 ? 27.950 6.5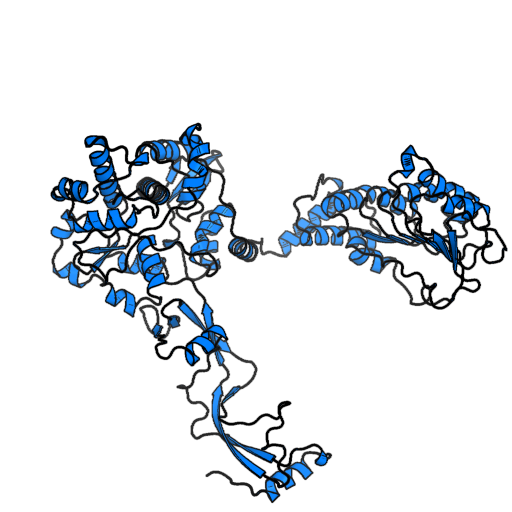33 0.810 1.00 77.19 333 SER A CA 1
ATOM 2691 C C . SER A 1 333 ? 28.160 7.518 1.961 1.00 77.19 333 SER A C 1
ATOM 2693 O O . SER A 1 333 ? 28.369 8.709 1.727 1.00 77.19 333 SER A O 1
ATOM 2695 N N . SER A 1 334 ? 28.187 7.029 3.204 1.00 73.31 334 SER A N 1
ATOM 2696 C CA . SER A 1 334 ? 28.446 7.865 4.386 1.00 73.31 334 SER A CA 1
ATOM 2697 C C . SER A 1 334 ? 29.802 8.579 4.328 1.00 73.31 334 SER A C 1
ATOM 2699 O O . SER A 1 334 ? 29.940 9.671 4.874 1.00 73.31 334 SER A O 1
ATOM 2701 N N . MET A 1 335 ? 30.797 7.984 3.656 1.00 70.62 335 MET A N 1
ATOM 2702 C CA . MET A 1 335 ? 32.153 8.538 3.563 1.00 70.62 335 MET A CA 1
ATOM 2703 C C . MET A 1 335 ? 32.302 9.591 2.463 1.00 70.62 335 MET A C 1
ATOM 2705 O O . MET A 1 335 ? 32.967 10.599 2.678 1.00 70.62 335 MET A O 1
ATOM 2709 N N . THR A 1 336 ? 31.716 9.360 1.285 1.00 73.75 336 THR A N 1
ATOM 2710 C CA . THR A 1 336 ? 31.929 10.218 0.103 1.00 73.75 336 THR A CA 1
ATOM 2711 C C . THR A 1 336 ? 30.724 11.086 -0.248 1.00 73.75 336 THR A C 1
ATOM 2713 O O . THR A 1 336 ? 30.833 11.929 -1.133 1.00 73.75 336 THR A O 1
ATOM 2716 N N . GLN A 1 337 ? 29.575 10.883 0.411 1.00 77.44 337 GLN A N 1
ATOM 2717 C CA . GLN A 1 337 ? 28.277 11.498 0.087 1.00 77.44 337 GLN A CA 1
ATOM 2718 C C . GLN A 1 337 ? 27.827 11.274 -1.370 1.00 77.44 337 GLN A C 1
ATOM 2720 O O . GLN A 1 337 ? 26.901 11.922 -1.857 1.00 77.44 337 GLN A O 1
ATOM 2725 N N . GLN A 1 338 ? 28.459 10.336 -2.081 1.00 82.50 338 GLN A N 1
ATOM 2726 C CA . GLN A 1 338 ? 28.107 9.991 -3.453 1.00 82.50 338 GLN A CA 1
ATOM 2727 C C . GLN A 1 338 ? 26.896 9.060 -3.472 1.00 82.50 338 GLN A C 1
ATOM 2729 O O . GLN A 1 338 ? 26.806 8.117 -2.680 1.00 82.50 338 GLN A O 1
ATOM 2734 N N . LYS A 1 339 ? 25.982 9.329 -4.409 1.00 89.62 339 LYS A N 1
ATOM 2735 C CA . LYS A 1 339 ? 24.806 8.501 -4.682 1.00 89.62 339 LYS A CA 1
ATOM 2736 C C . LYS A 1 339 ? 25.161 7.408 -5.682 1.00 89.62 339 LYS A C 1
ATOM 2738 O O . LYS A 1 339 ? 25.718 7.690 -6.743 1.00 89.62 339 LYS A O 1
ATOM 2743 N N . SER A 1 340 ? 24.786 6.180 -5.365 1.00 91.88 340 SER A N 1
ATOM 2744 C CA . SER A 1 340 ? 24.900 5.030 -6.262 1.00 91.88 340 SER A CA 1
ATOM 2745 C C . SER A 1 340 ? 23.559 4.322 -6.386 1.00 91.88 340 SER A C 1
ATOM 2747 O O . SER A 1 340 ? 22.735 4.399 -5.475 1.00 91.88 340 SER A O 1
ATOM 2749 N N . ILE A 1 341 ? 23.340 3.655 -7.512 1.00 93.88 341 ILE A N 1
ATOM 2750 C CA . ILE A 1 341 ? 22.174 2.815 -7.774 1.00 93.88 341 ILE A CA 1
ATOM 2751 C C . ILE A 1 341 ? 22.615 1.358 -7.897 1.00 93.88 341 ILE A C 1
ATOM 2753 O O . ILE A 1 341 ? 23.648 1.064 -8.500 1.00 93.88 341 ILE A O 1
ATOM 2757 N N . THR A 1 342 ? 21.840 0.455 -7.304 1.00 93.31 342 THR A N 1
ATOM 2758 C CA . THR A 1 342 ? 22.121 -0.983 -7.269 1.00 93.31 342 THR A CA 1
ATOM 2759 C C . THR A 1 342 ? 20.926 -1.765 -7.803 1.00 93.31 342 THR A C 1
ATOM 2761 O O . THR A 1 342 ? 19.785 -1.467 -7.438 1.00 93.31 342 THR A O 1
ATOM 2764 N N . TYR A 1 343 ? 21.184 -2.762 -8.655 1.00 94.62 343 TYR A N 1
ATOM 2765 C CA . TYR A 1 343 ? 20.151 -3.670 -9.160 1.00 94.62 343 TYR A CA 1
ATOM 2766 C C . TYR A 1 343 ? 19.658 -4.593 -8.046 1.00 94.62 343 TYR A C 1
ATOM 2768 O O . TYR A 1 343 ? 20.457 -5.285 -7.411 1.00 94.62 343 TYR A O 1
ATOM 2776 N N . LEU A 1 344 ? 18.349 -4.613 -7.816 1.00 94.12 344 LEU A N 1
ATOM 2777 C CA . LEU A 1 344 ? 17.709 -5.514 -6.867 1.00 94.12 344 LEU A CA 1
ATOM 2778 C C . LEU A 1 344 ? 16.237 -5.641 -7.268 1.00 94.12 344 LEU A C 1
ATOM 2780 O O . LEU A 1 344 ? 15.429 -4.803 -6.879 1.00 94.12 344 LEU A O 1
ATOM 2784 N N . PRO A 1 345 ? 15.867 -6.633 -8.081 1.00 93.38 345 PRO A N 1
ATOM 2785 C CA . PRO A 1 345 ? 14.471 -6.848 -8.419 1.00 93.38 345 PRO A CA 1
ATOM 2786 C C . PRO A 1 345 ? 13.731 -7.498 -7.240 1.00 93.38 345 PRO A C 1
ATOM 2788 O O . PRO A 1 345 ? 14.284 -8.344 -6.533 1.00 93.38 345 PRO A O 1
ATOM 2791 N N . SER A 1 346 ? 12.474 -7.109 -7.018 1.00 94.12 346 SER A N 1
ATOM 2792 C CA . SER A 1 346 ? 11.660 -7.589 -5.893 1.00 94.12 346 SER A CA 1
ATOM 2793 C C . SER A 1 346 ? 11.488 -9.111 -5.886 1.00 94.12 346 SER A C 1
ATOM 2795 O O . SER A 1 346 ? 11.478 -9.710 -4.814 1.00 94.12 346 SER A O 1
ATOM 2797 N N . GLU A 1 347 ? 11.458 -9.752 -7.058 1.00 92.00 347 GLU A N 1
ATOM 2798 C CA . GLU A 1 347 ? 11.392 -11.213 -7.192 1.00 92.00 347 GLU A CA 1
ATOM 2799 C C . GLU A 1 347 ? 12.642 -11.975 -6.702 1.00 92.00 347 GLU A C 1
ATOM 2801 O O . GLU A 1 347 ? 12.606 -13.200 -6.624 1.00 92.00 347 GLU A O 1
ATOM 2806 N N . ASP A 1 348 ? 13.746 -11.288 -6.377 1.00 92.19 348 ASP A N 1
ATOM 2807 C CA . ASP A 1 348 ? 14.935 -11.900 -5.754 1.00 92.19 348 ASP A CA 1
ATOM 2808 C C . ASP A 1 348 ? 14.915 -11.830 -4.217 1.00 92.19 348 ASP A C 1
ATOM 2810 O O . ASP A 1 348 ? 15.820 -12.343 -3.550 1.00 92.19 348 ASP A O 1
ATOM 2814 N N . LEU A 1 349 ? 13.889 -11.204 -3.636 1.00 93.31 349 LEU A N 1
ATOM 2815 C CA . LEU A 1 349 ? 13.703 -11.081 -2.193 1.00 93.31 349 LEU A CA 1
ATOM 2816 C C . LEU A 1 349 ? 12.699 -12.112 -1.663 1.00 93.31 349 LEU A C 1
ATOM 2818 O O . LEU A 1 349 ? 11.853 -12.580 -2.424 1.00 93.31 349 LEU A O 1
ATOM 2822 N N . PRO A 1 350 ? 12.746 -12.441 -0.355 1.00 91.50 350 PRO A N 1
ATOM 2823 C CA . PRO A 1 350 ? 11.741 -13.298 0.272 1.00 91.50 350 PRO A CA 1
ATOM 2824 C C . PRO A 1 350 ? 10.322 -12.791 0.006 1.00 91.50 350 PRO A C 1
ATOM 2826 O O . PRO A 1 350 ? 10.074 -11.592 0.106 1.00 91.50 350 PRO A O 1
ATOM 2829 N N . ASP A 1 351 ? 9.405 -13.684 -0.341 1.00 88.44 351 ASP A N 1
ATOM 2830 C CA . ASP A 1 351 ? 7.991 -13.412 -0.615 1.00 88.44 351 ASP A CA 1
ATOM 2831 C C . ASP A 1 351 ? 7.032 -14.140 0.334 1.00 88.44 351 ASP A C 1
ATOM 2833 O O . ASP A 1 351 ? 5.821 -13.982 0.215 1.00 88.44 351 ASP A O 1
ATOM 2837 N N . ASP A 1 352 ? 7.568 -14.846 1.333 1.00 80.88 352 ASP A N 1
ATOM 2838 C CA . ASP A 1 352 ? 6.785 -15.557 2.351 1.00 80.88 352 ASP A CA 1
ATOM 2839 C C . ASP A 1 352 ? 5.906 -14.601 3.178 1.00 80.88 352 ASP A C 1
ATOM 2841 O O . ASP A 1 352 ? 4.792 -14.937 3.582 1.00 80.88 352 ASP A O 1
ATOM 2845 N N . SER A 1 353 ? 6.423 -13.400 3.462 1.00 85.62 353 SER A N 1
ATOM 2846 C CA . SER A 1 353 ? 5.708 -12.334 4.162 1.00 85.62 353 SER A CA 1
ATOM 2847 C C . SER A 1 353 ? 6.331 -10.960 3.903 1.00 85.62 353 SER A C 1
ATOM 2849 O O . SER A 1 353 ? 7.513 -10.831 3.563 1.00 85.62 353 SER A O 1
ATOM 2851 N N . VAL A 1 354 ? 5.538 -9.906 4.127 1.00 88.56 354 VAL A N 1
ATOM 2852 C CA . VAL A 1 354 ? 6.019 -8.516 4.075 1.00 88.56 354 VAL A CA 1
ATOM 2853 C C . VAL A 1 354 ? 7.138 -8.285 5.099 1.00 88.56 354 VAL A C 1
ATOM 2855 O O . VAL A 1 354 ? 8.137 -7.649 4.772 1.00 88.56 354 VAL A O 1
ATOM 2858 N N . ASP A 1 355 ? 7.013 -8.847 6.304 1.00 87.31 355 ASP A N 1
ATOM 2859 C CA . ASP A 1 355 ? 8.019 -8.740 7.369 1.00 87.31 355 ASP A CA 1
ATOM 2860 C C . ASP A 1 355 ? 9.373 -9.333 6.955 1.00 87.31 355 ASP A C 1
ATOM 2862 O O . ASP A 1 355 ? 10.404 -8.663 7.039 1.00 87.31 355 ASP A O 1
ATOM 2866 N N . ALA A 1 356 ? 9.370 -10.557 6.414 1.00 88.88 356 ALA A N 1
ATOM 2867 C CA . ALA A 1 356 ? 10.587 -11.232 5.972 1.00 88.88 356 ALA A CA 1
ATOM 2868 C C . ALA A 1 356 ? 11.306 -10.438 4.869 1.00 88.88 356 ALA A C 1
ATOM 2870 O O . ALA A 1 356 ? 12.537 -10.298 4.888 1.00 88.88 356 ALA A O 1
ATOM 2871 N N . ARG A 1 357 ? 10.540 -9.865 3.930 1.00 92.62 357 ARG A N 1
ATOM 2872 C CA . ARG A 1 357 ? 11.083 -9.003 2.876 1.00 92.62 357 ARG A CA 1
ATOM 2873 C C . ARG A 1 357 ? 11.680 -7.719 3.441 1.00 92.62 357 ARG A C 1
ATOM 2875 O O . ARG A 1 357 ? 12.809 -7.371 3.093 1.00 92.62 357 ARG A O 1
ATOM 2882 N N . LEU A 1 358 ? 10.951 -7.032 4.321 1.00 91.12 358 LEU A N 1
ATOM 2883 C CA . LEU A 1 358 ? 11.409 -5.796 4.956 1.00 91.12 358 LEU A CA 1
ATOM 2884 C C . LEU A 1 358 ? 12.675 -6.027 5.780 1.00 91.12 358 LEU A C 1
ATOM 2886 O O . LEU A 1 358 ? 13.626 -5.262 5.643 1.00 91.12 358 LEU A O 1
ATOM 2890 N N . LYS A 1 359 ? 12.743 -7.113 6.553 1.00 89.62 359 LYS A N 1
ATOM 2891 C CA . LYS A 1 359 ? 13.950 -7.505 7.289 1.00 89.62 359 LYS A CA 1
ATOM 2892 C C . LYS A 1 359 ? 15.152 -7.654 6.356 1.00 89.62 359 LYS A C 1
ATOM 2894 O O . LYS A 1 359 ? 16.185 -7.035 6.586 1.00 89.62 359 LYS A O 1
ATOM 2899 N N . SER A 1 360 ? 14.983 -8.377 5.247 1.00 92.25 360 SER A N 1
ATOM 2900 C CA . SER A 1 360 ? 16.036 -8.541 4.239 1.00 92.25 360 SER A CA 1
ATOM 2901 C C . SER A 1 360 ? 16.489 -7.199 3.635 1.00 92.25 360 SER A C 1
ATOM 2903 O O . SER A 1 360 ? 17.673 -7.007 3.350 1.00 92.25 360 SER A O 1
ATOM 2905 N N . LEU A 1 361 ? 15.572 -6.251 3.423 1.00 92.44 361 LEU A N 1
ATOM 2906 C CA . LEU A 1 361 ? 15.900 -4.904 2.937 1.00 92.44 361 LEU A CA 1
ATOM 2907 C C . LEU A 1 361 ? 16.654 -4.078 3.990 1.00 92.44 361 LEU A C 1
ATOM 2909 O O . LEU A 1 361 ? 17.644 -3.422 3.655 1.00 92.44 361 LEU A O 1
ATOM 2913 N N . PHE A 1 362 ? 16.236 -4.136 5.256 1.00 90.75 362 PHE A N 1
ATOM 2914 C CA . PHE A 1 362 ? 16.887 -3.413 6.351 1.00 90.75 362 PHE A CA 1
ATOM 2915 C C . PHE A 1 362 ? 18.280 -3.954 6.688 1.00 90.75 362 PHE A C 1
ATOM 2917 O O . PHE A 1 362 ? 19.169 -3.166 7.011 1.00 90.75 362 PHE A O 1
ATOM 2924 N N . ASP A 1 363 ? 18.507 -5.258 6.509 1.00 89.38 363 ASP A N 1
ATOM 2925 C CA . ASP A 1 363 ? 19.837 -5.869 6.618 1.00 89.38 363 ASP A CA 1
ATOM 2926 C C . ASP A 1 363 ? 20.821 -5.305 5.574 1.00 89.38 363 ASP A C 1
ATOM 2928 O O . ASP A 1 363 ? 22.027 -5.251 5.815 1.00 89.38 363 ASP A O 1
ATOM 2932 N N . ARG A 1 364 ? 20.320 -4.866 4.407 1.00 88.50 364 ARG A N 1
ATOM 2933 C CA . ARG A 1 364 ? 21.136 -4.244 3.348 1.00 88.50 364 ARG A CA 1
ATOM 2934 C C . ARG A 1 364 ? 21.372 -2.759 3.592 1.00 88.50 364 ARG A C 1
ATOM 2936 O O . ARG A 1 364 ? 22.475 -2.274 3.366 1.00 88.50 364 ARG A O 1
ATOM 2943 N N . GLN A 1 365 ? 20.335 -2.034 4.003 1.00 85.19 365 GLN A N 1
ATOM 2944 C CA . GLN A 1 365 ? 20.409 -0.600 4.257 1.00 85.19 365 GLN A CA 1
ATOM 2945 C C . GLN A 1 365 ? 19.474 -0.234 5.421 1.00 85.19 365 GLN A C 1
ATOM 2947 O O . GLN A 1 365 ? 18.291 -0.549 5.369 1.00 85.19 365 GLN A O 1
ATOM 2952 N N . PRO A 1 366 ? 19.950 0.473 6.460 1.00 81.38 366 PRO A N 1
ATOM 2953 C CA . PRO A 1 366 ? 19.147 0.716 7.661 1.00 81.38 366 PRO A CA 1
ATOM 2954 C C . PRO A 1 366 ? 18.010 1.728 7.454 1.00 81.38 366 PRO A C 1
ATOM 2956 O O . PRO A 1 366 ? 17.017 1.695 8.172 1.00 81.38 366 PRO A O 1
ATOM 2959 N N . HIS A 1 367 ? 18.141 2.637 6.484 1.00 81.44 367 HIS A N 1
ATOM 2960 C CA . HIS A 1 367 ? 17.176 3.711 6.242 1.00 81.44 367 HIS A CA 1
ATOM 2961 C C . HIS A 1 367 ? 16.711 3.679 4.795 1.00 81.44 367 HIS A C 1
ATOM 2963 O O . HIS A 1 367 ? 17.536 3.777 3.892 1.00 81.44 367 HIS A O 1
ATOM 2969 N N . TRP A 1 368 ? 15.403 3.620 4.566 1.00 87.44 368 TRP A N 1
ATOM 2970 C CA . TRP A 1 368 ? 14.833 3.597 3.223 1.00 87.44 368 TRP A CA 1
ATOM 2971 C C . TRP A 1 368 ? 13.778 4.693 3.046 1.00 87.44 368 TRP A C 1
ATOM 2973 O O . TRP A 1 368 ? 12.944 4.886 3.933 1.00 87.44 368 TRP A O 1
ATOM 2983 N N . PRO A 1 369 ? 13.760 5.391 1.898 1.00 87.44 369 PRO A N 1
ATOM 2984 C CA . PRO A 1 369 ? 12.613 6.185 1.480 1.00 87.44 369 PRO A CA 1
ATOM 2985 C C . PRO A 1 369 ? 11.332 5.340 1.424 1.00 87.44 369 PRO A C 1
ATOM 2987 O O . PRO A 1 369 ? 11.324 4.231 0.886 1.00 87.44 369 PRO A O 1
ATOM 2990 N N . GLN A 1 370 ? 10.221 5.884 1.924 1.00 86.50 370 GLN A N 1
ATOM 2991 C CA . GLN A 1 370 ? 8.941 5.168 1.967 1.00 86.50 370 GLN A CA 1
ATOM 2992 C C . GLN A 1 370 ? 8.442 4.761 0.570 1.00 86.50 370 GLN A C 1
ATOM 2994 O O . GLN A 1 370 ? 7.969 3.643 0.390 1.00 86.50 370 GLN A O 1
ATOM 2999 N N . SER A 1 371 ? 8.585 5.638 -0.429 1.00 87.06 371 SER A N 1
ATOM 3000 C CA . SER A 1 371 ? 8.199 5.376 -1.826 1.00 87.06 371 SER A CA 1
ATOM 3001 C C . SER A 1 371 ? 8.959 4.216 -2.461 1.00 87.06 371 SER A C 1
ATOM 3003 O O . SER A 1 371 ? 8.463 3.564 -3.376 1.00 87.06 371 SER A O 1
ATOM 3005 N N . GLN A 1 372 ? 10.162 3.952 -1.968 1.00 90.88 372 GLN A N 1
ATOM 3006 C CA . GLN A 1 372 ? 11.012 2.882 -2.443 1.00 90.88 372 GLN A CA 1
ATOM 3007 C C . GLN A 1 372 ? 10.655 1.556 -1.778 1.00 90.88 372 GLN A C 1
ATOM 3009 O O . GLN A 1 372 ? 10.474 0.568 -2.482 1.00 90.88 372 GLN A O 1
ATOM 3014 N N . LEU A 1 373 ? 10.467 1.540 -0.450 1.00 91.94 373 LEU A N 1
ATOM 3015 C CA . LEU A 1 373 ? 9.932 0.361 0.245 1.00 91.94 373 LEU A CA 1
ATOM 3016 C C . LEU A 1 373 ? 8.585 -0.058 -0.340 1.00 91.94 373 LEU A C 1
ATOM 3018 O O . LEU A 1 373 ? 8.365 -1.244 -0.558 1.00 91.94 373 LEU A O 1
ATOM 3022 N N . ALA A 1 374 ? 7.725 0.916 -0.654 1.00 91.25 374 ALA A N 1
ATOM 3023 C CA . ALA A 1 374 ? 6.431 0.668 -1.271 1.00 91.25 374 ALA A CA 1
ATOM 3024 C C . ALA A 1 374 ? 6.555 -0.141 -2.570 1.00 91.25 374 ALA A C 1
ATOM 3026 O O . ALA A 1 374 ? 5.812 -1.101 -2.752 1.00 91.25 374 ALA A O 1
ATOM 3027 N N . GLY A 1 375 ? 7.533 0.187 -3.420 1.00 90.88 375 GLY A N 1
ATOM 3028 C CA . GLY A 1 375 ? 7.794 -0.548 -4.658 1.00 90.88 375 GLY A CA 1
ATOM 3029 C C . GLY A 1 375 ? 8.228 -2.000 -4.448 1.00 90.88 375 GLY A C 1
ATOM 3030 O O . GLY A 1 375 ? 7.892 -2.852 -5.262 1.00 90.88 375 GLY A O 1
ATOM 3031 N N . TYR A 1 376 ? 8.932 -2.302 -3.353 1.00 93.62 376 TYR A N 1
ATOM 3032 C CA . TYR A 1 376 ? 9.377 -3.665 -3.033 1.00 93.62 376 TYR A CA 1
ATOM 3033 C C . TYR A 1 376 ? 8.314 -4.540 -2.368 1.00 93.62 376 TYR A C 1
ATOM 3035 O O . TYR A 1 376 ? 8.478 -5.756 -2.346 1.00 93.62 376 TYR A O 1
ATOM 3043 N N . VAL A 1 377 ? 7.274 -3.951 -1.775 1.00 92.25 377 VAL A N 1
ATOM 3044 C CA . VAL A 1 377 ? 6.212 -4.707 -1.085 1.00 92.25 377 VAL A CA 1
ATOM 3045 C C . VAL A 1 377 ? 4.896 -4.733 -1.860 1.00 92.25 377 VAL A C 1
ATOM 3047 O O . VAL A 1 377 ? 3.996 -5.479 -1.487 1.00 92.25 377 VAL A O 1
ATOM 3050 N N . ALA A 1 378 ? 4.761 -3.930 -2.919 1.00 90.00 378 ALA A N 1
ATOM 3051 C CA . ALA A 1 378 ? 3.525 -3.802 -3.688 1.00 90.00 378 ALA A CA 1
ATOM 3052 C C . ALA A 1 378 ? 3.023 -5.140 -4.257 1.00 90.00 378 ALA A C 1
ATOM 3054 O O . ALA A 1 378 ? 1.821 -5.388 -4.253 1.00 90.00 378 ALA A O 1
ATOM 3055 N N . ASP A 1 379 ? 3.930 -6.017 -4.690 1.00 88.56 379 ASP A N 1
ATOM 3056 C CA . ASP A 1 379 ? 3.627 -7.347 -5.229 1.00 88.56 379 ASP A CA 1
ATOM 3057 C C . ASP A 1 379 ? 3.182 -8.364 -4.166 1.00 88.56 379 ASP A C 1
ATOM 3059 O O . ASP A 1 379 ? 2.656 -9.409 -4.530 1.00 88.56 379 ASP A O 1
ATOM 3063 N N . LEU A 1 380 ? 3.330 -8.062 -2.870 1.00 88.31 380 LEU A N 1
ATOM 3064 C CA . LEU A 1 380 ? 2.861 -8.917 -1.769 1.00 88.31 380 LEU A CA 1
ATOM 3065 C C . LEU A 1 380 ? 1.478 -8.516 -1.231 1.00 88.31 380 LEU A C 1
ATOM 3067 O O . LEU A 1 380 ? 0.884 -9.259 -0.454 1.00 88.31 380 LEU A O 1
ATOM 3071 N N . ILE A 1 381 ? 0.957 -7.345 -1.612 1.00 86.31 381 ILE A N 1
ATOM 3072 C CA . ILE A 1 381 ? -0.272 -6.779 -1.039 1.00 86.31 381 ILE A CA 1
ATOM 3073 C C . ILE A 1 381 ? -1.446 -6.958 -2.014 1.00 86.31 381 ILE A C 1
ATOM 3075 O O . ILE A 1 381 ? -1.432 -6.446 -3.134 1.00 86.31 381 ILE A O 1
ATOM 3079 N N . PHE A 1 382 ? -2.498 -7.655 -1.570 1.00 77.00 382 PHE A N 1
ATOM 3080 C CA . PHE A 1 382 ? -3.657 -8.018 -2.398 1.00 77.00 382 PHE A CA 1
ATOM 3081 C C . PHE A 1 382 ? -4.538 -6.833 -2.851 1.00 77.00 382 PHE A C 1
ATOM 3083 O O . PHE A 1 382 ? -5.120 -6.880 -3.933 1.00 77.00 382 PHE A O 1
ATOM 3090 N N . ASP A 1 383 ? -4.617 -5.743 -2.089 1.00 73.56 383 ASP A N 1
ATOM 3091 C CA . ASP A 1 383 ? -5.517 -4.620 -2.417 1.00 73.56 383 ASP A CA 1
ATOM 3092 C C . ASP A 1 383 ? -4.916 -3.597 -3.404 1.00 73.56 383 ASP A C 1
ATOM 3094 O O . ASP A 1 383 ? -5.514 -2.556 -3.681 1.00 73.56 383 ASP A O 1
ATOM 3098 N N . VAL A 1 384 ? -3.715 -3.850 -3.935 1.00 72.06 384 VAL A N 1
ATOM 3099 C CA . VAL A 1 384 ? -3.042 -2.946 -4.886 1.00 72.06 384 VAL A CA 1
ATOM 3100 C C . VAL A 1 384 ? -3.440 -3.308 -6.319 1.00 72.06 384 VAL A C 1
ATOM 3102 O O . VAL A 1 384 ? -3.090 -4.400 -6.743 1.00 72.06 384 VAL A O 1
ATOM 3105 N N . PRO A 1 385 ? -4.109 -2.449 -7.108 1.00 67.25 385 PRO A N 1
ATOM 3106 C CA . PRO A 1 385 ? -4.562 -2.806 -8.455 1.00 67.25 385 PRO A CA 1
ATOM 3107 C C . PRO A 1 385 ? -3.457 -3.428 -9.320 1.00 67.25 385 PRO A C 1
ATOM 3109 O O . PRO A 1 385 ? -2.343 -2.909 -9.379 1.00 67.25 385 PRO A O 1
ATOM 3112 N N . ILE A 1 386 ? -3.781 -4.537 -9.984 1.00 65.62 386 ILE A N 1
ATOM 3113 C CA . ILE A 1 386 ? -2.880 -5.223 -10.910 1.00 65.62 386 ILE A CA 1
ATOM 3114 C C . ILE A 1 386 ? -3.015 -4.569 -12.293 1.00 65.62 386 ILE A C 1
ATOM 3116 O O . ILE A 1 386 ? -4.130 -4.346 -12.765 1.00 65.62 386 ILE A O 1
ATOM 3120 N N . GLU A 1 387 ? -1.891 -4.264 -12.945 1.00 66.06 387 GLU A N 1
ATOM 3121 C CA . GLU A 1 387 ? -1.887 -3.843 -14.353 1.00 66.06 387 GLU A CA 1
ATOM 3122 C C . GLU A 1 387 ? -2.356 -4.997 -15.256 1.00 66.06 387 GLU A C 1
ATOM 3124 O O . GLU A 1 387 ? -1.943 -6.146 -15.070 1.00 66.06 387 GLU A O 1
ATOM 3129 N N . GLU A 1 388 ? -3.197 -4.698 -16.254 1.00 66.12 388 GLU A N 1
ATOM 3130 C CA . GLU A 1 388 ? -3.636 -5.704 -17.229 1.00 66.12 388 GLU A CA 1
ATOM 3131 C C . GLU A 1 388 ? -2.412 -6.369 -17.890 1.00 66.12 388 GLU A C 1
ATOM 3133 O O . GLU A 1 388 ? -1.494 -5.666 -18.336 1.00 66.12 388 GLU A O 1
ATOM 3138 N N . PRO A 1 389 ? -2.356 -7.715 -17.947 1.00 64.56 389 PRO A N 1
ATOM 3139 C CA . PRO A 1 389 ? -1.224 -8.403 -18.544 1.00 64.56 389 PRO A CA 1
ATOM 3140 C C . PRO A 1 389 ? -1.105 -8.014 -20.019 1.00 64.56 389 PRO A C 1
ATOM 3142 O O . PRO A 1 389 ? -2.066 -8.089 -20.782 1.00 64.56 389 PRO A O 1
ATOM 3145 N N . CYS A 1 390 ? 0.099 -7.626 -20.441 1.00 66.44 390 CYS A N 1
ATOM 3146 C CA . CYS A 1 390 ? 0.360 -7.283 -21.842 1.00 66.44 390 CYS A CA 1
ATOM 3147 C C . CYS A 1 390 ? 0.481 -8.526 -22.743 1.00 66.44 390 CYS A C 1
ATOM 3149 O O . CYS A 1 390 ? 0.564 -8.400 -23.964 1.00 66.44 390 CYS A O 1
ATOM 3151 N N . CYS A 1 391 ? 0.547 -9.726 -22.160 1.00 63.38 391 CYS A N 1
ATOM 3152 C CA . CYS A 1 391 ? 0.638 -10.992 -22.877 1.00 63.38 391 CYS A CA 1
ATOM 3153 C C . CYS A 1 391 ? -0.720 -11.716 -22.923 1.00 63.38 391 CYS A C 1
ATOM 3155 O O . CYS A 1 391 ? -1.546 -11.612 -22.021 1.00 63.38 391 CYS A O 1
ATOM 3157 N N . ILE A 1 392 ? -0.949 -12.457 -24.007 1.00 65.69 392 ILE A N 1
ATOM 3158 C CA . ILE A 1 392 ? -2.138 -13.299 -24.218 1.00 65.69 392 ILE A CA 1
ATOM 3159 C C . ILE A 1 392 ? -1.834 -14.688 -23.644 1.00 65.69 392 ILE A C 1
ATOM 3161 O O . ILE A 1 392 ? -0.669 -15.103 -23.675 1.00 65.69 392 ILE A O 1
ATOM 3165 N N . PRO A 1 393 ? -2.850 -15.427 -23.160 1.00 59.91 393 PRO A N 1
ATOM 3166 C CA . PRO A 1 393 ? -2.678 -16.819 -22.786 1.00 59.91 393 PRO A CA 1
ATOM 3167 C C . PRO A 1 393 ? -1.972 -17.635 -23.871 1.00 59.91 393 PRO A C 1
ATOM 3169 O O . PRO A 1 393 ? -2.397 -17.670 -25.024 1.00 59.91 393 PRO A O 1
ATOM 3172 N N . LEU A 1 394 ? -0.910 -18.340 -23.470 1.00 57.44 394 LEU A N 1
ATOM 3173 C CA . LEU A 1 394 ? -0.092 -19.183 -24.351 1.00 57.44 394 LEU A CA 1
ATOM 3174 C C . LEU A 1 394 ? -0.885 -20.338 -25.002 1.00 57.44 394 LEU A C 1
ATOM 3176 O O . LEU A 1 394 ? -0.401 -20.968 -25.933 1.00 57.44 394 LEU A O 1
ATOM 3180 N N . SER A 1 395 ? -2.105 -20.611 -24.528 1.00 50.69 395 SER A N 1
ATOM 3181 C CA . SER A 1 395 ? -2.988 -21.670 -25.032 1.00 50.69 395 SER A CA 1
ATOM 3182 C C . SER A 1 395 ? -3.835 -21.267 -26.249 1.00 50.69 395 SER A C 1
ATOM 3184 O O . SER A 1 395 ? -4.394 -22.142 -26.908 1.00 50.69 395 SER A O 1
ATOM 3186 N N . THR A 1 396 ? -3.940 -19.972 -26.572 1.00 47.50 396 THR A N 1
ATOM 3187 C CA . THR A 1 396 ? -4.931 -19.465 -27.542 1.00 47.50 396 THR A CA 1
ATOM 3188 C C . THR A 1 396 ? -4.377 -19.232 -28.953 1.00 47.50 396 THR A C 1
ATOM 3190 O O . THR A 1 396 ? -5.143 -18.892 -29.852 1.00 47.50 396 THR A O 1
ATOM 3193 N N . THR A 1 397 ? -3.072 -19.405 -29.191 1.00 47.47 397 THR A N 1
ATOM 3194 C CA . THR A 1 397 ? -2.437 -19.025 -30.467 1.00 47.47 397 THR A CA 1
ATOM 3195 C C . THR A 1 397 ? -1.458 -20.064 -30.995 1.00 47.47 397 THR A C 1
ATOM 3197 O O . THR A 1 397 ? -0.644 -20.612 -30.259 1.00 47.47 397 THR A O 1
ATOM 3200 N N . SER A 1 398 ? -1.475 -20.249 -32.317 1.00 52.19 398 SER A N 1
ATOM 3201 C CA . SER A 1 398 ? -0.308 -20.720 -33.063 1.00 52.19 398 SER A CA 1
ATOM 3202 C C . SER A 1 398 ? 0.871 -19.793 -32.747 1.00 52.19 398 SER A C 1
ATOM 3204 O O . SER A 1 398 ? 0.718 -18.577 -32.853 1.00 52.19 398 SER A O 1
ATOM 3206 N N . GLU A 1 399 ? 2.047 -20.341 -32.416 1.00 57.34 399 GLU A N 1
ATOM 3207 C CA . GLU A 1 399 ? 3.312 -19.596 -32.221 1.00 57.34 399 GLU A CA 1
ATOM 3208 C C . GLU A 1 399 ? 3.652 -18.636 -33.396 1.00 57.34 399 GLU A C 1
ATOM 3210 O O . GLU A 1 399 ? 4.567 -17.819 -33.305 1.00 57.34 399 GLU A O 1
ATOM 3215 N N . CYS A 1 400 ? 2.916 -18.718 -34.511 1.00 57.59 400 CYS A N 1
ATOM 3216 C CA . CYS A 1 400 ? 3.157 -18.032 -35.771 1.00 57.59 400 CYS A CA 1
ATOM 3217 C C . CYS A 1 400 ? 2.212 -16.850 -36.083 1.00 57.59 400 CYS A C 1
ATOM 3219 O O . CYS A 1 400 ? 2.289 -16.331 -37.198 1.00 57.59 400 CYS A O 1
ATOM 3221 N N . GLU A 1 401 ? 1.321 -16.415 -35.180 1.00 68.62 401 GLU A N 1
ATOM 3222 C CA . GLU A 1 401 ? 0.402 -15.295 -35.459 1.00 68.62 401 GLU A CA 1
ATOM 3223 C C . GLU A 1 401 ? 0.664 -14.050 -34.594 1.00 68.62 401 GLU A C 1
ATOM 3225 O O . GLU A 1 401 ? 0.666 -14.097 -33.365 1.00 68.62 401 GLU A O 1
ATOM 3230 N N . LEU A 1 402 ? 0.839 -12.894 -35.250 1.00 74.50 402 LEU A N 1
ATOM 3231 C CA . LEU A 1 402 ? 1.005 -11.608 -34.576 1.00 74.50 402 LEU A CA 1
ATOM 3232 C C . LEU A 1 402 ? -0.339 -11.095 -34.037 1.00 74.50 402 LEU A C 1
ATOM 3234 O O . LEU A 1 402 ? -1.142 -10.549 -34.797 1.00 74.50 402 LEU A O 1
ATOM 3238 N N . THR A 1 403 ? -0.532 -11.195 -32.722 1.00 74.19 403 THR A N 1
ATOM 3239 C CA . THR A 1 403 ? -1.714 -10.666 -32.026 1.00 74.19 403 THR A CA 1
ATOM 3240 C C . THR A 1 403 ? -1.290 -9.623 -30.993 1.00 74.19 403 THR A C 1
ATOM 3242 O O . THR A 1 403 ? -0.539 -9.930 -30.073 1.00 74.19 403 THR A O 1
ATOM 3245 N N . ILE A 1 404 ? -1.761 -8.380 -31.143 1.00 75.25 404 ILE A N 1
ATOM 3246 C CA . ILE A 1 404 ? -1.421 -7.253 -30.258 1.00 75.25 404 ILE A CA 1
ATOM 3247 C C . ILE A 1 404 ? -2.703 -6.735 -29.600 1.00 75.25 404 ILE A C 1
ATOM 3249 O O . ILE A 1 404 ? -3.693 -6.463 -30.286 1.00 75.25 404 ILE A O 1
ATOM 3253 N N . LEU A 1 405 ? -2.676 -6.607 -28.273 1.00 69.50 405 LEU A N 1
ATOM 3254 C CA . LEU A 1 405 ? -3.816 -6.171 -27.469 1.00 69.50 405 LEU A CA 1
ATOM 3255 C C . LEU A 1 405 ? -4.119 -4.669 -27.654 1.00 69.50 405 LEU A C 1
ATOM 3257 O O . LEU A 1 405 ? -3.263 -3.875 -28.060 1.00 69.50 405 LEU A O 1
ATOM 3261 N N . SER A 1 406 ? -5.394 -4.309 -27.448 1.00 63.38 406 SER A N 1
ATOM 3262 C CA . SER A 1 406 ? -5.908 -2.937 -27.584 1.00 63.38 406 SER A CA 1
ATOM 3263 C C . SER A 1 406 ? -6.180 -2.288 -26.226 1.00 63.38 406 SER A C 1
ATOM 3265 O O . SER A 1 406 ? -7.305 -2.278 -25.713 1.00 63.38 406 SER A O 1
ATOM 3267 N N . ASP A 1 407 ? -5.142 -1.684 -25.679 1.00 65.31 407 ASP A N 1
ATOM 3268 C CA . ASP A 1 407 ? -5.065 -1.127 -24.335 1.00 65.31 407 ASP A CA 1
ATOM 3269 C C . ASP A 1 407 ? -4.171 0.125 -24.372 1.00 65.31 407 ASP A C 1
ATOM 3271 O O . ASP A 1 407 ? -3.225 0.188 -25.149 1.00 65.31 407 ASP A O 1
ATOM 3275 N N . SER A 1 408 ? -4.521 1.182 -23.631 1.00 56.78 408 SER A N 1
ATOM 3276 C CA . SER A 1 408 ? -3.789 2.462 -23.652 1.00 56.78 408 SER A CA 1
ATOM 3277 C C . SER A 1 408 ? -2.961 2.641 -22.382 1.00 56.78 408 SER A C 1
ATOM 3279 O O . SER A 1 408 ? -3.523 2.522 -21.293 1.00 56.78 408 SER A O 1
ATOM 3281 N N . GLU A 1 409 ? -1.689 3.038 -22.499 1.00 62.28 409 GLU A N 1
ATOM 3282 C CA . GLU A 1 409 ? -0.903 3.547 -21.361 1.00 62.28 409 GLU A CA 1
ATOM 3283 C C . GLU A 1 409 ? -1.503 4.887 -20.881 1.00 62.28 409 GLU A C 1
ATOM 3285 O O . GLU A 1 409 ? -1.181 5.962 -21.382 1.00 62.28 409 GLU A O 1
ATOM 3290 N N . GLY A 1 410 ? -2.434 4.825 -19.922 1.00 51.81 410 GLY A N 1
ATOM 3291 C CA . GLY A 1 410 ? -3.259 5.961 -19.486 1.00 51.81 410 GLY A CA 1
ATOM 3292 C C . GLY A 1 410 ? -2.542 7.053 -18.676 1.00 51.81 410 GLY A C 1
ATOM 3293 O O . GLY A 1 410 ? -3.175 8.059 -18.331 1.00 51.81 410 GLY A O 1
ATOM 3294 N N . GLU A 1 411 ? -1.254 6.878 -18.361 1.00 53.16 411 GLU A N 1
ATOM 3295 C CA . GLU A 1 411 ? -0.501 7.792 -17.492 1.00 53.16 411 GLU A CA 1
ATOM 3296 C C . GLU A 1 411 ? 0.608 8.587 -18.196 1.00 53.16 411 GLU A C 1
ATOM 3298 O O . GLU A 1 411 ? 0.796 9.757 -17.863 1.00 53.16 411 GLU A O 1
ATOM 3303 N N . ASP A 1 412 ? 1.309 8.012 -19.178 1.00 53.75 412 ASP A N 1
ATOM 3304 C CA . ASP A 1 412 ? 2.415 8.701 -19.862 1.00 53.75 412 ASP A CA 1
ATOM 3305 C C . ASP A 1 412 ? 1.929 9.613 -21.005 1.00 53.75 412 ASP A C 1
ATOM 3307 O O . ASP A 1 412 ? 2.562 10.628 -21.293 1.00 53.75 412 ASP A O 1
ATOM 3311 N N . GLU A 1 413 ? 0.746 9.359 -21.584 1.00 55.00 413 GLU A N 1
ATOM 3312 C CA . GLU A 1 413 ? 0.141 10.277 -22.567 1.00 55.00 413 GLU A CA 1
ATOM 3313 C C . GLU A 1 413 ? -0.248 11.639 -21.955 1.00 55.00 413 GLU A C 1
ATOM 3315 O O . GLU A 1 413 ? -0.271 12.645 -22.663 1.00 55.00 413 GLU A O 1
ATOM 3320 N N . LYS A 1 414 ? -0.531 11.706 -20.644 1.00 52.69 414 LYS A N 1
ATOM 3321 C CA . LYS A 1 414 ? -0.962 12.948 -19.970 1.00 52.69 414 LYS A CA 1
ATOM 3322 C C . LYS A 1 414 ? 0.186 13.918 -19.677 1.00 52.69 414 LYS A C 1
ATOM 3324 O O . LYS A 1 414 ? -0.052 15.122 -19.630 1.00 52.69 414 LYS A O 1
ATOM 3329 N N . ASN A 1 415 ? 1.404 13.407 -19.491 1.00 55.22 415 ASN A N 1
ATOM 3330 C CA . ASN A 1 415 ? 2.576 14.214 -19.125 1.00 55.22 415 ASN A CA 1
ATOM 3331 C C . ASN A 1 415 ? 3.393 14.684 -20.343 1.00 55.22 415 ASN A C 1
ATOM 3333 O O . ASN A 1 415 ? 4.177 15.622 -20.225 1.00 55.22 415 ASN A O 1
ATOM 3337 N N . ALA A 1 416 ? 3.137 14.109 -21.524 1.00 54.31 416 ALA A N 1
ATOM 3338 C CA . ALA A 1 416 ? 3.911 14.337 -22.744 1.00 54.31 416 ALA A CA 1
ATOM 3339 C C . ALA A 1 416 ? 4.057 15.817 -23.163 1.00 54.31 416 ALA A C 1
ATOM 3341 O O . ALA A 1 416 ? 5.084 16.185 -23.718 1.00 54.31 416 ALA A O 1
ATOM 3342 N N . ILE A 1 417 ? 3.065 16.674 -22.884 1.00 52.41 417 ILE A N 1
ATOM 3343 C CA . ILE A 1 417 ? 3.082 18.096 -23.291 1.00 52.41 417 ILE A CA 1
ATOM 3344 C C . ILE A 1 417 ? 4.039 18.933 -22.422 1.00 52.41 417 ILE A C 1
ATOM 3346 O O . ILE A 1 417 ? 4.595 19.923 -22.891 1.00 52.41 417 ILE A O 1
ATOM 3350 N N . VAL A 1 418 ? 4.221 18.565 -21.150 1.00 54.75 418 VAL A N 1
ATOM 3351 C CA . VAL A 1 418 ? 5.086 19.307 -20.214 1.00 54.75 418 VAL A CA 1
ATOM 3352 C C . VAL A 1 418 ? 6.556 18.935 -20.425 1.00 54.75 418 VAL A C 1
ATOM 3354 O O . VAL A 1 418 ? 7.427 19.793 -20.311 1.00 54.75 418 VAL A O 1
ATOM 3357 N N . ASP A 1 419 ? 6.819 17.683 -20.804 1.00 58.66 419 ASP A N 1
ATOM 3358 C CA . ASP A 1 419 ? 8.170 17.129 -20.930 1.00 58.66 419 ASP A CA 1
ATOM 3359 C C . ASP A 1 419 ? 8.904 17.540 -22.227 1.00 58.66 419 ASP A C 1
ATOM 3361 O O . ASP A 1 419 ? 10.120 17.385 -22.309 1.00 58.66 419 ASP A O 1
ATOM 3365 N N . GLU A 1 420 ? 8.211 18.069 -23.249 1.00 58.16 420 GLU A N 1
ATOM 3366 C CA . GLU A 1 420 ? 8.819 18.432 -24.550 1.00 58.16 420 GLU A CA 1
ATOM 3367 C C . GLU A 1 420 ? 9.877 19.552 -24.462 1.00 58.16 420 GLU A C 1
ATOM 3369 O O . GLU A 1 420 ? 10.688 19.700 -25.378 1.00 58.16 420 GLU A O 1
ATOM 3374 N N . PHE A 1 421 ? 9.897 20.332 -23.373 1.00 55.47 421 PHE A N 1
ATOM 3375 C CA . PHE A 1 421 ? 10.775 21.500 -23.207 1.00 55.47 421 PHE A CA 1
ATOM 3376 C C . PHE A 1 421 ? 11.836 21.352 -22.100 1.00 55.47 421 PHE A C 1
ATOM 3378 O O . PHE A 1 421 ? 12.574 22.307 -21.842 1.00 55.47 421 PHE A O 1
ATOM 3385 N N . GLU A 1 422 ? 11.934 20.193 -21.442 1.00 65.44 422 GLU A N 1
ATOM 3386 C CA . GLU A 1 422 ? 12.901 19.944 -20.364 1.00 65.44 422 GLU A CA 1
ATOM 3387 C C . GLU A 1 422 ? 14.110 19.109 -20.830 1.00 65.44 422 GLU A C 1
ATOM 3389 O O . GLU A 1 422 ? 14.043 18.334 -21.782 1.00 65.44 422 GLU A O 1
ATOM 3394 N N . GLU A 1 423 ? 15.257 19.269 -20.158 1.00 73.69 423 GLU A N 1
ATOM 3395 C CA . GLU A 1 423 ? 16.441 18.434 -20.408 1.00 73.69 423 GLU A CA 1
ATOM 3396 C C . GLU A 1 423 ? 16.151 16.974 -20.019 1.00 73.69 423 GLU A C 1
ATOM 3398 O O . GLU A 1 423 ? 15.753 16.706 -18.886 1.00 73.69 423 GLU A O 1
ATOM 3403 N N . VAL A 1 424 ? 16.423 16.026 -20.924 1.00 71.94 424 VAL A N 1
ATOM 3404 C CA . VAL A 1 424 ? 16.178 14.574 -20.751 1.00 71.94 424 VAL A CA 1
ATOM 3405 C C . VAL A 1 424 ? 16.730 14.041 -19.421 1.00 71.94 424 VAL A C 1
ATOM 3407 O O . VAL A 1 424 ? 16.057 13.292 -18.720 1.00 71.94 424 VAL A O 1
ATOM 3410 N N . GLU A 1 425 ? 17.929 14.471 -19.017 1.00 75.38 425 GLU A N 1
ATOM 3411 C CA . GLU A 1 425 ? 18.543 14.052 -17.746 1.00 75.38 425 GLU A CA 1
ATOM 3412 C C . GLU A 1 425 ? 17.805 14.587 -16.505 1.00 75.38 425 GLU A C 1
ATOM 3414 O O . GLU A 1 425 ? 17.790 13.927 -15.466 1.00 75.38 425 GLU A O 1
ATOM 3419 N N . LYS A 1 426 ? 17.161 15.760 -16.598 1.00 77.88 426 LYS A N 1
ATOM 3420 C CA . LYS A 1 426 ? 16.312 16.297 -15.522 1.00 77.88 426 LYS A CA 1
ATOM 3421 C C . LYS A 1 426 ? 14.983 15.554 -15.447 1.00 77.88 426 LYS A C 1
ATOM 3423 O O . LYS A 1 426 ? 14.563 15.210 -14.348 1.00 77.88 426 LYS A O 1
ATOM 3428 N N . VAL A 1 427 ? 14.374 15.249 -16.595 1.00 77.75 427 VAL A N 1
ATOM 3429 C CA . VAL A 1 427 ? 13.143 14.441 -16.677 1.00 77.75 427 VAL A CA 1
ATOM 3430 C C . VAL A 1 427 ? 13.379 13.028 -16.128 1.00 77.75 427 VAL A C 1
ATOM 3432 O O . VAL A 1 427 ? 12.511 12.471 -15.453 1.00 77.75 427 VAL A O 1
ATOM 3435 N N . ALA A 1 428 ? 14.580 12.480 -16.348 1.00 80.38 428 ALA A N 1
ATOM 3436 C CA . ALA A 1 428 ? 14.997 11.189 -15.816 1.00 80.38 428 ALA A CA 1
ATOM 3437 C C . ALA A 1 428 ? 15.083 11.145 -14.287 1.00 80.38 428 ALA A C 1
ATOM 3439 O O . ALA A 1 428 ? 14.834 10.095 -13.694 1.00 80.38 428 ALA A O 1
ATOM 3440 N N . LEU A 1 429 ? 15.385 12.272 -13.639 1.00 84.88 429 LEU A N 1
ATOM 3441 C CA . LEU A 1 429 ? 15.344 12.443 -12.186 1.00 84.88 429 LEU A CA 1
ATOM 3442 C C . LEU A 1 429 ? 13.962 12.952 -11.745 1.00 84.88 429 LEU A C 1
ATOM 3444 O O . LEU A 1 429 ? 13.827 14.024 -11.156 1.00 84.88 429 LEU A O 1
ATOM 3448 N N . ASP A 1 430 ? 12.929 12.163 -12.032 1.00 86.19 430 ASP A N 1
ATOM 3449 C CA . ASP A 1 430 ? 11.539 12.464 -11.692 1.00 86.19 430 ASP A CA 1
ATOM 3450 C C . ASP A 1 430 ? 11.278 12.468 -10.175 1.00 86.19 430 ASP A C 1
ATOM 3452 O O . ASP A 1 430 ? 12.072 11.979 -9.373 1.00 86.19 430 ASP A O 1
ATOM 3456 N N . ASN A 1 431 ? 10.134 13.015 -9.757 1.00 82.38 431 ASN A N 1
ATOM 3457 C CA . ASN A 1 431 ? 9.732 12.996 -8.350 1.00 82.38 431 ASN A CA 1
ATOM 3458 C C . ASN A 1 431 ? 9.285 11.589 -7.907 1.00 82.38 431 ASN A C 1
ATOM 3460 O O . ASN A 1 431 ? 8.712 10.849 -8.708 1.00 82.38 431 ASN A O 1
ATOM 3464 N N . PRO A 1 432 ? 9.466 11.223 -6.623 1.00 80.75 432 PRO A N 1
ATOM 3465 C CA . PRO A 1 432 ? 8.941 9.972 -6.089 1.00 80.75 432 PRO A CA 1
ATOM 3466 C C . PRO A 1 432 ? 7.427 9.845 -6.290 1.00 80.75 432 PRO A C 1
ATOM 3468 O O . PRO A 1 432 ? 6.678 10.801 -6.071 1.00 80.75 432 PRO A O 1
ATOM 3471 N N . VAL A 1 433 ? 6.975 8.644 -6.654 1.00 81.31 433 VAL A N 1
ATOM 3472 C CA . VAL A 1 433 ? 5.546 8.340 -6.797 1.00 81.31 433 VAL A CA 1
ATOM 3473 C C . VAL A 1 433 ? 4.874 8.367 -5.420 1.00 81.31 433 VAL A C 1
ATOM 3475 O O . VAL A 1 433 ? 5.454 7.929 -4.421 1.00 81.31 433 VAL A O 1
ATOM 3478 N N . GLN A 1 434 ? 3.643 8.885 -5.359 1.00 82.06 434 GLN A N 1
ATOM 3479 C CA . GLN A 1 434 ? 2.847 8.862 -4.133 1.00 82.06 434 GLN A CA 1
ATOM 3480 C C . GLN A 1 434 ? 2.574 7.421 -3.700 1.00 82.06 434 GLN A C 1
ATOM 3482 O O . GLN A 1 434 ? 2.159 6.586 -4.500 1.00 82.06 434 GLN A O 1
ATOM 3487 N N . VAL A 1 435 ? 2.783 7.140 -2.415 1.00 83.94 435 VAL A N 1
ATOM 3488 C CA . VAL A 1 435 ? 2.558 5.804 -1.861 1.00 83.94 435 VAL A CA 1
ATOM 3489 C C . VAL A 1 435 ? 1.055 5.549 -1.723 1.00 83.94 435 VAL A C 1
ATOM 3491 O O . VAL A 1 435 ? 0.381 6.336 -1.053 1.00 83.94 435 VAL A O 1
ATOM 3494 N N . PRO A 1 436 ? 0.514 4.455 -2.297 1.00 83.62 436 PRO A N 1
ATOM 3495 C CA . PRO A 1 436 ? -0.876 4.071 -2.082 1.00 83.62 436 PRO A CA 1
ATOM 3496 C C . PRO A 1 436 ? -1.185 3.925 -0.590 1.00 83.62 436 PRO A C 1
ATOM 3498 O O . PRO A 1 436 ? -0.399 3.337 0.153 1.00 83.62 436 PRO A O 1
ATOM 3501 N N . ALA A 1 437 ? -2.342 4.422 -0.143 1.00 81.88 437 ALA A N 1
ATOM 3502 C CA . ALA A 1 437 ? -2.690 4.476 1.281 1.00 81.88 437 ALA A CA 1
ATOM 3503 C C . ALA A 1 437 ? -2.634 3.103 1.977 1.00 81.88 437 ALA A C 1
ATOM 3505 O O . ALA A 1 437 ? -2.174 3.017 3.115 1.00 81.88 437 ALA A O 1
ATOM 3506 N N . VAL A 1 438 ? -3.034 2.032 1.279 1.00 82.56 438 VAL A N 1
ATOM 3507 C CA . VAL A 1 438 ? -2.956 0.653 1.788 1.00 82.56 438 VAL A CA 1
ATOM 3508 C C . VAL A 1 438 ? -1.508 0.270 2.097 1.00 82.56 438 VAL A C 1
ATOM 3510 O O . VAL A 1 438 ? -1.199 -0.120 3.220 1.00 82.56 438 VAL A O 1
ATOM 3513 N N . ILE A 1 439 ? -0.598 0.462 1.136 1.00 85.19 439 ILE A N 1
ATOM 3514 C CA . ILE A 1 439 ? 0.832 0.181 1.314 1.00 85.19 439 ILE A CA 1
ATOM 3515 C C . ILE A 1 439 ? 1.416 1.076 2.410 1.00 85.19 439 ILE A C 1
ATOM 3517 O O . ILE A 1 439 ? 2.166 0.611 3.262 1.00 85.19 439 ILE A O 1
ATOM 3521 N N . GLY A 1 440 ? 1.036 2.356 2.431 1.00 83.81 440 GLY A N 1
ATOM 3522 C CA . GLY A 1 440 ? 1.446 3.295 3.470 1.00 83.81 440 GLY A CA 1
ATOM 3523 C C . GLY A 1 440 ? 1.035 2.839 4.872 1.00 83.81 440 GLY A C 1
ATOM 3524 O O . GLY A 1 440 ? 1.830 2.958 5.799 1.00 83.81 440 GLY A O 1
ATOM 3525 N N . SER A 1 441 ? -0.165 2.274 5.028 1.00 81.69 441 SER A N 1
ATOM 3526 C CA . SER A 1 441 ? -0.647 1.705 6.292 1.00 81.69 441 SER A CA 1
ATOM 3527 C C . SER A 1 441 ? 0.168 0.481 6.717 1.00 81.69 441 SER A C 1
ATOM 3529 O O . SER A 1 441 ? 0.625 0.419 7.857 1.00 81.69 441 SER A O 1
ATOM 3531 N N . VAL A 1 442 ? 0.429 -0.444 5.786 1.00 82.88 442 VAL A N 1
ATOM 3532 C CA . VAL A 1 442 ? 1.254 -1.640 6.028 1.00 82.88 442 VAL A CA 1
ATOM 3533 C C . VAL A 1 442 ? 2.673 -1.246 6.440 1.00 82.88 442 VAL A C 1
ATOM 3535 O O . VAL A 1 442 ? 3.160 -1.677 7.482 1.00 82.88 442 VAL A O 1
ATOM 3538 N N . LEU A 1 443 ? 3.325 -0.357 5.689 1.00 85.38 443 LEU A N 1
ATOM 3539 C CA . LEU A 1 443 ? 4.655 0.145 6.042 1.00 85.38 443 LEU A CA 1
ATOM 3540 C C . LEU A 1 443 ? 4.642 0.890 7.379 1.00 85.38 443 LEU A C 1
ATOM 3542 O O . LEU A 1 443 ? 5.564 0.742 8.168 1.00 85.38 443 LEU A O 1
ATOM 3546 N N . ASN A 1 444 ? 3.590 1.647 7.689 1.00 80.38 444 ASN A N 1
ATOM 3547 C CA . ASN A 1 444 ? 3.452 2.268 9.004 1.00 80.38 444 ASN A CA 1
ATOM 3548 C C . ASN A 1 444 ? 3.287 1.236 10.126 1.00 80.38 444 ASN A C 1
ATOM 3550 O O . ASN A 1 444 ? 3.682 1.524 11.248 1.00 80.38 444 ASN A O 1
ATOM 3554 N N . HIS A 1 445 ? 2.697 0.072 9.868 1.00 79.81 445 HIS A N 1
ATOM 3555 C CA . HIS A 1 445 ? 2.587 -0.993 10.858 1.00 79.81 445 HIS A CA 1
ATOM 3556 C C . HIS A 1 445 ? 3.951 -1.649 11.128 1.00 79.81 445 HIS A C 1
ATOM 3558 O O . HIS A 1 445 ? 4.354 -1.742 12.283 1.00 79.81 445 HIS A O 1
ATOM 3564 N N . TYR A 1 446 ? 4.682 -2.026 10.072 1.00 73.06 446 TYR A N 1
ATOM 3565 C CA . TYR A 1 446 ? 5.949 -2.767 10.181 1.00 73.06 446 TYR A CA 1
ATOM 3566 C C . TYR A 1 446 ? 7.188 -1.893 10.417 1.00 73.06 446 TYR A C 1
ATOM 3568 O O . TYR A 1 446 ? 8.124 -2.313 11.086 1.00 73.06 446 TYR A O 1
ATOM 3576 N N . CYS A 1 447 ? 7.230 -0.684 9.853 1.00 72.62 447 CYS A N 1
ATOM 3577 C CA . CYS A 1 447 ? 8.400 0.201 9.893 1.00 72.62 447 CYS A CA 1
ATOM 3578 C C . CYS A 1 447 ? 8.301 1.295 10.963 1.00 72.62 447 CYS A C 1
ATOM 3580 O O . CYS A 1 447 ? 9.210 2.120 11.083 1.00 72.62 447 CYS A O 1
ATOM 3582 N N . ARG A 1 448 ? 7.222 1.336 11.759 1.00 60.88 448 ARG A N 1
ATOM 3583 C CA . ARG A 1 448 ? 7.247 2.103 13.010 1.00 60.88 448 ARG A CA 1
ATOM 3584 C C . ARG A 1 448 ? 8.343 1.511 13.878 1.00 60.88 448 ARG A C 1
ATOM 3586 O O . ARG A 1 448 ? 8.346 0.311 14.106 1.00 60.88 448 ARG A O 1
ATOM 3593 N N . VAL A 1 449 ? 9.250 2.363 14.353 1.00 48.78 449 VAL A N 1
ATOM 3594 C CA . VAL A 1 449 ? 10.297 2.022 15.321 1.00 48.78 449 VAL A CA 1
ATOM 3595 C C . VAL A 1 449 ? 9.665 1.245 16.478 1.00 48.78 449 VAL A C 1
ATOM 3597 O O . VAL A 1 449 ? 9.074 1.819 17.391 1.00 48.78 449 VAL A O 1
ATOM 3600 N N . THR A 1 450 ? 9.757 -0.081 16.418 1.00 44.59 450 THR A N 1
ATOM 3601 C CA . THR A 1 450 ? 9.387 -0.994 17.491 1.00 44.59 450 THR A CA 1
ATOM 3602 C C . THR A 1 450 ? 10.557 -1.085 18.451 1.00 44.59 450 THR A C 1
ATOM 3604 O O . THR A 1 450 ? 11.249 -2.092 18.527 1.00 44.59 450 THR A O 1
ATOM 3607 N N . THR A 1 451 ? 10.736 -0.030 19.233 1.00 46.88 451 THR A N 1
ATOM 3608 C CA . THR A 1 451 ? 10.776 -0.215 20.680 1.00 46.88 451 THR A CA 1
ATOM 3609 C C . THR A 1 451 ? 9.854 0.861 21.257 1.00 46.88 451 THR A C 1
ATOM 3611 O O . THR A 1 451 ? 10.051 2.059 21.042 1.00 46.88 451 THR A O 1
ATOM 3614 N N . SER A 1 452 ? 8.790 0.464 21.965 1.00 56.78 452 SER A N 1
ATOM 3615 C CA . SER A 1 452 ? 7.979 1.453 22.691 1.00 56.78 452 SER A CA 1
ATOM 3616 C C . SER A 1 452 ? 8.861 2.263 23.648 1.00 56.78 452 SER A C 1
ATOM 3618 O O . SER A 1 452 ? 8.601 3.442 23.839 1.00 56.78 452 SER A O 1
ATOM 3620 N N . ALA A 1 453 ? 9.954 1.666 24.139 1.00 56.47 453 ALA A N 1
ATOM 3621 C CA . ALA A 1 453 ? 10.964 2.304 24.971 1.00 56.47 453 ALA A CA 1
ATOM 3622 C C . ALA A 1 453 ? 11.697 3.479 24.295 1.00 56.47 453 ALA A C 1
ATOM 3624 O O . ALA A 1 453 ? 11.804 4.528 24.922 1.00 56.47 453 ALA A O 1
ATOM 3625 N N . ASP A 1 454 ? 12.178 3.373 23.048 1.00 59.50 454 ASP A N 1
ATOM 3626 C CA . ASP A 1 454 ? 12.933 4.479 22.429 1.00 59.50 454 ASP A CA 1
ATOM 3627 C C . ASP A 1 454 ? 12.013 5.640 22.049 1.00 59.50 454 ASP A C 1
ATOM 3629 O O . ASP A 1 454 ? 12.370 6.801 22.247 1.00 59.50 454 ASP A O 1
ATOM 3633 N N . VAL A 1 455 ? 10.790 5.350 21.591 1.00 69.44 455 VAL A N 1
ATOM 3634 C CA . VAL A 1 455 ? 9.767 6.383 21.353 1.00 69.44 455 VAL A CA 1
ATOM 3635 C C . VAL A 1 455 ? 9.380 7.066 22.664 1.00 69.44 455 VAL A C 1
ATOM 3637 O O . VAL A 1 455 ? 9.261 8.292 22.704 1.00 69.44 455 VAL A O 1
ATOM 3640 N N . GLU A 1 456 ? 9.245 6.300 23.748 1.00 73.44 456 GLU A N 1
ATOM 3641 C CA . GLU A 1 456 ? 8.993 6.828 25.086 1.00 73.44 456 GLU A CA 1
ATOM 3642 C C . GLU A 1 456 ? 10.132 7.746 25.555 1.00 73.44 456 GLU A C 1
ATOM 3644 O O . GLU A 1 456 ? 9.892 8.867 26.011 1.00 73.44 456 GLU A O 1
ATOM 3649 N N . ILE A 1 457 ? 11.383 7.309 25.383 1.00 78.56 457 ILE A N 1
ATOM 3650 C CA . ILE A 1 457 ? 12.582 8.085 25.713 1.00 78.56 457 ILE A CA 1
ATOM 3651 C C . ILE A 1 457 ? 12.632 9.365 24.876 1.00 78.56 457 ILE A C 1
ATOM 3653 O O . ILE A 1 457 ? 12.833 10.441 25.437 1.00 78.56 457 ILE A O 1
ATOM 3657 N N . CYS A 1 458 ? 12.398 9.292 23.566 1.00 80.00 458 CYS A N 1
ATOM 3658 C CA . CYS A 1 458 ? 12.360 10.460 22.690 1.00 80.00 458 CYS A CA 1
ATOM 3659 C C . CYS A 1 458 ? 11.257 11.441 23.101 1.00 80.00 458 CYS A C 1
ATOM 3661 O O . CYS A 1 458 ? 11.533 12.632 23.249 1.00 80.00 458 CYS A O 1
ATOM 3663 N N . CYS A 1 459 ? 10.035 10.963 23.354 1.00 86.81 459 CYS A N 1
ATOM 3664 C CA . CYS A 1 459 ? 8.933 11.811 23.814 1.00 86.81 459 CYS A CA 1
ATOM 3665 C C . CYS A 1 459 ? 9.266 12.483 25.148 1.00 86.81 459 CYS A C 1
ATOM 3667 O O . CYS A 1 459 ? 9.001 13.671 25.325 1.00 86.81 459 CYS A O 1
ATOM 3669 N N . LYS A 1 460 ? 9.913 11.759 26.064 1.00 86.12 460 LYS A N 1
ATOM 3670 C CA . LYS A 1 460 ? 10.368 12.288 27.351 1.00 86.12 460 LYS A CA 1
ATOM 3671 C C . LYS A 1 460 ? 11.483 13.325 27.200 1.00 86.12 460 LYS A C 1
ATOM 3673 O O . LYS A 1 460 ? 11.435 14.356 27.864 1.00 86.12 460 LYS A O 1
ATOM 3678 N N . VAL A 1 461 ? 12.462 13.101 26.325 1.00 87.56 461 VAL A N 1
ATOM 3679 C CA . VAL A 1 461 ? 13.542 14.065 26.041 1.00 87.56 461 VAL A CA 1
ATOM 3680 C C . VAL A 1 461 ? 12.980 15.332 25.396 1.00 87.56 461 VAL A C 1
ATOM 3682 O O . VAL A 1 461 ? 13.350 16.437 25.795 1.00 87.56 461 VAL A O 1
ATOM 3685 N N . LEU A 1 462 ? 12.046 15.197 24.450 1.00 90.19 462 LEU A N 1
ATOM 3686 C CA . LEU A 1 462 ? 11.344 16.333 23.848 1.00 90.19 462 LEU A CA 1
ATOM 3687 C C . LEU A 1 462 ? 10.510 17.082 24.892 1.00 90.19 462 LEU A C 1
ATOM 3689 O O . LEU A 1 462 ? 10.571 18.307 24.951 1.00 90.19 462 LEU A O 1
ATOM 3693 N N . ALA A 1 463 ? 9.806 16.366 25.770 1.00 91.38 463 ALA A N 1
ATOM 3694 C CA . ALA A 1 463 ? 9.058 16.956 26.876 1.00 91.38 463 ALA A CA 1
ATOM 3695 C C . ALA A 1 463 ? 9.961 17.689 27.878 1.00 91.38 463 ALA A C 1
ATOM 3697 O O . ALA A 1 463 ? 9.554 18.703 28.424 1.00 91.38 463 ALA A O 1
ATOM 3698 N N . GLN A 1 464 ? 11.193 17.232 28.108 1.00 90.31 464 GLN A N 1
ATOM 3699 C CA . GLN A 1 464 ? 12.161 17.922 28.972 1.00 90.31 464 GLN A CA 1
ATOM 3700 C C . GLN A 1 464 ? 12.745 19.184 28.325 1.00 90.31 464 GLN A C 1
ATOM 3702 O O . GLN A 1 464 ? 13.082 20.135 29.026 1.00 90.31 464 GLN A O 1
ATOM 3707 N N . ASN A 1 465 ? 12.851 19.205 26.995 1.00 90.81 465 ASN A N 1
ATOM 3708 C CA . ASN A 1 465 ? 13.488 20.282 26.234 1.00 90.81 465 ASN A CA 1
ATOM 3709 C C . ASN A 1 465 ? 12.490 21.128 25.432 1.00 90.81 465 ASN A C 1
ATOM 3711 O O . ASN A 1 465 ? 12.898 21.908 24.574 1.00 90.81 465 ASN A O 1
ATOM 3715 N N . PHE A 1 466 ? 11.188 21.017 25.716 1.00 92.31 466 PHE A N 1
ATOM 3716 C CA . PHE A 1 466 ? 10.136 21.638 24.905 1.00 92.31 466 PHE A CA 1
ATOM 3717 C C . PHE A 1 466 ? 10.289 23.156 24.760 1.00 92.31 466 PHE A C 1
ATOM 3719 O O . PHE A 1 466 ? 9.879 23.725 23.754 1.00 92.31 466 PHE A O 1
ATOM 3726 N N . ALA A 1 467 ? 10.906 23.817 25.745 1.00 90.19 467 ALA A N 1
ATOM 3727 C CA . ALA A 1 467 ? 11.142 25.254 25.718 1.00 90.19 467 ALA A CA 1
ATOM 3728 C C . ALA A 1 467 ? 12.109 25.705 24.604 1.00 90.19 467 ALA A C 1
ATOM 3730 O O . ALA A 1 467 ? 12.107 26.880 24.249 1.00 90.19 467 ALA A O 1
ATOM 3731 N N . ALA A 1 468 ? 12.922 24.790 24.065 1.00 90.69 468 ALA A N 1
ATOM 3732 C CA . ALA A 1 468 ? 13.852 25.036 22.964 1.00 90.69 468 ALA A CA 1
ATOM 3733 C C . ALA A 1 468 ? 13.295 24.616 21.590 1.00 90.69 468 ALA A C 1
ATOM 3735 O O . ALA A 1 468 ? 13.968 24.798 20.579 1.00 90.69 468 ALA A O 1
ATOM 3736 N N . ILE A 1 469 ? 12.093 24.032 21.539 1.00 90.56 469 ILE A N 1
ATOM 3737 C CA . ILE A 1 469 ? 11.495 23.545 20.294 1.00 90.56 469 ILE A CA 1
ATOM 3738 C C . ILE A 1 469 ? 10.774 24.693 19.582 1.00 90.56 469 ILE A C 1
ATOM 3740 O O . ILE A 1 469 ? 9.901 25.340 20.157 1.00 90.56 469 ILE A O 1
ATOM 3744 N N . GLU A 1 470 ? 11.101 24.915 18.307 1.00 88.88 470 GLU A N 1
ATOM 3745 C CA . GLU A 1 470 ? 10.487 25.979 17.500 1.00 88.88 470 GLU A CA 1
ATOM 3746 C C . GLU A 1 470 ? 9.092 25.611 16.965 1.00 88.88 470 GLU A C 1
ATOM 3748 O O . GLU A 1 470 ? 8.219 26.477 16.864 1.00 88.88 470 GLU A O 1
ATOM 3753 N N . SER A 1 471 ? 8.866 24.341 16.605 1.00 89.00 471 SER A N 1
ATOM 3754 C CA . SER A 1 471 ? 7.602 23.866 16.026 1.00 89.00 471 SER A CA 1
ATOM 3755 C C . SER A 1 471 ? 7.392 22.360 16.221 1.00 89.00 471 SER A C 1
ATOM 3757 O O . SER A 1 471 ? 8.352 21.594 16.256 1.00 89.00 471 SER A O 1
ATOM 3759 N N . LEU A 1 472 ? 6.122 21.942 16.302 1.00 89.94 472 LEU A N 1
ATOM 3760 C CA . LEU A 1 472 ? 5.687 20.536 16.304 1.00 89.94 472 LEU A CA 1
ATOM 3761 C C . LEU A 1 472 ? 4.806 20.198 15.073 1.00 89.94 472 LEU A C 1
ATOM 3763 O O . LEU A 1 472 ? 4.160 19.159 15.070 1.00 89.94 472 LEU A O 1
ATOM 3767 N N . GLU A 1 473 ? 4.769 21.047 14.031 1.00 81.88 473 GLU A N 1
ATOM 3768 C CA . GLU A 1 473 ? 3.816 20.992 12.888 1.00 81.88 473 GLU A CA 1
ATOM 3769 C C . GLU A 1 473 ? 3.867 19.713 12.010 1.00 81.88 473 GLU A C 1
ATOM 3771 O O . GLU A 1 473 ? 3.039 19.552 11.120 1.00 81.88 473 GLU A O 1
ATOM 3776 N N . TYR A 1 474 ? 4.772 18.769 12.280 1.00 79.06 474 TYR A N 1
ATOM 3777 C CA . TYR A 1 474 ? 4.873 17.483 11.567 1.00 79.06 474 TYR A CA 1
ATOM 3778 C C . TYR A 1 474 ? 4.877 16.264 12.500 1.00 79.06 474 TYR A C 1
ATOM 3780 O O . TYR A 1 474 ? 5.102 15.140 12.053 1.00 79.06 474 TYR A O 1
ATOM 3788 N N . ILE A 1 475 ? 4.653 16.473 13.800 1.00 82.88 475 ILE A N 1
ATOM 3789 C CA . ILE A 1 475 ? 4.573 15.385 14.774 1.00 82.88 475 ILE A CA 1
ATOM 3790 C C . ILE A 1 475 ? 3.126 14.874 14.812 1.00 82.88 475 ILE A C 1
ATOM 3792 O O . ILE A 1 475 ? 2.217 15.666 15.052 1.00 82.88 475 ILE A O 1
ATOM 3796 N N . PRO A 1 476 ? 2.882 13.566 14.603 1.00 83.81 476 PRO A N 1
ATOM 3797 C CA . PRO A 1 476 ? 1.541 12.994 14.677 1.00 83.81 476 PRO A CA 1
ATOM 3798 C C . PRO A 1 476 ? 0.861 13.207 16.037 1.00 83.81 476 PRO A C 1
ATOM 3800 O O . PRO A 1 476 ? 1.504 13.085 17.081 1.00 83.81 476 PRO A O 1
ATOM 3803 N N . ASP A 1 477 ? -0.462 13.387 16.026 1.00 86.06 477 ASP A N 1
ATOM 3804 C CA . ASP A 1 477 ? -1.284 13.702 17.207 1.00 86.06 477 ASP A CA 1
ATOM 3805 C C . ASP A 1 477 ? -1.042 12.783 18.414 1.00 86.06 477 ASP A C 1
ATOM 3807 O O . ASP A 1 477 ? -0.978 13.249 19.549 1.00 86.06 477 ASP A O 1
ATOM 3811 N N . HIS A 1 478 ? -0.868 11.476 18.189 1.00 82.25 478 HIS A N 1
ATOM 3812 C CA . HIS A 1 478 ? -0.633 10.510 19.267 1.00 82.25 478 HIS A CA 1
ATOM 3813 C C . HIS A 1 478 ? 0.709 10.732 19.986 1.00 82.25 478 HIS A C 1
ATOM 3815 O O . HIS A 1 478 ? 0.757 10.648 21.212 1.00 82.25 478 HIS A O 1
ATOM 3821 N N . LEU A 1 479 ? 1.777 11.071 19.254 1.00 86.44 479 LEU A N 1
ATOM 3822 C CA . LEU A 1 479 ? 3.077 11.416 19.843 1.00 86.44 479 LEU A CA 1
ATOM 3823 C C . LEU A 1 479 ? 3.026 12.803 20.485 1.00 86.44 479 LEU A C 1
ATOM 3825 O O . LEU A 1 479 ? 3.540 12.997 21.583 1.00 86.44 479 LEU A O 1
ATOM 3829 N N . GLY A 1 480 ? 2.341 13.753 19.844 1.00 90.25 480 GLY A N 1
ATOM 3830 C CA . GLY A 1 480 ? 2.067 15.068 20.416 1.00 90.25 480 GLY A CA 1
ATOM 3831 C C . GLY A 1 480 ? 1.391 14.971 21.781 1.00 90.25 480 GLY A C 1
ATOM 3832 O O . GLY A 1 480 ? 1.872 15.547 22.758 1.00 90.25 480 GLY A O 1
ATOM 3833 N N . ARG A 1 481 ? 0.327 14.170 21.884 1.00 93.44 481 ARG A N 1
ATOM 3834 C CA . ARG A 1 481 ? -0.364 13.905 23.149 1.00 93.44 481 ARG A CA 1
ATOM 3835 C C . ARG A 1 481 ? 0.549 13.236 24.176 1.00 93.44 481 ARG A C 1
ATOM 3837 O O . ARG A 1 481 ? 0.531 13.646 25.329 1.00 93.44 481 ARG A O 1
ATOM 3844 N N . GLN A 1 482 ? 1.390 12.276 23.784 1.00 91.00 482 GLN A N 1
ATOM 3845 C CA . GLN A 1 482 ? 2.358 11.656 24.703 1.00 91.00 482 GLN A CA 1
ATOM 3846 C C . GLN A 1 482 ? 3.375 12.665 25.260 1.00 91.00 482 GLN A C 1
ATOM 3848 O O . GLN A 1 482 ? 3.597 12.705 26.469 1.00 91.00 482 GLN A O 1
ATOM 3853 N N . ILE A 1 483 ? 3.952 13.527 24.415 1.00 93.75 483 ILE A N 1
ATOM 3854 C CA . ILE A 1 483 ? 4.861 14.599 24.860 1.00 93.75 483 ILE A CA 1
ATOM 3855 C C . ILE A 1 483 ? 4.125 15.547 25.821 1.00 93.75 483 ILE A C 1
ATOM 3857 O O . ILE A 1 483 ? 4.645 15.878 26.888 1.00 93.75 483 ILE A O 1
ATOM 3861 N N . SER A 1 484 ? 2.899 15.953 25.473 1.00 94.62 484 SER A N 1
ATOM 3862 C CA . SER A 1 484 ? 2.040 16.787 26.323 1.00 94.62 484 SER A CA 1
ATOM 3863 C C . SER A 1 484 ? 1.756 16.124 27.672 1.00 94.62 484 SER A C 1
ATOM 3865 O O . SER A 1 484 ? 1.863 16.785 28.702 1.00 94.62 484 SER A O 1
ATOM 3867 N N . ALA A 1 485 ? 1.470 14.822 27.695 1.00 92.06 485 ALA A N 1
ATOM 3868 C CA . ALA A 1 485 ? 1.210 14.068 28.914 1.00 92.06 485 ALA A CA 1
ATOM 3869 C C . ALA A 1 485 ? 2.421 14.074 29.863 1.00 92.06 485 ALA A C 1
ATOM 3871 O O . ALA A 1 485 ? 2.244 14.302 31.058 1.00 92.06 485 ALA A O 1
ATOM 3872 N N . TYR A 1 486 ? 3.655 13.938 29.357 1.00 92.75 486 TYR A N 1
ATOM 3873 C CA . TYR A 1 486 ? 4.862 14.061 30.191 1.00 92.75 486 TYR A CA 1
ATOM 3874 C C . TYR A 1 486 ? 5.012 15.453 30.819 1.00 92.75 486 TYR A C 1
ATOM 3876 O O . TYR A 1 486 ? 5.316 15.563 32.008 1.00 92.75 486 TYR A O 1
ATOM 3884 N N . ILE A 1 487 ? 4.758 16.517 30.051 1.00 93.31 487 ILE A N 1
ATOM 3885 C CA . ILE A 1 487 ? 4.799 17.900 30.558 1.00 93.31 487 ILE A CA 1
ATOM 3886 C C . ILE A 1 487 ? 3.678 18.127 31.588 1.00 93.31 487 ILE A C 1
ATOM 3888 O O . ILE A 1 487 ? 3.892 18.737 32.638 1.00 93.31 487 ILE A O 1
ATOM 3892 N N . SER A 1 488 ? 2.485 17.594 31.323 1.00 90.69 488 SER A N 1
ATOM 3893 C CA . SER A 1 488 ? 1.335 17.626 32.230 1.00 90.69 488 SER A CA 1
ATOM 3894 C C . SER A 1 488 ? 1.609 16.866 33.533 1.00 90.69 488 SER A C 1
ATOM 3896 O O . SER A 1 488 ? 1.255 17.354 34.604 1.00 90.69 488 SER A O 1
ATOM 3898 N N . CYS A 1 489 ? 2.307 15.728 33.494 1.00 89.31 489 CYS A N 1
ATOM 3899 C CA . CYS A 1 489 ? 2.768 15.035 34.698 1.00 89.31 489 CYS A CA 1
ATOM 3900 C C . CYS A 1 489 ? 3.726 15.900 35.531 1.00 89.31 489 CYS A C 1
ATOM 3902 O O . CYS A 1 489 ? 3.611 15.936 36.757 1.00 89.31 489 CYS A O 1
ATOM 3904 N N . ASP A 1 490 ? 4.640 16.635 34.899 1.00 87.94 490 ASP A N 1
ATOM 3905 C CA . ASP A 1 490 ? 5.528 17.565 35.603 1.00 87.94 490 ASP A CA 1
ATOM 3906 C C . ASP A 1 490 ? 4.745 18.717 36.267 1.00 87.94 490 ASP A C 1
ATOM 3908 O O . ASP A 1 490 ? 5.022 19.063 37.421 1.00 87.94 490 ASP A O 1
ATOM 3912 N N . LEU A 1 491 ? 3.697 19.232 35.611 1.00 86.38 491 LEU A N 1
ATOM 3913 C CA . LEU A 1 491 ? 2.741 20.181 36.203 1.00 86.38 491 LEU A CA 1
ATOM 3914 C C . LEU A 1 491 ? 1.978 19.588 37.401 1.00 86.38 491 LEU A C 1
ATOM 3916 O O . LEU A 1 491 ? 1.823 20.248 38.433 1.00 86.38 491 LEU A O 1
ATOM 3920 N N . LEU A 1 492 ? 1.505 18.340 37.302 1.00 86.88 492 LEU A N 1
ATOM 3921 C CA . LEU A 1 492 ? 0.848 17.627 38.410 1.00 86.88 492 LEU A CA 1
ATOM 3922 C C . LEU A 1 492 ? 1.789 17.414 39.601 1.00 86.88 492 LEU A C 1
ATOM 3924 O O . LEU A 1 492 ? 1.348 17.407 40.750 1.00 86.88 492 LEU A O 1
ATOM 3928 N N . ASN A 1 493 ? 3.088 17.325 39.344 1.00 85.12 493 ASN A N 1
ATOM 3929 C CA . ASN A 1 493 ? 4.119 17.222 40.369 1.00 85.12 493 ASN A CA 1
ATOM 3930 C C . ASN A 1 493 ? 4.635 18.592 40.854 1.00 85.12 493 ASN A C 1
ATOM 3932 O O . ASN A 1 493 ? 5.647 18.647 41.550 1.00 85.12 493 ASN A O 1
ATOM 3936 N N . ASN A 1 494 ? 3.942 19.693 40.522 1.00 81.44 494 ASN A N 1
ATOM 3937 C CA . ASN A 1 494 ? 4.284 21.070 40.907 1.00 81.44 494 ASN A CA 1
ATOM 3938 C C . ASN A 1 494 ? 5.692 21.512 40.472 1.00 81.44 494 ASN A C 1
ATOM 3940 O O . ASN A 1 494 ? 6.326 22.329 41.143 1.00 81.44 494 ASN A O 1
ATOM 3944 N N . ARG A 1 495 ? 6.199 20.991 39.348 1.00 84.31 495 ARG A N 1
ATOM 3945 C CA . ARG A 1 495 ? 7.433 21.508 38.753 1.00 84.31 495 ARG A CA 1
ATOM 3946 C C . ARG A 1 495 ? 7.158 22.811 38.014 1.00 84.31 495 ARG A C 1
ATOM 3948 O O . ARG A 1 495 ? 6.162 22.949 37.306 1.00 84.31 495 ARG A O 1
ATOM 3955 N N . THR A 1 496 ? 8.071 23.765 38.157 1.00 84.00 496 THR A N 1
ATOM 3956 C CA . THR A 1 496 ? 7.997 25.044 37.448 1.00 84.00 496 THR A CA 1
ATOM 3957 C C . THR A 1 496 ? 8.261 24.828 35.963 1.00 84.00 496 THR A C 1
ATOM 3959 O O . THR A 1 496 ? 9.370 24.450 35.589 1.00 84.00 496 THR A O 1
ATOM 3962 N N . ILE A 1 497 ? 7.274 25.125 35.117 1.00 88.81 497 ILE A N 1
ATOM 3963 C CA . ILE A 1 497 ? 7.430 25.107 33.659 1.00 88.81 497 ILE A CA 1
ATOM 3964 C C . ILE A 1 497 ? 7.007 26.446 33.032 1.00 88.81 497 ILE A C 1
ATOM 3966 O O . ILE A 1 497 ? 6.140 27.139 33.578 1.00 88.81 497 ILE A O 1
ATOM 3970 N N . PRO A 1 498 ? 7.577 26.835 31.877 1.00 91.06 498 PRO A N 1
ATOM 3971 C CA . PRO A 1 498 ? 7.138 28.017 31.140 1.00 91.06 498 PRO A CA 1
ATOM 3972 C C . PRO A 1 498 ? 5.790 27.771 30.434 1.00 91.06 498 PRO A C 1
ATOM 3974 O O . PRO A 1 498 ? 5.743 27.395 29.262 1.00 91.06 498 PRO A O 1
ATOM 3977 N N . LEU A 1 499 ? 4.680 28.018 31.143 1.00 90.56 499 LEU A N 1
ATOM 3978 C CA . LEU A 1 499 ? 3.305 27.796 30.658 1.00 90.56 499 LEU A CA 1
ATOM 3979 C C . LEU A 1 499 ? 3.003 28.480 29.314 1.00 90.56 499 LEU A C 1
ATOM 3981 O O . LEU A 1 499 ? 2.386 27.862 28.450 1.00 90.56 499 LEU A O 1
ATOM 3985 N N . ASN A 1 500 ? 3.469 29.716 29.102 1.00 90.88 500 ASN A N 1
ATOM 3986 C CA . ASN A 1 500 ? 3.253 30.445 27.843 1.00 90.88 500 ASN A CA 1
ATOM 3987 C C . ASN A 1 500 ? 3.868 29.712 26.640 1.00 90.88 500 ASN A C 1
ATOM 3989 O O . ASN A 1 500 ? 3.249 29.649 25.579 1.00 90.88 500 ASN A O 1
ATOM 3993 N N . ILE A 1 501 ? 5.069 29.143 26.809 1.00 92.56 501 ILE A N 1
ATOM 3994 C CA . ILE A 1 501 ? 5.758 28.400 25.745 1.00 92.56 501 ILE A CA 1
ATOM 3995 C C . ILE A 1 501 ? 5.038 27.078 25.497 1.00 92.56 501 ILE A C 1
ATOM 3997 O O . ILE A 1 501 ? 4.771 26.737 24.350 1.00 92.56 501 ILE A O 1
ATOM 4001 N N . TYR A 1 502 ? 4.660 26.373 26.566 1.00 94.50 502 TYR A N 1
ATOM 4002 C CA . TYR A 1 502 ? 3.954 25.099 26.462 1.00 94.50 502 TYR A CA 1
ATOM 4003 C C . TYR A 1 502 ? 2.619 25.256 25.726 1.00 94.50 502 TYR A C 1
ATOM 4005 O O . TYR A 1 502 ? 2.395 24.627 24.694 1.00 94.50 502 TYR A O 1
ATOM 4013 N N . ILE A 1 503 ? 1.753 26.153 26.208 1.00 93.94 503 ILE A N 1
ATOM 4014 C CA . ILE A 1 503 ? 0.439 26.369 25.602 1.00 93.94 503 ILE A CA 1
ATOM 4015 C C . ILE A 1 503 ? 0.586 26.915 24.181 1.00 93.94 503 ILE A C 1
ATOM 4017 O O . ILE A 1 503 ? -0.135 26.462 23.296 1.00 93.94 503 ILE A O 1
ATOM 4021 N N . GLY A 1 504 ? 1.520 27.839 23.936 1.00 92.62 504 GLY A N 1
ATOM 4022 C CA . GLY A 1 504 ? 1.752 28.404 22.607 1.00 92.62 504 GLY A CA 1
ATOM 4023 C C . GLY A 1 504 ? 2.217 27.366 21.582 1.00 92.62 504 GLY A C 1
ATOM 4024 O O . GLY A 1 504 ? 1.627 27.270 20.506 1.00 92.62 504 GLY A O 1
ATOM 4025 N N . LEU A 1 505 ? 3.225 26.559 21.928 1.00 94.69 505 LEU A N 1
ATOM 4026 C CA . LEU A 1 505 ? 3.798 25.538 21.047 1.00 94.69 505 LEU A CA 1
ATOM 4027 C C . LEU A 1 505 ? 2.748 24.494 20.642 1.00 94.69 505 LEU A C 1
ATOM 4029 O O . LEU A 1 505 ? 2.567 24.215 19.457 1.00 94.69 505 LEU A O 1
ATOM 4033 N N . PHE A 1 506 ? 2.007 23.964 21.616 1.00 94.81 506 PHE A N 1
ATOM 4034 C CA . PHE A 1 506 ? 1.012 22.921 21.368 1.00 94.81 506 PHE A CA 1
ATOM 4035 C C . PHE A 1 506 ? -0.269 23.465 20.732 1.00 94.81 506 PHE A C 1
ATOM 4037 O O . PHE A 1 506 ? -0.833 22.821 19.850 1.00 94.81 506 PHE A O 1
ATOM 4044 N N . SER A 1 507 ? -0.709 24.672 21.101 1.00 92.69 507 SER A N 1
ATOM 4045 C CA . SER A 1 507 ? -1.864 25.301 20.444 1.00 92.69 507 SER A CA 1
ATOM 4046 C C . SER A 1 507 ? -1.581 25.622 18.978 1.00 92.69 507 SER A C 1
ATOM 4048 O O . SER A 1 507 ? -2.495 25.549 18.162 1.00 92.69 507 SER A O 1
ATOM 4050 N N . ARG A 1 508 ? -0.334 25.971 18.630 1.00 92.06 508 ARG A N 1
ATOM 4051 C CA . ARG A 1 508 ? 0.065 26.215 17.239 1.00 92.06 508 ARG A CA 1
ATOM 4052 C C . ARG A 1 508 ? 0.029 24.938 16.400 1.00 92.06 508 ARG A C 1
ATOM 4054 O O . ARG A 1 508 ? -0.468 24.989 15.282 1.00 92.06 508 ARG A O 1
ATOM 4061 N N . ALA A 1 509 ? 0.526 23.824 16.937 1.00 92.31 509 ALA A N 1
ATOM 4062 C CA . ALA A 1 509 ? 0.607 22.564 16.201 1.00 92.31 509 ALA A CA 1
ATOM 4063 C C . ALA A 1 509 ? -0.725 21.795 16.148 1.00 92.31 509 ALA A C 1
ATOM 4065 O O . ALA A 1 509 ? -1.089 21.284 15.096 1.00 92.31 509 ALA A O 1
ATOM 4066 N N . TYR A 1 510 ? -1.474 21.742 17.256 1.00 93.88 510 TYR A N 1
ATOM 4067 C CA . TYR A 1 510 ? -2.627 20.837 17.404 1.00 93.88 510 TYR A CA 1
ATOM 4068 C C . TYR A 1 510 ? -3.970 21.556 17.605 1.00 93.88 510 TYR A C 1
ATOM 4070 O O . TYR A 1 510 ? -5.034 20.931 17.587 1.00 93.88 510 TYR A O 1
ATOM 4078 N N . GLY A 1 511 ? -3.956 22.875 17.822 1.00 92.25 511 GLY A N 1
ATOM 4079 C CA . GLY A 1 511 ? -5.162 23.689 17.963 1.00 92.25 511 GLY A CA 1
ATOM 4080 C C . GLY A 1 511 ? -6.152 23.154 19.005 1.00 92.25 511 GLY A C 1
ATOM 4081 O O . GLY A 1 511 ? -5.819 22.958 20.176 1.00 92.25 511 GLY A O 1
ATOM 4082 N N . GLY A 1 512 ? -7.400 22.935 18.573 1.00 90.38 512 GLY A N 1
ATOM 4083 C CA . GLY A 1 512 ? -8.506 22.530 19.446 1.00 90.38 512 GLY A CA 1
ATOM 4084 C C . GLY A 1 512 ? -8.386 21.123 20.037 1.00 90.38 512 GLY A C 1
ATOM 4085 O O . GLY A 1 512 ? -9.014 20.869 21.064 1.00 90.38 512 GLY A O 1
ATOM 4086 N N . LEU A 1 513 ? -7.574 20.243 19.434 1.00 92.25 513 LEU A N 1
ATOM 4087 C CA . LEU A 1 513 ? -7.293 18.912 19.982 1.00 92.25 513 LEU A CA 1
ATOM 4088 C C . LEU A 1 513 ? -6.519 19.021 21.300 1.00 92.25 513 LEU A C 1
ATOM 4090 O O . LEU A 1 513 ? -6.837 18.337 22.269 1.00 92.25 513 LEU A O 1
ATOM 4094 N N . PHE A 1 514 ? -5.559 19.946 21.366 1.00 95.31 514 PHE A N 1
ATOM 4095 C CA . PHE A 1 514 ? -4.800 20.214 22.584 1.00 95.31 514 PHE A CA 1
ATOM 4096 C C . PHE A 1 514 ? -5.617 21.000 23.617 1.00 95.31 514 PHE A C 1
ATOM 4098 O O . PHE A 1 514 ? -5.686 20.604 24.783 1.00 95.31 514 PHE A O 1
ATOM 4105 N N . LEU A 1 515 ? -6.234 22.114 23.200 1.00 94.19 515 LEU A N 1
ATOM 4106 C CA . LEU A 1 515 ? -6.973 23.001 24.100 1.00 94.19 515 LEU A CA 1
ATOM 4107 C C . LEU A 1 515 ? -8.141 23.690 23.383 1.00 94.19 515 LEU A C 1
ATOM 4109 O O . LEU A 1 515 ? -7.944 24.580 22.550 1.00 94.19 515 LEU A O 1
ATOM 4113 N N . SER A 1 516 ? -9.367 23.313 23.750 1.00 93.94 516 SER A N 1
ATOM 4114 C CA . SER A 1 516 ? -10.604 23.926 23.243 1.00 93.94 516 SER A CA 1
ATOM 4115 C C . SER A 1 516 ? -11.548 24.397 24.351 1.00 93.94 516 SER A C 1
ATOM 4117 O O . SER A 1 516 ? -12.239 25.407 24.164 1.00 93.94 516 SER A O 1
ATOM 4119 N N . GLY A 1 517 ? -11.531 23.754 25.520 1.00 93.75 517 GLY A N 1
ATOM 4120 C CA . GLY A 1 517 ? -12.262 24.189 26.707 1.00 93.75 517 GLY A CA 1
ATOM 4121 C C . GLY A 1 517 ? -11.493 23.911 27.998 1.00 93.75 517 GLY A C 1
ATOM 4122 O O . GLY A 1 517 ? -10.892 22.852 28.136 1.00 93.75 517 GLY A O 1
ATOM 4123 N N . PHE A 1 518 ? -11.522 24.835 28.962 1.00 93.88 518 PHE A N 1
ATOM 4124 C CA . PHE A 1 518 ? -10.812 24.666 30.235 1.00 93.88 518 PHE A CA 1
ATOM 4125 C C . PHE A 1 518 ? -11.601 25.217 31.428 1.00 93.88 518 PHE A C 1
ATOM 4127 O O . PHE A 1 518 ? -12.283 26.239 31.319 1.00 93.88 518 PHE A O 1
ATOM 4134 N N . ARG A 1 519 ? -11.475 24.569 32.591 1.00 91.94 519 ARG A N 1
ATOM 4135 C CA . ARG A 1 519 ? -11.977 25.073 33.878 1.00 91.94 519 ARG A CA 1
ATOM 4136 C C . ARG A 1 519 ? -10.799 25.329 34.809 1.00 91.94 519 ARG A C 1
ATOM 4138 O O . ARG A 1 519 ? -10.036 24.419 35.110 1.00 91.94 519 ARG A O 1
ATOM 4145 N N . LEU A 1 520 ? -10.659 26.564 35.273 1.00 91.62 520 LEU A N 1
ATOM 4146 C CA . LEU A 1 520 ? -9.600 26.964 36.195 1.00 91.62 520 LEU A CA 1
ATOM 4147 C C . LEU A 1 520 ? -10.233 27.421 37.510 1.00 91.62 520 LEU A C 1
ATOM 4149 O O . LEU A 1 520 ? -11.211 28.163 37.509 1.00 91.62 520 LEU A O 1
ATOM 4153 N N . ARG A 1 521 ? -9.672 26.971 38.633 1.00 87.88 521 ARG A N 1
ATOM 4154 C CA . ARG A 1 521 ? -10.044 27.413 39.984 1.00 87.88 521 ARG A CA 1
ATOM 4155 C C . ARG A 1 521 ? -8.922 28.262 40.577 1.00 87.88 521 ARG A C 1
ATOM 4157 O O . ARG A 1 521 ? -7.803 28.244 40.068 1.00 87.88 521 ARG A O 1
ATOM 4164 N N . SER A 1 522 ? -9.205 28.981 41.663 1.00 85.56 522 SER A N 1
ATOM 4165 C CA . SER A 1 522 ? -8.179 29.738 42.392 1.00 85.56 522 SER A CA 1
ATOM 4166 C C . SER A 1 522 ? -7.004 28.822 42.764 1.00 85.56 522 SER A C 1
ATOM 4168 O O . SER A 1 522 ? -7.177 27.797 43.422 1.00 85.56 522 SER A O 1
ATOM 4170 N N . CYS A 1 523 ? -5.808 29.188 42.304 1.00 86.50 523 CYS A N 1
ATOM 4171 C CA . CYS A 1 523 ? -4.562 28.464 42.536 1.00 86.50 523 CYS A CA 1
ATOM 4172 C C . CYS A 1 523 ? -3.382 29.452 42.640 1.00 86.50 523 CYS A C 1
ATOM 4174 O O . CYS A 1 523 ? -3.511 30.597 42.200 1.00 86.50 523 CYS A O 1
ATOM 4176 N N . PRO A 1 524 ? -2.216 29.048 43.180 1.00 83.75 524 PRO A N 1
ATOM 4177 C CA . PRO A 1 524 ? -1.068 29.949 43.344 1.00 83.75 524 PRO A CA 1
ATOM 4178 C C . PRO A 1 524 ? -0.588 30.603 42.037 1.00 83.75 524 PRO A C 1
ATOM 4180 O O . PRO A 1 524 ? -0.248 31.781 42.029 1.00 83.75 524 PRO A O 1
ATOM 4183 N N . ASP A 1 525 ? -0.631 29.872 40.919 1.00 86.56 525 ASP A N 1
ATOM 4184 C CA . ASP A 1 525 ? -0.209 30.355 39.595 1.00 86.56 525 ASP A CA 1
ATOM 4185 C C . ASP A 1 525 ? -1.375 30.852 38.716 1.00 86.56 525 ASP A C 1
ATOM 4187 O O . ASP A 1 525 ? -1.257 30.890 37.491 1.00 86.56 525 ASP A O 1
ATOM 4191 N N . PHE A 1 526 ? -2.513 31.231 39.314 1.00 89.62 526 PHE A N 1
ATOM 4192 C CA . PHE A 1 526 ? -3.738 31.596 38.584 1.00 89.62 526 PHE A CA 1
ATOM 4193 C C . PHE A 1 526 ? -3.495 32.645 37.486 1.00 89.62 526 PHE A C 1
ATOM 4195 O O . PHE A 1 526 ? -3.876 32.458 36.331 1.00 89.62 526 PHE A O 1
ATOM 4202 N N . THR A 1 527 ? -2.785 33.720 37.827 1.00 89.94 527 THR A N 1
ATOM 4203 C CA . THR A 1 527 ? -2.449 34.813 36.907 1.00 89.94 527 THR A CA 1
ATOM 4204 C C . THR A 1 527 ? -1.608 34.331 35.719 1.00 89.94 527 THR A C 1
ATOM 4206 O O . THR A 1 527 ? -1.879 34.724 34.585 1.00 89.94 527 THR A O 1
ATOM 4209 N N . LYS A 1 528 ? -0.655 33.412 35.942 1.00 90.75 528 LYS A N 1
ATOM 4210 C CA . LYS A 1 528 ? 0.186 32.837 34.875 1.00 90.75 528 LYS A CA 1
ATOM 4211 C C . LYS A 1 528 ? -0.616 31.950 33.926 1.00 90.75 528 LYS A C 1
ATOM 4213 O O . LYS A 1 528 ? -0.352 31.948 32.731 1.00 90.75 528 LYS A O 1
ATOM 4218 N N . TRP A 1 529 ? -1.601 31.211 34.437 1.00 92.56 529 TRP A N 1
ATOM 4219 C CA . TRP A 1 529 ? -2.494 30.405 33.602 1.00 92.56 529 TRP A CA 1
ATOM 4220 C C . TRP A 1 529 ? -3.336 31.269 32.666 1.00 92.56 529 TRP A C 1
ATOM 4222 O O . TRP A 1 529 ? -3.410 30.988 31.471 1.00 92.56 529 TRP A O 1
ATOM 4232 N N . ILE A 1 530 ? -3.926 32.350 33.185 1.00 92.06 530 ILE A N 1
ATOM 4233 C CA . ILE A 1 530 ? -4.706 33.274 32.353 1.00 92.06 530 ILE A CA 1
ATOM 4234 C C . ILE A 1 530 ? -3.824 33.971 31.315 1.00 92.06 530 ILE A C 1
ATOM 4236 O O . ILE A 1 530 ? -4.241 34.131 30.167 1.00 92.06 530 ILE A O 1
ATOM 4240 N N . GLU A 1 531 ? -2.598 34.345 31.684 1.00 90.56 531 GLU A N 1
ATOM 4241 C CA . GLU A 1 531 ? -1.620 34.868 30.731 1.00 90.56 531 GLU A CA 1
ATOM 4242 C C . GLU A 1 531 ? -1.299 33.843 29.634 1.00 90.56 531 GLU A C 1
ATOM 4244 O O . GLU A 1 531 ? -1.368 34.172 28.450 1.00 90.56 531 GLU A O 1
ATOM 4249 N N . ALA A 1 532 ? -1.049 32.584 29.995 1.00 91.56 532 ALA A N 1
ATOM 4250 C CA . ALA A 1 532 ? -0.698 31.527 29.051 1.00 91.56 532 ALA A CA 1
ATOM 4251 C C . ALA A 1 532 ? -1.825 31.178 28.078 1.00 91.56 532 ALA A C 1
ATOM 4253 O O . ALA A 1 532 ? -1.566 30.926 26.900 1.00 91.56 532 ALA A O 1
ATOM 4254 N N . PHE A 1 533 ? -3.084 31.253 28.513 1.00 92.56 533 PHE A N 1
ATOM 4255 C CA . PHE A 1 533 ? -4.225 31.079 27.613 1.00 92.56 533 PHE A CA 1
ATOM 4256 C C . PHE A 1 533 ? -4.284 32.127 26.499 1.00 92.56 533 PHE A C 1
ATOM 4258 O O . PHE A 1 533 ? -4.860 31.850 25.448 1.00 92.56 533 PHE A O 1
ATOM 4265 N N . SER A 1 534 ? -3.648 33.293 26.661 1.00 86.88 534 SER A N 1
ATOM 4266 C CA . SER A 1 534 ? -3.579 34.296 25.590 1.00 86.88 534 SER A CA 1
ATOM 4267 C C . SER A 1 534 ? -2.759 33.851 24.373 1.00 86.88 534 SER A C 1
ATOM 4269 O O . SER A 1 534 ? -2.958 34.391 23.285 1.00 86.88 534 SER A O 1
ATOM 4271 N N . ALA A 1 535 ? -1.905 32.832 24.523 1.00 86.62 535 ALA A N 1
ATOM 4272 C CA . ALA A 1 535 ? -1.180 32.206 23.419 1.00 86.62 535 ALA A CA 1
ATOM 4273 C C . ALA A 1 535 ? -2.043 31.216 22.607 1.00 86.62 535 ALA A C 1
ATOM 4275 O O . ALA A 1 535 ? -1.620 30.756 21.547 1.00 86.62 535 ALA A O 1
ATOM 4276 N N . CYS A 1 536 ? -3.252 30.885 23.078 1.00 88.12 536 CYS A N 1
ATOM 4277 C CA . CYS A 1 536 ? -4.138 29.909 22.454 1.00 88.12 536 CYS A CA 1
ATOM 4278 C C . CYS A 1 536 ? -5.263 30.584 21.651 1.00 88.12 536 CYS A C 1
ATOM 4280 O O . CYS A 1 536 ? -6.077 31.336 22.188 1.00 88.12 536 CYS A O 1
ATOM 4282 N N . ASN A 1 537 ? -5.365 30.260 20.358 1.00 84.19 537 ASN A N 1
ATOM 4283 C CA . ASN A 1 537 ? -6.449 30.752 19.496 1.00 84.19 537 ASN A CA 1
ATOM 4284 C C . ASN A 1 537 ? -7.665 29.809 19.436 1.00 84.19 537 ASN A C 1
ATOM 4286 O O . ASN A 1 537 ? -8.736 30.229 18.993 1.00 84.19 537 ASN A O 1
ATOM 4290 N N . SER A 1 538 ? -7.509 28.551 19.858 1.00 91.38 538 SER A N 1
ATOM 4291 C CA . SER A 1 538 ? -8.551 27.517 19.819 1.00 91.38 538 SER A CA 1
ATOM 4292 C C . SER A 1 538 ? -9.390 27.427 21.096 1.00 91.38 538 SER A C 1
ATOM 4294 O O . SER A 1 538 ? -10.451 26.804 21.067 1.00 91.38 538 SER A O 1
ATOM 4296 N N . LEU A 1 539 ? -8.965 28.070 22.193 1.00 93.44 539 LEU A N 1
ATOM 4297 C CA . LEU A 1 539 ? -9.712 28.102 23.450 1.00 93.44 539 LEU A CA 1
ATOM 4298 C C . LEU A 1 539 ? -11.048 28.833 23.259 1.00 93.44 539 LEU A C 1
ATOM 4300 O O . LEU A 1 539 ? -11.105 30.056 23.129 1.00 93.44 539 LEU A O 1
ATOM 4304 N N . SER A 1 540 ? -12.127 28.057 23.254 1.00 93.31 540 SER A N 1
ATOM 4305 C CA . SER A 1 540 ? -13.492 28.513 22.996 1.00 93.31 540 SER A CA 1
ATOM 4306 C C . SER A 1 540 ? -14.341 28.611 24.261 1.00 93.31 540 SER A C 1
ATOM 4308 O O . SER A 1 540 ? -15.252 29.439 24.312 1.00 93.31 540 SER A O 1
ATOM 4310 N N . THR A 1 541 ? -14.029 27.814 25.284 1.00 93.50 541 THR A N 1
ATOM 4311 C CA . THR A 1 541 ? -14.794 27.741 26.533 1.00 93.50 541 THR A CA 1
ATOM 4312 C C . THR A 1 541 ? -13.868 27.911 27.729 1.00 93.50 541 THR A C 1
ATOM 4314 O O . THR A 1 541 ? -12.896 27.173 27.866 1.00 93.50 541 THR A O 1
ATOM 4317 N N . LEU A 1 542 ? -14.166 28.869 28.608 1.00 94.00 542 LEU A N 1
ATOM 4318 C CA . LEU A 1 542 ? -13.420 29.083 29.848 1.00 94.00 542 LEU A CA 1
ATOM 4319 C C . LEU A 1 542 ? -14.383 29.200 31.030 1.00 94.00 542 LEU A C 1
ATOM 4321 O O . LEU A 1 542 ? -15.264 30.060 31.040 1.00 94.00 542 LEU A O 1
ATOM 4325 N N . ASN A 1 543 ? -14.201 28.352 32.037 1.00 91.88 543 ASN A N 1
ATOM 4326 C CA . ASN A 1 543 ? -14.946 28.415 33.290 1.00 91.88 543 ASN A CA 1
ATOM 4327 C C . ASN A 1 543 ? -14.013 28.851 34.429 1.00 91.88 543 ASN A C 1
ATOM 4329 O O . ASN A 1 543 ? -13.032 28.165 34.715 1.00 91.88 543 ASN A O 1
ATOM 4333 N N . LEU A 1 544 ? -14.340 29.981 35.061 1.00 92.25 544 LEU A N 1
ATOM 4334 C CA . LEU A 1 544 ? -13.631 30.564 36.203 1.00 92.25 544 LEU A CA 1
ATOM 4335 C C . LEU A 1 544 ? -14.566 30.738 37.406 1.00 92.25 544 LEU A C 1
ATOM 4337 O O . LEU A 1 544 ? -14.479 31.728 38.132 1.00 92.25 544 LEU A O 1
ATOM 4341 N N . ASP A 1 545 ? -15.510 29.824 37.603 1.00 89.62 545 ASP A N 1
ATOM 4342 C CA . ASP A 1 545 ? -16.471 29.921 38.698 1.00 89.62 545 ASP A CA 1
ATOM 4343 C C . ASP A 1 545 ? -15.760 29.895 40.064 1.00 89.62 545 ASP A C 1
ATOM 4345 O O . ASP A 1 545 ? -14.742 29.218 40.243 1.00 89.62 545 ASP A O 1
ATOM 4349 N N . SER A 1 546 ? -16.305 30.608 41.051 1.00 88.50 546 SER A N 1
ATOM 4350 C CA . SER A 1 546 ? -15.843 30.603 42.452 1.00 88.50 546 SER A CA 1
ATOM 4351 C C . SER A 1 546 ? -14.345 30.897 42.638 1.00 88.50 546 SER A C 1
ATOM 4353 O O . SER A 1 546 ? -13.709 30.353 43.541 1.00 88.50 546 SER A O 1
ATOM 4355 N N . CYS A 1 547 ? -13.755 31.736 41.782 1.00 89.69 547 CYS A N 1
ATOM 4356 C CA . CYS A 1 547 ? -12.337 32.106 41.843 1.00 89.69 547 CYS A CA 1
ATOM 4357 C C . CYS A 1 547 ? -12.067 33.383 42.652 1.00 89.69 547 CYS A C 1
ATOM 4359 O O . CYS A 1 547 ? -10.905 33.739 42.839 1.00 89.69 547 CYS A O 1
ATOM 4361 N N . ASP A 1 548 ? -13.118 34.056 43.134 1.00 89.31 548 ASP A N 1
ATOM 4362 C CA . ASP A 1 548 ? -13.038 35.337 43.851 1.00 89.31 548 ASP A CA 1
ATOM 4363 C C . ASP A 1 548 ? -12.292 36.420 43.046 1.00 89.31 548 ASP A C 1
ATOM 4365 O O . ASP A 1 548 ? -11.475 37.176 43.572 1.00 89.31 548 ASP A O 1
ATOM 4369 N N . LEU A 1 549 ? -12.550 36.482 41.733 1.00 90.12 549 LEU A N 1
ATOM 4370 C CA . LEU A 1 549 ? -11.877 37.410 40.814 1.00 90.12 549 LEU A CA 1
ATOM 4371 C C . LEU A 1 549 ? -12.050 38.885 41.199 1.00 90.12 549 LEU A C 1
ATOM 4373 O O . LEU A 1 549 ? -11.152 39.682 40.955 1.00 90.12 549 LEU A O 1
ATOM 4377 N N . GLY A 1 550 ? -13.194 39.263 41.776 1.00 86.94 550 GLY A N 1
ATOM 4378 C CA . GLY A 1 550 ? -13.458 40.638 42.199 1.00 86.94 550 GLY A CA 1
ATOM 4379 C C . GLY A 1 550 ? -12.610 41.077 43.394 1.00 86.94 550 GLY A C 1
ATOM 4380 O O . GLY A 1 550 ? -12.242 42.247 43.472 1.00 86.94 550 GLY A O 1
ATOM 4381 N N . GLY A 1 551 ? -12.279 40.145 44.294 1.00 86.75 551 GLY A N 1
ATOM 4382 C CA . GLY A 1 551 ? -11.473 40.407 45.485 1.00 86.75 551 GLY A CA 1
ATOM 4383 C C . GLY A 1 551 ? -9.984 40.129 45.283 1.00 86.75 551 GLY A C 1
ATOM 4384 O O . GLY A 1 551 ? -9.155 41.006 45.515 1.00 86.75 551 GLY A O 1
ATOM 4385 N N . LYS A 1 552 ? -9.637 38.909 44.858 1.00 85.81 552 LYS A N 1
ATOM 4386 C CA . LYS A 1 552 ? -8.251 38.410 44.831 1.00 85.81 552 LYS A CA 1
ATOM 4387 C C . LYS A 1 552 ? -7.484 38.706 43.550 1.00 85.81 552 LYS A C 1
ATOM 4389 O O . LYS A 1 552 ? -6.268 38.834 43.629 1.00 85.81 552 LYS A O 1
ATOM 4394 N N . TYR A 1 553 ? -8.166 38.762 42.404 1.00 88.44 553 TYR A N 1
ATOM 4395 C CA . TYR A 1 553 ? -7.518 38.849 41.086 1.00 88.44 553 TYR A CA 1
ATOM 4396 C C . TYR A 1 553 ? -8.139 39.902 40.140 1.00 88.44 553 TYR A C 1
ATOM 4398 O O . TYR A 1 553 ? -8.352 39.611 38.953 1.00 88.44 553 TYR A O 1
ATOM 4406 N N . PRO A 1 554 ? -8.471 41.125 40.601 1.00 85.31 554 PRO A N 1
ATOM 4407 C CA . PRO A 1 554 ? -9.110 42.127 39.745 1.00 85.31 554 PRO A CA 1
ATOM 4408 C C . PRO A 1 554 ? -8.235 42.551 38.551 1.00 85.31 554 PRO A C 1
ATOM 4410 O O . PRO A 1 554 ? -8.756 42.947 37.506 1.00 85.31 554 PRO A O 1
ATOM 4413 N N . GLU A 1 555 ? -6.912 42.435 38.670 1.00 86.75 555 GLU A N 1
ATOM 4414 C CA . GLU A 1 555 ? -5.919 42.739 37.637 1.00 86.75 555 GLU A CA 1
ATOM 4415 C C . GLU A 1 555 ? -5.920 41.757 36.458 1.00 86.75 555 GLU A C 1
ATOM 4417 O O . GLU A 1 555 ? -5.437 42.096 35.377 1.00 86.75 555 GLU A O 1
ATOM 4422 N N . VAL A 1 556 ? -6.489 40.562 36.639 1.00 88.12 556 VAL A N 1
ATOM 4423 C CA . VAL A 1 556 ? -6.547 39.503 35.619 1.00 88.12 556 VAL A CA 1
ATOM 4424 C C . VAL A 1 556 ? -7.728 39.702 34.660 1.00 88.12 556 VAL A C 1
ATOM 4426 O O . VAL A 1 556 ? -7.705 39.249 33.514 1.00 88.12 556 VAL A O 1
ATOM 4429 N N . LEU A 1 557 ? -8.754 40.446 35.082 1.00 87.69 557 LEU A N 1
ATOM 4430 C CA . LEU A 1 557 ? -9.969 40.691 34.300 1.00 87.69 557 LEU A CA 1
ATOM 4431 C C . LEU A 1 557 ? -9.695 41.282 32.898 1.00 87.69 557 LEU A C 1
ATOM 4433 O O . LEU A 1 557 ? -10.242 40.759 31.925 1.00 87.69 557 LEU A O 1
ATOM 4437 N N . PRO A 1 558 ? -8.819 42.293 32.712 1.00 83.88 558 PRO A N 1
ATOM 4438 C CA . PRO A 1 558 ? -8.487 42.794 31.376 1.00 83.88 558 PRO A CA 1
ATOM 4439 C C . PRO A 1 558 ? -7.785 41.766 30.480 1.00 83.88 558 PRO A C 1
ATOM 4441 O O . PRO A 1 558 ? -7.810 41.914 29.255 1.00 83.88 558 PRO A O 1
ATOM 4444 N N . TRP A 1 559 ? -7.132 40.752 31.060 1.00 85.44 559 TRP A N 1
ATOM 4445 C CA . TRP A 1 559 ? -6.390 39.729 30.318 1.00 85.44 559 TRP A CA 1
ATOM 4446 C C . TRP A 1 559 ? -7.321 38.668 29.746 1.00 85.44 559 TRP A C 1
ATOM 4448 O O . TRP A 1 559 ? -7.136 38.268 28.600 1.00 85.44 559 TRP A O 1
ATOM 4458 N N . ILE A 1 560 ? -8.384 38.306 30.473 1.00 86.81 560 ILE A N 1
ATOM 4459 C CA . ILE A 1 560 ? -9.461 37.440 29.958 1.00 86.81 560 ILE A CA 1
ATOM 4460 C C . ILE A 1 560 ? -10.037 38.030 28.665 1.00 86.81 560 ILE A C 1
ATOM 4462 O O . ILE A 1 560 ? -10.334 37.316 27.708 1.00 86.81 560 ILE A O 1
ATOM 4466 N N . ALA A 1 561 ? -10.117 39.359 28.585 1.00 79.06 561 ALA A N 1
ATOM 4467 C CA . ALA A 1 561 ? -10.621 40.035 27.403 1.00 79.06 561 ALA A CA 1
ATOM 4468 C C . ALA A 1 561 ? -9.686 39.969 26.176 1.00 79.06 561 ALA A C 1
ATOM 4470 O O . ALA A 1 561 ? -10.116 40.289 25.069 1.00 79.06 561 ALA A O 1
ATOM 4471 N N . ARG A 1 562 ? -8.425 39.540 26.344 1.00 82.62 562 ARG A N 1
ATOM 4472 C CA . ARG A 1 562 ? -7.457 39.325 25.250 1.00 82.62 562 ARG A CA 1
ATOM 4473 C C . ARG A 1 562 ? -7.597 37.951 24.582 1.00 82.62 562 ARG A C 1
ATOM 4475 O O . ARG A 1 562 ? -6.976 37.727 23.545 1.00 82.62 562 ARG A O 1
ATOM 4482 N N . LEU A 1 563 ? -8.404 37.048 25.141 1.00 86.56 563 LEU A N 1
ATOM 4483 C CA . LEU A 1 563 ? -8.621 35.698 24.615 1.00 86.56 563 LEU A CA 1
ATOM 4484 C C . LEU A 1 563 ? -9.495 35.746 23.347 1.00 86.56 563 LEU A C 1
ATOM 4486 O O . LEU A 1 563 ? -10.722 35.794 23.415 1.00 86.56 563 LEU A O 1
ATOM 4490 N N . LYS A 1 564 ? -8.860 35.743 22.167 1.00 77.94 564 LYS A N 1
ATOM 4491 C CA . LYS A 1 564 ? -9.529 35.955 20.864 1.00 77.94 564 LYS A CA 1
ATOM 4492 C C . LYS A 1 564 ? -10.457 34.806 20.437 1.00 77.94 564 LYS A C 1
ATOM 4494 O O . LYS A 1 564 ? -11.395 35.026 19.671 1.00 77.94 564 LYS A O 1
ATOM 4499 N N . GLY A 1 565 ? -10.192 33.583 20.899 1.00 85.06 565 GLY A N 1
ATOM 4500 C CA . GLY A 1 565 ? -10.971 32.383 20.559 1.00 85.06 565 GLY A CA 1
ATOM 4501 C C . GLY A 1 565 ? -12.265 32.209 21.361 1.00 85.06 565 GLY A C 1
ATOM 4502 O O . GLY A 1 565 ? -13.121 31.413 20.966 1.00 85.06 565 GLY A O 1
ATOM 4503 N N . LEU A 1 566 ? -12.424 32.961 22.455 1.00 90.69 566 LEU A N 1
ATOM 4504 C CA . LEU A 1 566 ? -13.410 32.681 23.493 1.00 90.69 566 LEU A CA 1
ATOM 4505 C C . LEU A 1 566 ? -14.845 32.936 23.012 1.00 90.69 566 LEU A C 1
ATOM 4507 O O . LEU A 1 566 ? -15.174 34.024 22.540 1.00 90.69 566 LEU A O 1
ATOM 4511 N N . ARG A 1 567 ? -15.706 31.926 23.158 1.00 91.50 567 ARG A N 1
ATOM 4512 C CA . ARG A 1 567 ? -17.139 31.949 22.823 1.00 91.50 567 ARG A CA 1
ATOM 4513 C C . ARG A 1 567 ? -18.030 31.831 24.055 1.00 91.50 567 ARG A C 1
ATOM 4515 O O . ARG A 1 567 ? -19.087 32.459 24.082 1.00 91.50 567 ARG A O 1
ATOM 4522 N N . PHE A 1 568 ? -17.595 31.061 25.048 1.00 92.62 568 PHE A N 1
ATOM 4523 C CA . PHE A 1 568 ? -18.326 30.781 26.279 1.00 92.62 568 PHE A CA 1
ATOM 4524 C C . PHE A 1 568 ? -17.446 31.124 27.481 1.00 92.62 568 PHE A C 1
ATOM 4526 O O . PHE A 1 568 ? -16.341 30.595 27.610 1.00 92.62 568 PHE A O 1
ATOM 4533 N N . LEU A 1 569 ? -17.931 32.000 28.360 1.00 93.44 569 LEU A N 1
ATOM 4534 C CA . LEU A 1 569 ? -17.218 32.401 29.571 1.00 93.44 569 LEU A CA 1
ATOM 4535 C C . LEU A 1 569 ? -18.127 32.295 30.794 1.00 93.44 569 LEU A C 1
ATOM 4537 O O . LEU A 1 569 ? -19.167 32.946 30.837 1.00 93.44 569 LEU A O 1
ATOM 4541 N N . SER A 1 570 ? -17.713 31.521 31.794 1.00 91.94 570 SER A N 1
ATOM 4542 C CA . SER A 1 570 ? -18.411 31.427 33.079 1.00 91.94 570 SER A CA 1
ATO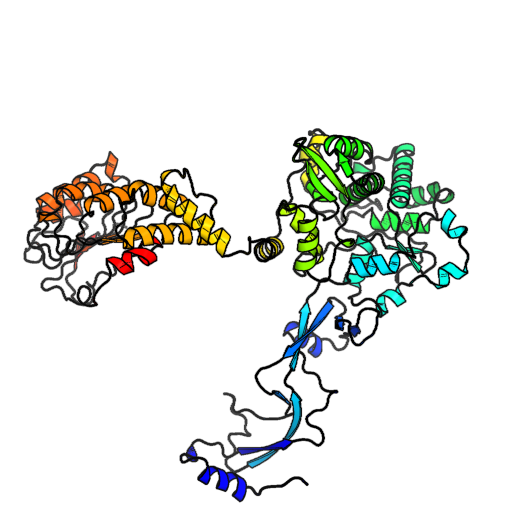M 4543 C C . SER A 1 570 ? -17.608 32.112 34.182 1.00 91.94 570 SER A C 1
ATOM 4545 O O . SER A 1 570 ? -16.416 31.849 34.348 1.00 91.94 570 SER A O 1
ATOM 4547 N N . LEU A 1 571 ? -18.266 33.013 34.905 1.00 92.44 571 LEU A N 1
ATOM 4548 C CA . LEU A 1 571 ? -17.742 33.837 35.992 1.00 92.44 571 LEU A CA 1
ATOM 4549 C C . LEU A 1 571 ? -18.675 33.780 37.214 1.00 92.44 571 LEU A C 1
ATOM 4551 O O . LEU A 1 571 ? -18.787 34.763 37.960 1.00 92.44 571 LEU A O 1
ATOM 4555 N N . ARG A 1 572 ? -19.345 32.649 37.454 1.00 89.19 572 ARG A N 1
ATOM 4556 C CA . ARG A 1 572 ? -20.284 32.515 38.574 1.00 89.19 572 ARG A CA 1
ATOM 4557 C C . ARG A 1 572 ? -19.558 32.660 39.911 1.00 89.19 572 ARG A C 1
ATOM 4559 O O . ARG A 1 572 ? -18.421 32.214 40.038 1.00 89.19 572 ARG A O 1
ATOM 4566 N N . TRP A 1 573 ? -20.202 33.251 40.920 1.00 89.62 573 TRP A N 1
ATOM 4567 C CA . TRP A 1 573 ? -19.652 33.338 42.288 1.00 89.62 573 TRP A CA 1
ATOM 4568 C C . TRP A 1 573 ? -18.256 33.982 42.399 1.00 89.62 573 TRP A C 1
ATOM 4570 O O . TRP A 1 573 ? -17.372 33.464 43.075 1.00 89.62 573 TRP A O 1
ATOM 4580 N N . ASN A 1 574 ? -18.016 35.112 41.738 1.00 92.19 574 ASN A N 1
ATOM 4581 C CA . ASN A 1 574 ? -16.692 35.746 41.716 1.00 92.19 574 ASN A CA 1
ATOM 4582 C C . ASN A 1 574 ? -16.597 37.067 42.486 1.00 92.19 574 ASN A C 1
ATOM 4584 O O . ASN A 1 574 ? -15.592 37.764 42.350 1.00 92.19 574 ASN A O 1
ATOM 4588 N N . ASN A 1 575 ? -17.619 37.419 43.275 1.00 90.88 575 ASN A N 1
ATOM 4589 C CA . ASN A 1 575 ? -17.715 38.701 43.983 1.00 90.88 575 ASN A CA 1
ATOM 4590 C C . ASN A 1 575 ? -17.506 39.913 43.056 1.00 90.88 575 ASN A C 1
ATOM 4592 O O . ASN A 1 575 ? -16.921 40.923 43.444 1.00 90.88 575 ASN A O 1
ATOM 4596 N N . LEU A 1 576 ? -17.965 39.811 41.806 1.00 93.25 576 LEU A N 1
ATOM 4597 C CA . LEU A 1 576 ? -17.784 40.864 40.814 1.00 93.25 576 LEU A CA 1
ATOM 4598 C C . LEU A 1 576 ? -18.664 42.078 41.126 1.00 93.25 576 LEU A C 1
ATOM 4600 O O . LEU A 1 576 ? -19.851 41.952 41.428 1.00 93.25 576 LEU A O 1
ATOM 4604 N N . THR A 1 577 ? -18.081 43.264 40.971 1.00 93.62 577 THR A N 1
ATOM 4605 C CA . THR A 1 577 ? -18.767 44.561 41.026 1.00 93.62 577 THR A CA 1
ATOM 4606 C C . THR A 1 577 ? -19.001 45.128 39.623 1.00 93.62 577 THR A C 1
ATOM 4608 O O . THR A 1 577 ? -18.437 44.659 38.628 1.00 93.62 577 THR A O 1
ATOM 4611 N N . ASN A 1 578 ? -19.807 46.190 39.522 1.00 91.94 578 ASN A N 1
ATOM 4612 C CA . ASN A 1 578 ? -20.000 46.907 38.258 1.00 91.94 578 ASN A CA 1
ATOM 4613 C C . ASN A 1 578 ? -18.672 47.401 37.650 1.00 91.94 578 ASN A C 1
ATOM 4615 O O . ASN A 1 578 ? -18.510 47.331 36.432 1.00 91.94 578 ASN A O 1
ATOM 4619 N N . ASP A 1 579 ? -17.714 47.837 38.472 1.00 90.88 579 ASP A N 1
ATOM 4620 C CA . ASP A 1 579 ? -16.406 48.313 38.003 1.00 90.88 579 ASP A CA 1
ATOM 4621 C C . ASP A 1 579 ? -15.561 47.174 37.419 1.00 90.88 579 ASP A C 1
ATOM 4623 O O . ASP A 1 579 ? -14.900 47.343 36.390 1.00 90.88 579 ASP A O 1
ATOM 4627 N N . ASN A 1 580 ? -15.661 45.969 37.992 1.00 92.50 580 ASN A N 1
ATOM 4628 C CA . ASN A 1 580 ? -15.027 44.776 37.430 1.00 92.50 580 ASN A CA 1
ATOM 4629 C C . ASN A 1 580 ? -15.598 44.438 36.042 1.00 92.50 580 ASN A C 1
ATOM 4631 O O . ASN A 1 580 ? -14.838 44.145 35.116 1.00 92.50 580 ASN A O 1
ATOM 4635 N N . ILE A 1 581 ? -16.920 44.548 35.862 1.00 91.81 581 ILE A N 1
ATOM 4636 C CA . ILE A 1 581 ? -17.562 44.367 34.551 1.00 91.81 581 ILE A CA 1
ATOM 4637 C C . ILE A 1 581 ? -17.145 45.471 33.571 1.00 91.81 581 ILE A C 1
ATOM 4639 O O . ILE A 1 581 ? -16.887 45.201 32.397 1.00 91.81 581 ILE A O 1
ATOM 4643 N N . VAL A 1 582 ? -17.018 46.722 34.015 1.00 89.44 582 VAL A N 1
ATOM 4644 C CA . VAL A 1 582 ? -16.502 47.808 33.165 1.00 89.44 582 VAL A CA 1
ATOM 4645 C C . VAL A 1 582 ? -15.088 47.490 32.671 1.00 89.44 582 VAL A C 1
ATOM 4647 O O . VAL A 1 582 ? -14.820 47.686 31.482 1.00 89.44 582 VAL A O 1
ATOM 4650 N N . SER A 1 583 ? -14.238 46.964 33.558 1.00 87.88 583 SER A N 1
ATOM 4651 C CA . SER A 1 583 ? -12.850 46.580 33.286 1.00 87.88 583 SER A CA 1
ATOM 4652 C C . SER A 1 583 ? -12.742 45.437 32.268 1.00 87.88 583 SER A C 1
ATOM 4654 O O . SER A 1 583 ? -12.147 45.624 31.205 1.00 87.88 583 SER A O 1
ATOM 4656 N N . ILE A 1 584 ? -13.392 44.289 32.510 1.00 87.25 584 ILE A N 1
ATOM 4657 C CA . ILE A 1 584 ? -13.330 43.130 31.594 1.00 87.25 584 ILE A CA 1
ATOM 4658 C C . ILE A 1 584 ? -13.942 43.446 30.222 1.00 87.25 584 ILE A C 1
ATOM 4660 O O . ILE A 1 584 ? -13.418 43.056 29.183 1.00 87.25 584 ILE A O 1
ATOM 4664 N N . THR A 1 585 ? -15.021 44.231 30.187 1.00 87.06 585 THR A N 1
ATOM 4665 C CA . THR A 1 585 ? -15.689 44.578 28.925 1.00 87.06 585 THR A CA 1
ATOM 4666 C C . THR A 1 585 ? -14.993 45.698 28.155 1.00 87.06 585 THR A C 1
ATOM 4668 O O . THR A 1 585 ? -15.386 45.972 27.023 1.00 87.06 585 THR A O 1
ATOM 4671 N N . ALA A 1 586 ? -13.997 46.387 28.726 1.00 81.94 586 ALA A N 1
ATOM 4672 C CA . ALA A 1 586 ? -13.344 47.523 28.074 1.00 81.94 586 ALA A CA 1
ATOM 4673 C C . ALA A 1 586 ? -12.746 47.137 26.713 1.00 81.94 586 ALA A C 1
ATOM 4675 O O . ALA A 1 586 ? -13.036 47.795 25.715 1.00 81.94 586 ALA A O 1
ATOM 4676 N N . ASN A 1 587 ? -12.007 46.026 26.651 1.00 74.38 587 ASN A N 1
ATOM 4677 C CA . ASN A 1 587 ? -11.366 45.562 25.416 1.00 74.38 587 ASN A CA 1
ATOM 4678 C C . ASN A 1 587 ? -12.367 44.982 24.403 1.00 74.38 587 ASN A C 1
ATOM 4680 O O . ASN A 1 587 ? -12.180 45.148 23.202 1.00 74.38 587 ASN A O 1
ATOM 4684 N N . TRP A 1 588 ? -13.465 44.374 24.864 1.00 79.81 588 TRP A N 1
ATOM 4685 C CA . TRP A 1 588 ? -14.507 43.831 23.982 1.00 79.81 588 TRP A CA 1
ATOM 4686 C C . TRP A 1 588 ? -15.362 44.904 23.295 1.00 79.81 588 TRP A C 1
ATOM 4688 O O . TRP A 1 588 ? -15.997 44.619 22.283 1.00 79.81 588 TRP A O 1
ATOM 4698 N N . ARG A 1 589 ? -15.389 46.136 23.823 1.00 70.44 589 ARG A N 1
ATOM 4699 C CA . ARG A 1 589 ? -16.235 47.239 23.325 1.00 70.44 589 ARG A CA 1
ATOM 4700 C C . ARG A 1 589 ? -15.531 48.185 22.341 1.00 70.44 589 ARG A C 1
ATOM 4702 O O . ARG A 1 589 ? -16.203 48.965 21.669 1.00 70.44 589 ARG A O 1
ATOM 4709 N N . ILE A 1 590 ? -14.200 48.171 22.262 1.00 69.25 590 ILE A N 1
ATOM 4710 C CA . ILE A 1 590 ? -13.421 49.099 21.422 1.00 69.25 590 ILE A CA 1
ATOM 4711 C C . ILE A 1 590 ? -13.411 48.598 19.970 1.00 69.25 590 ILE A C 1
ATOM 4713 O O . ILE A 1 590 ? -12.883 47.525 19.717 1.00 69.25 590 ILE A O 1
ATOM 4717 N N . LYS A 1 591 ? -13.928 49.377 19.003 1.00 54.34 591 LYS A N 1
ATOM 4718 C CA . LYS A 1 591 ? -14.082 48.965 17.584 1.00 54.34 591 LYS A CA 1
ATOM 4719 C C . LYS A 1 591 ? -12.820 48.361 16.934 1.00 54.34 591 LYS A C 1
ATOM 4721 O O . LYS A 1 591 ? -12.940 47.360 16.253 1.00 54.34 591 LYS A O 1
ATOM 4726 N N . LEU A 1 592 ? -11.624 48.895 17.201 1.00 53.88 592 LEU A N 1
ATOM 4727 C CA . LEU A 1 592 ? -10.359 48.395 16.621 1.00 53.88 592 LEU A CA 1
ATOM 4728 C C . LEU A 1 592 ? -9.819 47.098 17.267 1.00 53.88 592 LEU A C 1
ATOM 4730 O O . LEU A 1 592 ? -9.005 46.411 16.663 1.00 53.88 592 LEU A O 1
ATOM 4734 N N . VAL A 1 593 ? -10.235 46.765 18.496 1.00 54.81 593 VAL A N 1
ATOM 4735 C CA . VAL A 1 593 ? -9.743 45.598 19.270 1.00 54.81 593 VAL A CA 1
ATOM 4736 C C . VAL A 1 593 ? -10.827 44.515 19.408 1.00 54.81 593 VAL A C 1
ATOM 4738 O O . VAL A 1 593 ? -10.527 43.325 19.466 1.00 54.81 593 VAL A O 1
ATOM 4741 N N . GLY A 1 594 ? -12.097 44.919 19.409 1.00 53.81 594 GLY A N 1
ATOM 4742 C CA . GLY A 1 594 ? -13.281 44.077 19.565 1.00 53.81 594 GLY A CA 1
ATOM 4743 C C . GLY A 1 594 ? -13.831 43.477 18.267 1.00 53.81 594 GLY A C 1
ATOM 4744 O O . GLY A 1 594 ? -14.657 42.574 18.354 1.00 53.81 594 GLY A O 1
ATOM 4745 N N . GLU A 1 595 ? -13.360 43.892 17.082 1.00 55.31 595 GLU A N 1
ATOM 4746 C CA . GLU A 1 595 ? -13.728 43.278 15.785 1.00 55.31 595 GLU A CA 1
ATOM 4747 C C . GLU A 1 595 ? -13.381 41.775 15.706 1.00 55.31 595 GLU A C 1
ATOM 4749 O O . GLU A 1 595 ? -13.981 41.039 14.927 1.00 55.31 595 GLU A O 1
ATOM 4754 N N . GLY A 1 596 ? -12.478 41.291 16.569 1.00 61.06 596 GLY A N 1
ATOM 4755 C CA . GLY A 1 596 ? -12.147 39.870 16.720 1.00 61.06 596 GLY A CA 1
ATOM 4756 C C . GLY A 1 596 ? -12.845 39.135 17.875 1.00 61.06 596 GLY A C 1
ATOM 4757 O O . GLY A 1 596 ? -12.561 37.956 18.075 1.00 61.06 596 GLY A O 1
ATOM 4758 N N . CYS A 1 597 ? -13.714 39.784 18.663 1.00 76.31 597 CYS A N 1
ATOM 4759 C CA . CYS A 1 597 ? -14.342 39.168 19.839 1.00 76.31 597 CYS A CA 1
ATOM 4760 C C . CYS A 1 597 ? -15.449 38.178 19.439 1.00 76.31 597 CYS A C 1
ATOM 4762 O O . CYS A 1 597 ? -16.492 38.580 18.924 1.00 76.31 597 CYS A O 1
ATOM 4764 N N . LYS A 1 598 ? -15.261 36.887 19.737 1.00 85.38 598 LYS A N 1
ATOM 4765 C CA . LYS A 1 598 ? -16.218 35.807 19.419 1.00 85.38 598 LYS A CA 1
ATOM 4766 C C . LYS A 1 598 ? -17.147 35.430 20.581 1.00 85.38 598 LYS A C 1
ATOM 4768 O O . LYS A 1 598 ? -17.871 34.440 20.469 1.00 85.38 598 LYS A O 1
ATOM 4773 N N . LEU A 1 599 ? -17.139 36.201 21.672 1.00 89.62 599 LEU A N 1
ATOM 4774 C CA . LEU A 1 599 ? -17.873 35.884 22.896 1.00 89.62 599 LEU A CA 1
ATOM 4775 C C . LEU A 1 599 ? -19.386 35.918 22.648 1.00 89.62 599 LEU A C 1
ATOM 4777 O O . LEU A 1 599 ? -19.967 36.983 22.470 1.00 89.62 599 LEU A O 1
ATOM 4781 N N . ALA A 1 600 ? -20.016 34.747 22.648 1.00 90.50 600 ALA A N 1
ATOM 4782 C CA . ALA A 1 600 ? -21.441 34.581 22.386 1.00 90.50 600 ALA A CA 1
ATOM 4783 C C . ALA A 1 600 ? -22.250 34.450 23.680 1.00 90.50 600 ALA A C 1
ATOM 4785 O O . ALA A 1 600 ? -23.392 34.911 23.742 1.00 90.50 600 ALA A O 1
ATOM 4786 N N . VAL A 1 601 ? -21.662 33.842 24.711 1.00 91.69 601 VAL A N 1
ATOM 4787 C CA . VAL A 1 601 ? -22.336 33.548 25.975 1.00 91.69 601 VAL A CA 1
ATOM 4788 C C . VAL A 1 601 ? -21.440 33.923 27.146 1.00 91.69 601 VAL A C 1
ATOM 4790 O O . VAL A 1 601 ? -20.276 33.519 27.196 1.00 91.69 601 VAL A O 1
ATOM 4793 N N . VAL A 1 602 ? -22.002 34.655 28.106 1.00 92.62 602 VAL A N 1
ATOM 4794 C CA . VAL A 1 602 ? -21.352 34.920 29.391 1.00 92.62 602 VAL A CA 1
ATOM 4795 C C . VAL A 1 602 ? -22.287 34.573 30.542 1.00 92.62 602 VAL A C 1
ATOM 4797 O O . VAL A 1 602 ? -23.472 34.910 30.510 1.00 92.62 602 VAL A O 1
ATOM 4800 N N . ASP A 1 603 ? -21.756 33.908 31.559 1.00 91.38 603 ASP A N 1
ATOM 4801 C CA . ASP A 1 603 ? -22.460 33.649 32.809 1.00 91.38 603 ASP A CA 1
ATOM 4802 C C . ASP A 1 603 ? -21.804 34.432 33.941 1.00 91.38 603 ASP A C 1
ATOM 4804 O O . ASP A 1 603 ? -20.639 34.222 34.263 1.00 91.38 603 ASP A O 1
ATOM 4808 N N . VAL A 1 604 ? -22.542 35.378 34.516 1.00 92.44 604 VAL A N 1
ATOM 4809 C CA . VAL A 1 604 ? -22.116 36.180 35.671 1.00 92.44 604 VAL A CA 1
ATOM 4810 C C . VAL A 1 604 ? -23.071 35.984 36.850 1.00 92.44 604 VAL A C 1
ATOM 4812 O O . VAL A 1 604 ? -23.138 36.829 37.744 1.00 92.44 604 VAL A O 1
ATOM 4815 N N . SER A 1 605 ? -23.811 34.875 36.864 1.00 89.94 605 SER A N 1
ATOM 4816 C CA . SER A 1 605 ? -24.772 34.551 37.917 1.00 89.94 605 SER A CA 1
ATOM 4817 C C . SER A 1 605 ? 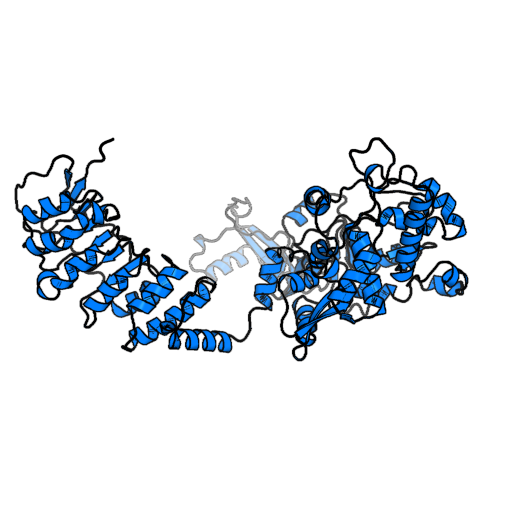-24.100 34.485 39.292 1.00 89.94 605 SER A C 1
ATOM 4819 O O . SER A 1 605 ? -22.894 34.249 39.404 1.00 89.94 605 SER A O 1
ATOM 4821 N N . ARG A 1 606 ? -24.876 34.682 40.361 1.00 88.69 606 ARG A N 1
ATOM 4822 C CA . ARG A 1 606 ? -24.408 34.614 41.757 1.00 88.69 606 ARG A CA 1
ATOM 4823 C C . ARG A 1 606 ? -23.322 35.657 42.082 1.00 88.69 606 ARG A C 1
ATOM 4825 O O . ARG A 1 606 ? -22.422 35.417 42.882 1.00 88.69 606 ARG A O 1
ATOM 4832 N N . ASN A 1 607 ? -23.387 36.822 41.435 1.00 92.12 607 ASN A N 1
ATOM 4833 C CA . ASN A 1 607 ? -22.577 37.998 41.758 1.00 92.12 607 ASN A CA 1
ATOM 4834 C C . ASN A 1 607 ? -23.515 39.127 42.245 1.00 92.12 607 ASN A C 1
ATOM 4836 O O . ASN A 1 607 ? -24.041 39.890 41.426 1.00 92.12 607 ASN A O 1
ATOM 4840 N N . PRO A 1 608 ? -23.762 39.250 43.564 1.00 88.69 608 PRO A N 1
ATOM 4841 C CA . PRO A 1 608 ? -24.846 40.082 44.104 1.00 88.69 608 PRO A CA 1
ATOM 4842 C C . PRO A 1 608 ? -24.637 41.590 43.902 1.00 88.69 608 PRO A C 1
ATOM 4844 O O . PRO A 1 608 ? -25.603 42.346 43.867 1.00 88.69 608 PRO A O 1
ATOM 4847 N N . PHE A 1 609 ? -23.395 42.042 43.710 1.00 89.88 609 PHE A N 1
ATOM 4848 C CA . PHE A 1 609 ? -23.055 43.461 43.537 1.00 89.88 609 PHE A CA 1
ATOM 4849 C C . PHE A 1 609 ? -23.190 43.970 42.089 1.00 89.88 609 PHE A C 1
ATOM 4851 O O . PHE A 1 609 ? -22.830 45.116 41.796 1.00 89.88 609 PHE A O 1
ATOM 4858 N N . LEU A 1 610 ? -23.692 43.139 41.168 1.00 90.94 610 LEU A N 1
ATOM 4859 C CA . LEU A 1 610 ? -23.950 43.535 39.784 1.00 90.94 610 LEU A CA 1
ATOM 4860 C C . LEU A 1 610 ? -25.325 44.195 39.642 1.00 90.94 610 LEU A C 1
ATOM 4862 O O . LEU A 1 610 ? -26.341 43.637 40.048 1.00 90.94 610 LEU A O 1
ATOM 4866 N N . GLY A 1 611 ? -25.342 45.380 39.030 1.00 87.69 611 GLY A N 1
ATOM 4867 C CA . GLY A 1 611 ? -26.535 46.200 38.802 1.00 87.69 611 GLY A CA 1
ATOM 4868 C C . GLY A 1 611 ? -26.693 46.629 37.338 1.00 87.69 611 GLY A C 1
ATOM 4869 O O . GLY A 1 611 ? -26.000 46.142 36.444 1.00 87.69 611 GLY A O 1
ATOM 4870 N N . GLU A 1 612 ? -27.562 47.608 37.077 1.00 86.50 612 GLU A N 1
ATOM 4871 C CA . GLU A 1 612 ? -27.864 48.120 35.721 1.00 86.50 612 GLU A CA 1
ATOM 4872 C C . GLU A 1 612 ? -26.635 48.548 34.914 1.00 86.50 612 GLU A C 1
ATOM 4874 O O . GLU A 1 612 ? -26.588 48.379 33.692 1.00 86.50 612 GLU A O 1
ATOM 4879 N N . THR A 1 613 ? -25.613 49.078 35.586 1.00 87.94 613 THR A N 1
ATOM 4880 C CA . THR A 1 613 ? -24.357 49.470 34.943 1.00 87.94 613 THR A CA 1
ATOM 4881 C C . THR A 1 613 ? -23.654 48.270 34.309 1.00 87.94 613 THR A C 1
ATOM 4883 O O . THR A 1 613 ? -23.214 48.378 33.163 1.00 87.94 613 THR A O 1
ATOM 4886 N N . ALA A 1 614 ? -23.587 47.122 34.993 1.00 89.25 614 ALA A N 1
ATOM 4887 C CA . ALA A 1 614 ? -23.009 45.899 34.440 1.00 89.25 614 ALA A CA 1
ATOM 4888 C C . ALA A 1 614 ? -23.802 45.401 33.224 1.00 89.25 614 ALA A C 1
ATOM 4890 O O . ALA A 1 614 ? -23.212 45.146 32.172 1.00 89.25 614 ALA A O 1
ATOM 4891 N N . LEU A 1 615 ? -25.136 45.359 33.325 1.00 89.69 615 LEU A N 1
ATOM 4892 C CA . LEU A 1 615 ? -26.009 44.945 32.222 1.00 89.69 615 LEU A CA 1
ATOM 4893 C C . LEU A 1 615 ? -25.807 45.817 30.979 1.00 89.69 615 LEU A C 1
ATOM 4895 O O . LEU A 1 615 ? -25.632 45.297 29.876 1.00 89.69 615 LEU A O 1
ATOM 4899 N N . ARG A 1 616 ? -25.764 47.145 31.142 1.00 88.50 616 ARG A N 1
ATOM 4900 C CA . ARG A 1 616 ? -25.552 48.092 30.033 1.00 88.50 616 ARG A CA 1
ATOM 4901 C C . ARG A 1 616 ? -24.203 47.883 29.342 1.00 88.50 616 ARG A C 1
ATOM 4903 O O . ARG A 1 616 ? -24.092 48.065 28.132 1.00 88.50 616 ARG A O 1
ATOM 4910 N N . LYS A 1 617 ? -23.161 47.517 30.094 1.00 90.19 617 LYS A N 1
ATOM 4911 C CA . LYS A 1 617 ? -21.830 47.253 29.528 1.00 90.19 617 LYS A CA 1
ATOM 4912 C C . LYS A 1 617 ? -21.780 45.913 28.800 1.00 90.19 617 LYS A C 1
ATOM 4914 O O . LYS A 1 617 ? -21.265 45.879 27.686 1.00 90.19 617 LYS A O 1
ATOM 4919 N N . LEU A 1 618 ? -22.363 44.854 29.358 1.00 90.19 618 LEU A N 1
ATOM 4920 C CA . LEU A 1 618 ? -22.404 43.536 28.715 1.00 90.19 618 LEU A CA 1
ATOM 4921 C C . LEU A 1 618 ? -23.245 43.548 27.430 1.00 90.19 618 LEU A C 1
ATOM 4923 O O . LEU A 1 618 ? -22.783 43.100 26.387 1.00 90.19 618 LEU A O 1
ATOM 4927 N N . THR A 1 619 ? -24.431 44.160 27.463 1.00 88.56 619 THR A N 1
ATOM 4928 C CA . THR A 1 619 ? -25.327 44.275 26.292 1.00 88.56 619 THR A CA 1
ATOM 4929 C C . THR A 1 619 ? -24.770 45.146 25.161 1.00 88.56 619 THR A C 1
ATOM 4931 O O . THR A 1 619 ? -25.251 45.061 24.031 1.00 88.56 619 THR A O 1
ATOM 4934 N N . SER A 1 620 ? -23.744 45.964 25.432 1.00 87.69 620 SER A N 1
ATOM 4935 C CA . SER A 1 620 ? -23.047 46.758 24.409 1.00 87.69 620 SER A CA 1
ATOM 4936 C C . SER A 1 620 ? -21.993 45.975 23.611 1.00 87.69 620 SER A C 1
ATOM 4938 O O . SER A 1 620 ? -21.433 46.512 22.657 1.00 87.69 620 SER A O 1
ATOM 4940 N N . ILE A 1 621 ? -21.720 44.716 23.973 1.00 87.44 621 ILE A N 1
ATOM 4941 C CA . ILE A 1 621 ? -20.818 43.830 23.228 1.00 87.44 621 ILE A CA 1
ATOM 4942 C C . ILE A 1 621 ? -21.570 43.270 22.019 1.00 87.44 621 ILE A C 1
ATOM 4944 O O . ILE A 1 621 ? -22.611 42.629 22.156 1.00 87.44 621 ILE A O 1
ATOM 4948 N N . SER A 1 622 ? -21.044 43.505 20.818 1.00 84.31 622 SER A N 1
ATOM 4949 C CA . SER A 1 622 ? -21.737 43.194 19.564 1.00 84.31 622 SER A CA 1
ATOM 4950 C C . SER A 1 622 ? -21.905 41.696 19.297 1.00 84.31 622 SER A C 1
ATOM 4952 O O . SER A 1 622 ? -22.909 41.321 18.695 1.00 84.31 622 SER A O 1
ATOM 4954 N N . SER A 1 623 ? -20.963 40.857 19.733 1.00 86.94 623 SER A N 1
ATOM 4955 C CA . SER A 1 623 ? -20.977 39.400 19.533 1.00 86.94 623 SER A CA 1
ATOM 4956 C C . SER A 1 623 ? -21.809 38.631 20.562 1.00 86.94 623 SER A C 1
ATOM 4958 O O . SER A 1 623 ? -22.183 37.486 20.299 1.00 86.94 623 SER A O 1
ATOM 4960 N N . LEU A 1 624 ? -22.151 39.262 21.689 1.00 89.44 624 LEU A N 1
ATOM 4961 C CA . LEU A 1 624 ? -22.835 38.615 22.802 1.00 89.44 624 LEU A CA 1
ATOM 4962 C C . LEU A 1 624 ? -24.311 38.366 22.466 1.00 89.44 624 LEU A C 1
ATOM 4964 O O . LEU A 1 624 ? -25.034 39.263 22.023 1.00 89.44 624 LEU A O 1
ATOM 4968 N N . GLN A 1 625 ? -24.749 37.129 22.681 1.00 89.75 625 GLN A N 1
ATOM 4969 C CA . GLN A 1 625 ? -26.098 36.655 22.374 1.00 89.75 625 GLN A CA 1
ATOM 4970 C C . GLN A 1 625 ? -26.879 36.304 23.635 1.00 89.75 625 GLN A C 1
ATOM 4972 O O . GLN A 1 625 ? -28.091 36.502 23.658 1.00 89.75 625 GLN A O 1
ATOM 4977 N N . VAL A 1 626 ? -26.208 35.784 24.666 1.00 90.44 626 VAL A N 1
ATOM 4978 C CA . VAL A 1 626 ? -26.843 35.310 25.902 1.00 90.44 626 VAL A CA 1
ATOM 4979 C C . VAL A 1 626 ? -26.023 35.738 27.118 1.00 90.44 626 VAL A C 1
ATOM 4981 O O . VAL A 1 626 ? -24.797 35.617 27.125 1.00 90.44 626 VAL A O 1
ATOM 4984 N N . ILE A 1 627 ? -26.714 36.224 28.147 1.00 91.38 627 ILE A N 1
ATOM 4985 C CA . ILE A 1 627 ? -26.151 36.633 29.432 1.00 91.38 627 ILE A CA 1
ATOM 4986 C C . ILE A 1 627 ? -26.950 35.951 30.540 1.00 91.38 627 ILE A C 1
ATOM 4988 O O . ILE A 1 627 ? -28.158 36.168 30.646 1.00 91.38 627 ILE A O 1
ATOM 4992 N N . TYR A 1 628 ? -26.283 35.159 31.373 1.00 90.00 628 TYR A N 1
ATOM 4993 C CA . TYR A 1 628 ? -26.876 34.599 32.588 1.00 90.00 628 TYR A CA 1
ATOM 4994 C C . TYR A 1 628 ? -26.579 35.534 33.768 1.00 90.00 628 TYR A C 1
ATOM 4996 O O . TYR A 1 628 ? -25.430 35.927 33.986 1.00 90.00 628 TYR A O 1
ATOM 5004 N N . LEU A 1 629 ? -27.634 35.944 34.473 1.00 90.12 629 LEU A N 1
ATOM 5005 C CA . LEU A 1 629 ? -27.644 36.994 35.503 1.00 90.12 629 LEU A CA 1
ATOM 5006 C C . LEU A 1 629 ? -28.416 36.560 36.756 1.00 90.12 629 LEU A C 1
ATOM 5008 O O . LEU A 1 629 ? -28.821 37.406 37.556 1.00 90.12 629 LEU A O 1
ATOM 5012 N N . SER A 1 630 ? -28.648 35.261 36.925 1.00 88.81 630 SER A N 1
ATOM 5013 C CA . SER A 1 630 ? -29.394 34.739 38.066 1.00 88.81 630 SER A CA 1
ATOM 5014 C C . SER A 1 630 ? -28.699 35.095 39.382 1.00 88.81 630 SER A C 1
ATOM 5016 O O . SER A 1 630 ? -27.470 35.101 39.446 1.00 88.81 630 SER A O 1
ATOM 5018 N N . ASP A 1 631 ? -29.459 35.395 40.435 1.00 87.62 631 ASP A N 1
ATOM 5019 C CA . ASP A 1 631 ? -28.929 35.757 41.765 1.00 87.62 631 ASP A CA 1
ATOM 5020 C C . ASP A 1 631 ? -27.923 36.939 41.742 1.00 87.62 631 ASP A C 1
ATOM 5022 O O . ASP A 1 631 ? -26.940 36.979 42.486 1.00 87.62 631 ASP A O 1
ATOM 5026 N N . THR A 1 632 ? -28.145 37.911 40.852 1.00 89.44 632 THR A N 1
ATOM 5027 C CA . THR A 1 632 ? -27.438 39.206 40.834 1.00 89.44 632 THR A CA 1
ATOM 5028 C C . THR A 1 632 ? -28.341 40.322 41.371 1.00 89.44 632 THR A C 1
ATOM 5030 O O . THR A 1 632 ? -29.559 40.161 41.430 1.00 89.44 632 THR A O 1
ATOM 5033 N N . GLY A 1 633 ? -27.786 41.495 41.696 1.00 84.12 633 GLY A N 1
ATOM 5034 C CA . GLY A 1 633 ? -28.578 42.668 42.105 1.00 84.12 633 GLY A CA 1
ATOM 5035 C C . GLY A 1 633 ? -29.581 43.162 41.046 1.00 84.12 633 GLY A C 1
ATOM 5036 O O . GLY A 1 633 ? -30.494 43.919 41.363 1.00 84.12 633 GLY A O 1
ATOM 5037 N N . LEU A 1 634 ? -29.451 42.705 39.794 1.00 80.50 634 LEU A N 1
ATOM 5038 C CA . LEU A 1 634 ? -30.407 42.930 38.705 1.00 80.50 634 LEU A CA 1
ATOM 5039 C C . LEU A 1 634 ? -31.634 42.025 38.769 1.00 80.50 634 LEU A C 1
ATOM 5041 O O . LEU A 1 634 ? -32.709 42.465 38.384 1.00 80.50 634 LEU A O 1
ATOM 5045 N N . ALA A 1 635 ? -31.489 40.790 39.252 1.00 69.88 635 ALA A N 1
ATOM 5046 C CA . ALA A 1 635 ? -32.583 39.817 39.305 1.00 69.88 635 ALA A CA 1
ATOM 5047 C C . ALA A 1 635 ? -33.705 40.233 40.278 1.00 69.88 635 ALA A C 1
ATOM 5049 O O . ALA A 1 635 ? -34.804 39.689 40.241 1.00 69.88 635 ALA A O 1
ATOM 5050 N N . ILE A 1 636 ? -33.422 41.227 41.123 1.00 58.66 636 ILE A N 1
ATOM 5051 C CA . ILE A 1 636 ? -34.321 41.799 42.128 1.00 58.66 636 ILE A CA 1
ATOM 5052 C C . ILE A 1 636 ? -34.835 43.195 41.682 1.00 58.66 636 ILE A C 1
ATOM 5054 O O . ILE A 1 636 ? -35.689 43.786 42.339 1.00 58.66 636 ILE A O 1
ATOM 5058 N N . SER A 1 637 ? -34.347 43.735 40.554 1.00 61.22 637 SER A N 1
ATOM 5059 C CA . SER A 1 637 ? -34.651 45.086 40.050 1.00 61.22 637 SER A CA 1
ATOM 5060 C C . SER A 1 637 ? -35.580 45.064 38.824 1.00 61.22 637 SER A C 1
ATOM 5062 O O . SER A 1 637 ? -35.458 44.201 37.963 1.00 61.22 637 SER A O 1
ATOM 5064 N N . THR A 1 638 ? -36.466 46.057 38.677 1.00 58.84 638 THR A N 1
ATOM 5065 C CA . THR A 1 638 ? -37.372 46.242 37.517 1.00 58.84 638 THR A CA 1
ATOM 5066 C C . THR A 1 638 ? -36.712 46.993 36.348 1.00 58.84 638 THR A C 1
ATOM 5068 O O . THR A 1 638 ? -37.334 47.827 35.683 1.00 58.84 638 THR A O 1
ATOM 5071 N N . ALA A 1 639 ? -35.426 46.735 36.106 1.00 63.53 639 ALA A N 1
ATOM 5072 C CA . ALA A 1 639 ? -34.633 47.465 35.122 1.00 63.53 639 ALA A CA 1
ATOM 5073 C C . ALA A 1 639 ? -35.119 47.214 33.682 1.00 63.53 639 ALA A C 1
ATOM 5075 O O . ALA A 1 639 ? -35.285 46.075 33.249 1.00 63.53 639 ALA A O 1
ATOM 5076 N N . ALA A 1 640 ? -35.289 48.282 32.898 1.00 73.44 640 ALA A N 1
ATOM 5077 C CA . ALA A 1 640 ? -35.658 48.163 31.489 1.00 73.44 640 ALA A CA 1
ATOM 5078 C C . ALA A 1 640 ? -34.489 47.616 30.645 1.00 73.44 640 ALA A C 1
ATOM 5080 O O . ALA A 1 640 ? -33.376 48.149 30.678 1.00 73.44 640 ALA A O 1
ATOM 5081 N N . LEU A 1 641 ? -34.750 46.577 29.844 1.00 82.06 641 LEU A N 1
ATOM 5082 C CA . LEU A 1 641 ? -33.762 46.009 28.925 1.00 82.06 641 LEU A CA 1
ATOM 5083 C C . LEU A 1 641 ? -33.521 46.920 27.703 1.00 82.06 641 LEU A C 1
ATOM 5085 O O . LEU A 1 641 ? -34.463 47.535 27.196 1.00 82.06 641 LEU A O 1
ATOM 5089 N N . PRO A 1 642 ? -32.284 46.984 27.170 1.00 82.06 642 PRO A N 1
ATOM 5090 C CA . PRO A 1 642 ? -32.006 47.687 25.920 1.00 82.06 642 PRO A CA 1
ATOM 5091 C C . PRO A 1 642 ? -32.799 47.119 24.725 1.00 82.06 642 PRO A C 1
ATOM 5093 O O . PRO A 1 642 ? -33.105 45.922 24.702 1.00 82.06 642 PRO A O 1
ATOM 5096 N N . PRO A 1 643 ? -33.069 47.928 23.679 1.00 80.06 643 PRO A N 1
ATOM 5097 C CA . PRO A 1 643 ? -33.749 47.461 22.472 1.00 80.06 643 PRO A CA 1
ATOM 5098 C C . PRO A 1 643 ? -33.049 46.246 21.853 1.00 80.06 643 PRO A C 1
ATOM 5100 O O . PRO A 1 643 ? -31.827 46.227 21.698 1.00 80.06 643 PRO A O 1
ATOM 5103 N N . GLY A 1 644 ? -33.829 45.231 21.479 1.00 82.56 644 GLY A N 1
ATOM 5104 C CA . GLY A 1 644 ? -33.311 43.995 20.889 1.00 82.56 644 GLY A CA 1
ATOM 5105 C C . GLY A 1 644 ? -32.888 42.923 21.897 1.00 82.56 644 GLY A C 1
ATOM 5106 O O . GLY A 1 644 ? -32.457 41.858 21.466 1.00 82.56 644 GLY A O 1
ATOM 5107 N N . TRP A 1 645 ? -33.044 43.149 23.203 1.00 88.38 645 TRP A N 1
ATOM 5108 C CA . TRP A 1 645 ? -32.838 42.137 24.243 1.00 88.38 645 TRP A CA 1
ATOM 5109 C C . TRP A 1 645 ? -34.165 41.742 24.905 1.00 88.38 645 TRP A C 1
ATOM 5111 O O . TRP A 1 645 ? -35.061 42.570 25.059 1.00 88.38 645 TRP A O 1
ATOM 5121 N N . LYS A 1 646 ? -34.305 40.467 25.279 1.00 86.56 646 LYS A N 1
ATOM 5122 C CA . LYS A 1 646 ? -35.439 39.927 26.045 1.00 86.56 646 LYS A CA 1
ATOM 5123 C C . LYS A 1 646 ? -34.942 39.152 27.255 1.00 86.56 646 LYS A C 1
ATOM 5125 O O . LYS A 1 646 ? -33.872 38.551 27.202 1.00 86.56 646 LYS A O 1
ATOM 5130 N N . GLU A 1 647 ? -35.742 39.142 28.312 1.00 87.38 647 GLU A N 1
ATOM 5131 C CA . GLU A 1 647 ? -35.485 38.348 29.510 1.00 87.38 647 GLU A CA 1
ATOM 5132 C C . GLU A 1 647 ? -36.240 37.017 29.496 1.00 87.38 647 GLU A C 1
ATOM 5134 O O . GLU A 1 647 ? -37.226 36.829 28.774 1.00 87.38 647 GLU A O 1
ATOM 5139 N N . ARG A 1 648 ? -35.749 36.082 30.305 1.00 84.69 648 ARG A N 1
ATOM 5140 C CA . ARG A 1 648 ? -36.371 34.796 30.592 1.00 84.69 648 ARG A CA 1
ATOM 5141 C C . ARG A 1 648 ? -36.084 34.395 32.041 1.00 84.69 648 ARG A C 1
ATOM 5143 O O . ARG A 1 648 ? -34.950 34.521 32.497 1.00 84.69 648 ARG A O 1
ATOM 5150 N N . THR A 1 649 ? -37.108 33.888 32.725 1.00 80.44 649 THR A N 1
ATOM 5151 C CA . THR A 1 649 ? -37.104 33.586 34.170 1.00 80.44 649 THR A CA 1
ATOM 5152 C C . THR A 1 649 ? -37.616 32.165 34.498 1.00 80.44 649 THR A C 1
ATOM 5154 O O . THR A 1 649 ? -37.913 31.850 35.649 1.00 80.44 649 THR A O 1
ATOM 5157 N N . ASP A 1 650 ? -37.716 31.269 33.506 1.00 74.00 650 ASP A N 1
ATOM 5158 C CA . ASP A 1 650 ? -38.294 29.921 33.638 1.00 74.00 650 ASP A CA 1
ATOM 5159 C C . ASP A 1 650 ? -37.358 28.873 34.281 1.00 74.00 650 ASP A C 1
ATOM 5161 O O . ASP A 1 650 ? -36.551 28.239 33.616 1.00 74.00 650 ASP A O 1
ATOM 5165 N N . ARG A 1 651 ? -37.521 28.587 35.579 1.00 66.44 651 ARG A N 1
ATOM 5166 C CA . ARG A 1 651 ? -36.635 27.695 36.371 1.00 66.44 651 ARG A CA 1
ATOM 5167 C C . ARG A 1 651 ? -36.175 26.386 35.692 1.00 66.44 651 ARG A C 1
ATOM 5169 O O . ARG A 1 651 ? -35.006 26.042 35.814 1.00 66.44 651 ARG A O 1
ATOM 5176 N N . GLU A 1 652 ? -37.039 25.679 34.961 1.00 59.25 652 GLU A N 1
ATOM 5177 C CA . GLU A 1 652 ? -36.724 24.368 34.356 1.00 59.25 652 GLU A CA 1
ATOM 5178 C C . GLU A 1 652 ? -35.796 24.420 33.125 1.00 59.25 652 GLU A C 1
ATOM 5180 O O . GLU A 1 652 ? -35.207 23.404 32.760 1.00 59.25 652 GLU A O 1
ATOM 5185 N N . ARG A 1 653 ? -35.646 25.575 32.460 1.00 58.72 653 ARG A N 1
ATOM 5186 C CA . ARG A 1 653 ? -34.881 25.698 31.197 1.00 58.72 653 ARG A CA 1
ATOM 5187 C C . ARG A 1 653 ? -33.650 26.597 31.295 1.00 58.72 653 ARG A C 1
ATOM 5189 O O . ARG A 1 653 ? -32.994 26.835 30.280 1.00 58.72 653 ARG A O 1
ATOM 5196 N N . LEU A 1 654 ? -33.336 27.086 32.493 1.00 58.28 654 LEU A N 1
ATOM 5197 C CA . LEU A 1 654 ? -32.237 28.026 32.736 1.00 58.28 654 LEU A CA 1
ATOM 5198 C C . LEU A 1 654 ? -30.943 27.356 33.192 1.00 58.28 654 LEU A C 1
ATOM 5200 O O . LEU A 1 654 ? -29.961 28.067 33.393 1.00 58.28 654 LEU A O 1
ATOM 5204 N N . VAL A 1 655 ? -30.922 26.023 33.339 1.00 57.72 655 VAL A N 1
ATOM 5205 C CA . VAL A 1 655 ? -29.665 25.290 33.537 1.00 57.72 655 VAL A CA 1
ATOM 5206 C C . VAL A 1 655 ? -28.789 25.570 32.313 1.00 57.72 655 VAL A C 1
ATOM 5208 O O . VAL A 1 655 ? -29.162 25.178 31.199 1.00 57.72 655 VAL A O 1
ATOM 5211 N N . PRO A 1 656 ? -27.665 26.291 32.470 1.00 56.53 656 PRO A N 1
ATOM 5212 C CA . PRO A 1 656 ? -26.828 26.647 31.343 1.00 56.53 656 PRO A CA 1
ATOM 5213 C C . PRO A 1 656 ? -26.274 25.360 30.729 1.00 56.53 656 PRO A C 1
ATOM 5215 O O . PRO A 1 656 ? -25.490 24.660 31.362 1.00 56.53 656 PRO A O 1
ATOM 5218 N N . LYS A 1 657 ? -26.639 25.041 29.482 1.00 63.38 657 LYS A N 1
ATOM 5219 C CA . LYS A 1 657 ? -25.908 24.035 28.694 1.00 63.38 657 LYS A CA 1
ATOM 5220 C C . LYS A 1 657 ? -24.585 24.652 28.237 1.00 63.38 657 LYS A C 1
ATOM 5222 O O . LYS A 1 657 ? -24.433 25.013 27.070 1.00 63.38 657 LYS A O 1
ATOM 5227 N N . PHE A 1 658 ? -23.675 24.881 29.181 1.00 73.44 658 PHE A N 1
ATOM 5228 C CA . PHE A 1 658 ? -22.304 25.267 28.873 1.00 73.44 658 PHE A CA 1
ATOM 5229 C C . PHE A 1 658 ? -21.570 24.057 28.286 1.00 73.44 658 PHE A C 1
ATOM 5231 O O . PHE A 1 658 ? -21.786 22.942 28.757 1.00 73.44 658 PHE A O 1
ATOM 5238 N N . PRO A 1 659 ? -20.726 24.238 27.257 1.00 83.31 659 PRO A N 1
ATOM 5239 C CA . PRO A 1 659 ? -19.892 23.151 26.768 1.00 83.31 659 PRO A CA 1
ATOM 5240 C C . PRO A 1 659 ? -18.974 22.643 27.880 1.00 83.31 659 PRO A C 1
ATOM 5242 O O . PRO A 1 659 ? -18.384 23.443 28.612 1.00 83.31 659 PRO A O 1
ATOM 5245 N N . GLU A 1 660 ? -18.833 21.325 27.980 1.00 83.25 660 GLU A N 1
ATOM 5246 C CA . GLU A 1 660 ? -17.855 20.743 28.890 1.00 83.25 660 GLU A CA 1
ATOM 5247 C C . GLU A 1 660 ? -16.429 21.130 28.460 1.00 83.25 660 GLU A C 1
ATOM 5249 O O . GLU A 1 660 ? -16.142 21.253 27.257 1.00 83.25 660 GLU A O 1
ATOM 5254 N N . PRO A 1 661 ? -15.514 21.346 29.420 1.00 86.62 661 PRO A N 1
ATOM 5255 C CA . PRO A 1 661 ? -14.108 21.538 29.097 1.00 86.62 661 PRO A CA 1
ATOM 5256 C C . PRO A 1 661 ? -13.551 20.332 28.315 1.00 86.62 661 PRO A C 1
ATOM 5258 O O . PRO A 1 661 ? -13.976 19.196 28.518 1.00 86.62 661 PRO A O 1
ATOM 5261 N N . SER A 1 662 ? -12.628 20.579 27.385 1.00 90.12 662 SER A N 1
ATOM 5262 C CA . SER A 1 662 ? -12.203 19.593 26.382 1.00 90.12 662 SER A CA 1
ATOM 5263 C C . SER A 1 662 ? -10.816 19.890 25.803 1.00 90.12 662 SER A C 1
ATOM 5265 O O . SER A 1 662 ? -10.350 21.037 25.772 1.00 90.12 662 SER A O 1
ATOM 5267 N N . GLY A 1 663 ? -10.165 18.829 25.321 1.00 92.31 663 GLY A N 1
ATOM 5268 C CA . GLY A 1 663 ? -8.799 18.834 24.799 1.00 92.31 663 GLY A CA 1
ATOM 5269 C C . GLY A 1 663 ? -7.822 18.115 25.729 1.00 92.31 663 GLY A C 1
ATOM 5270 O O . GLY A 1 663 ? -8.085 17.961 26.924 1.00 92.31 663 GLY A O 1
ATOM 5271 N N . TRP A 1 664 ? -6.680 17.694 25.184 1.00 95.25 664 TRP A N 1
ATOM 5272 C CA . TRP A 1 664 ? -5.685 16.875 25.893 1.00 95.25 664 TRP A CA 1
ATOM 5273 C C . TRP A 1 664 ? -5.244 17.498 27.220 1.00 95.25 664 TRP A C 1
ATOM 5275 O O . TRP A 1 664 ? -5.177 16.813 28.233 1.00 95.25 664 TRP A O 1
ATOM 5285 N N . LEU A 1 665 ? -5.024 18.817 27.256 1.00 94.19 665 LEU A N 1
ATOM 5286 C CA . LEU A 1 665 ? -4.611 19.500 28.485 1.00 94.19 665 LEU A CA 1
ATOM 5287 C C . LEU A 1 665 ? -5.686 19.438 29.581 1.00 94.19 665 LEU A C 1
ATOM 5289 O O . LEU A 1 665 ? -5.370 19.377 30.771 1.00 94.19 665 LEU A O 1
ATOM 5293 N N . TRP A 1 666 ? -6.965 19.471 29.201 1.00 93.25 666 TRP A N 1
ATOM 5294 C CA . TRP A 1 666 ? -8.047 19.285 30.160 1.00 93.25 666 TRP A CA 1
ATOM 5295 C C . TRP A 1 666 ? -8.099 17.834 30.637 1.00 93.25 666 TRP A C 1
ATOM 5297 O O . TRP A 1 666 ? -8.078 17.605 31.842 1.00 93.25 666 TRP A O 1
ATOM 5307 N N . GLU A 1 667 ? -8.113 16.875 29.716 1.00 91.12 667 GLU A N 1
ATOM 5308 C CA . GLU A 1 667 ? -8.215 15.443 30.023 1.00 91.12 667 GLU A CA 1
ATOM 5309 C C . GLU A 1 667 ? -7.056 14.949 30.901 1.00 91.12 667 GLU A C 1
ATOM 5311 O O . GLU A 1 667 ? -7.287 14.279 31.906 1.00 91.12 667 GLU A O 1
ATOM 5316 N N . ASP A 1 668 ? -5.825 15.339 30.569 1.00 89.50 668 ASP A N 1
ATOM 5317 C CA . ASP A 1 668 ? -4.615 14.782 31.177 1.00 89.50 668 ASP A CA 1
ATOM 5318 C C . ASP A 1 668 ? -4.175 15.552 32.447 1.00 89.50 668 ASP A C 1
ATOM 5320 O O . ASP A 1 668 ? -3.493 14.997 33.309 1.00 89.50 668 ASP A O 1
ATOM 5324 N N . PHE A 1 669 ? -4.563 16.827 32.605 1.00 90.50 669 PHE A N 1
ATOM 5325 C CA . PHE A 1 669 ? -4.189 17.669 33.759 1.00 90.50 669 PHE A CA 1
ATOM 5326 C C . PHE A 1 669 ? -5.394 18.296 34.468 1.00 90.50 669 PHE A C 1
ATOM 5328 O O . PHE A 1 669 ? -5.516 18.213 35.695 1.00 90.50 669 PHE A O 1
ATOM 5335 N N . GLY A 1 670 ? -6.282 18.941 33.711 1.00 86.62 670 GLY A N 1
ATOM 5336 C CA . GLY A 1 670 ? -7.409 19.702 34.251 1.00 86.62 670 GLY A CA 1
ATOM 5337 C C . GLY A 1 670 ? -8.394 18.853 35.055 1.00 86.62 670 GLY A C 1
ATOM 5338 O O . GLY A 1 670 ? -8.777 19.250 36.156 1.00 86.62 670 GLY A O 1
ATOM 5339 N N . VAL A 1 671 ? -8.732 17.656 34.567 1.00 87.88 671 VAL A N 1
ATOM 5340 C CA . VAL A 1 671 ? -9.578 16.689 35.279 1.00 87.88 671 VAL A CA 1
ATOM 5341 C C . VAL A 1 671 ? -8.937 16.320 36.615 1.00 87.88 671 VAL A C 1
ATOM 5343 O O . VAL A 1 671 ? -9.594 16.371 37.645 1.00 87.88 671 VAL A O 1
ATOM 5346 N N . VAL A 1 672 ? -7.639 16.034 36.657 1.00 87.06 672 VAL A N 1
ATOM 5347 C CA . VAL A 1 672 ? -6.976 15.607 37.900 1.00 87.06 672 VAL A CA 1
ATOM 5348 C C . VAL A 1 672 ? -6.875 16.745 38.925 1.00 87.06 672 VAL A C 1
ATOM 5350 O O . VAL A 1 672 ? -7.050 16.517 40.120 1.00 87.06 672 VAL A O 1
ATOM 5353 N N . ARG A 1 673 ? -6.591 17.981 38.489 1.00 83.81 673 ARG A N 1
ATOM 5354 C CA . ARG A 1 673 ? -6.382 19.125 39.399 1.00 83.81 673 ARG A CA 1
ATOM 5355 C C . ARG A 1 673 ? -7.641 19.872 39.798 1.00 83.81 673 ARG A C 1
ATOM 5357 O O . ARG A 1 673 ? -7.684 20.423 40.896 1.00 83.81 673 ARG A O 1
ATOM 5364 N N . PHE A 1 674 ? -8.607 19.967 38.895 1.00 82.50 674 PHE A N 1
ATOM 5365 C CA . PHE A 1 674 ? -9.728 20.895 39.017 1.00 82.50 674 PHE A CA 1
ATOM 5366 C C . PHE A 1 674 ? -11.097 20.204 38.930 1.00 82.50 674 PHE A C 1
ATOM 5368 O O . PHE A 1 674 ? -12.116 20.903 38.925 1.00 82.50 674 PHE A O 1
ATOM 5375 N N . SER A 1 675 ? -11.152 18.864 38.896 1.00 67.31 675 SER A N 1
ATOM 5376 C CA . SER A 1 675 ? -12.414 18.130 39.074 1.00 67.31 675 SER A CA 1
ATOM 5377 C C . SER A 1 675 ? -12.776 17.983 40.556 1.00 67.31 675 SER A C 1
ATOM 5379 O O . SER A 1 675 ? -11.917 17.674 41.379 1.00 67.31 675 SER A O 1
ATOM 5381 N N . LEU A 1 676 ? -14.051 18.229 40.895 1.00 59.97 676 LEU A N 1
ATOM 5382 C CA . LEU A 1 676 ? -14.778 17.603 42.013 1.00 59.97 676 LEU A CA 1
ATOM 5383 C C . LEU A 1 676 ? -16.257 18.044 42.066 1.00 59.97 676 LEU A C 1
ATOM 5385 O O . LEU A 1 676 ? -16.554 19.229 41.910 1.00 59.97 676 LEU A O 1
ATOM 5389 N N . GLY A 1 677 ? -17.115 17.057 42.382 1.00 48.22 677 GLY A N 1
ATOM 5390 C CA . GLY A 1 677 ? -18.403 17.128 43.095 1.00 48.22 677 GLY A CA 1
ATOM 5391 C C . GLY A 1 677 ? -19.636 17.636 42.338 1.00 48.22 677 GLY A C 1
ATOM 5392 O O . GLY A 1 677 ? -19.724 18.823 42.050 1.00 48.22 677 GLY A O 1
ATOM 5393 N N . GLU A 1 678 ? -20.640 16.766 42.166 1.00 44.12 678 GLU A N 1
ATOM 5394 C CA . GLU A 1 678 ? -21.994 16.955 41.581 1.00 44.12 678 GLU A CA 1
ATOM 5395 C C . GLU A 1 678 ? -22.849 18.128 42.140 1.00 44.12 678 GLU A C 1
ATOM 5397 O O . GLU A 1 678 ? -24.028 18.273 41.810 1.00 44.12 678 GLU A O 1
ATOM 5402 N N . ASN A 1 679 ? -22.289 19.003 42.976 1.00 46.47 679 ASN A N 1
ATOM 5403 C CA . ASN A 1 679 ? -23.059 19.975 43.752 1.00 46.47 679 ASN A CA 1
ATOM 5404 C C . ASN A 1 679 ? -23.174 21.369 43.121 1.00 46.47 679 ASN A C 1
ATOM 5406 O O . ASN A 1 679 ? -24.100 22.088 43.463 1.00 46.47 679 ASN A O 1
ATOM 5410 N N . PHE A 1 680 ? -22.300 21.786 42.197 1.00 50.25 680 PHE A N 1
ATOM 5411 C CA . PHE A 1 680 ? -22.411 23.138 41.611 1.00 50.25 680 PHE A CA 1
ATOM 5412 C C . PHE A 1 680 ? -23.370 23.230 40.416 1.00 50.25 680 PHE A C 1
ATOM 5414 O O . PHE A 1 680 ? -23.875 24.317 40.130 1.00 50.25 680 PHE A O 1
ATOM 5421 N N . ASP A 1 681 ? -23.639 22.112 39.739 1.00 49.75 681 ASP A N 1
ATOM 5422 C CA . ASP A 1 681 ? -24.534 22.064 38.574 1.00 49.75 681 ASP A CA 1
ATOM 5423 C C . ASP A 1 681 ? -25.988 21.713 38.952 1.00 49.75 681 ASP A C 1
ATOM 5425 O O . ASP A 1 681 ? -26.891 21.848 38.127 1.00 49.75 681 ASP A O 1
ATOM 5429 N N . SER A 1 682 ? -26.227 21.316 40.210 1.00 49.78 682 SER A N 1
ATOM 5430 C CA . SER A 1 682 ? -27.544 20.949 40.754 1.00 49.78 682 SER A CA 1
ATOM 5431 C C . SER A 1 682 ? -28.209 22.043 41.602 1.00 49.78 682 SER A C 1
ATOM 5433 O O . SER A 1 682 ? -29.399 21.938 41.910 1.00 49.78 682 SER A O 1
ATOM 5435 N N . GLU A 1 683 ? -27.496 23.116 41.963 1.00 58.12 683 GLU A N 1
ATOM 5436 C CA . GLU A 1 683 ? -28.100 24.200 42.735 1.00 58.12 683 GLU A CA 1
ATOM 5437 C C . GLU A 1 683 ? -29.020 25.068 41.865 1.00 58.12 683 GLU A C 1
ATOM 5439 O O . GLU A 1 683 ? -28.589 25.783 40.959 1.00 58.12 683 GLU A O 1
ATOM 5444 N N . GLN A 1 684 ? -30.312 25.043 42.187 1.00 66.56 684 GLN A N 1
ATOM 5445 C CA . GLN A 1 684 ? -31.303 25.913 41.566 1.00 66.56 684 GLN A CA 1
ATOM 5446 C C . GLN A 1 684 ? -31.045 27.381 41.950 1.00 66.56 684 GLN A C 1
ATOM 5448 O O . GLN A 1 684 ? -30.707 27.692 43.093 1.00 66.56 684 GLN A O 1
ATOM 5453 N N . TYR A 1 685 ? -31.209 28.290 40.987 1.00 75.25 685 TYR A N 1
ATOM 5454 C CA . TYR A 1 685 ? -31.140 29.732 41.228 1.00 75.25 685 TYR A CA 1
ATOM 5455 C C . TYR A 1 685 ? -32.377 30.211 41.998 1.00 75.25 685 TYR A C 1
ATOM 5457 O O . TYR A 1 685 ? -33.505 29.837 41.660 1.00 75.25 685 TYR A O 1
ATOM 5465 N N . GLU A 1 686 ? -32.177 31.064 43.003 1.00 78.06 686 GLU A N 1
ATOM 5466 C CA . GLU A 1 686 ? -33.272 31.624 43.803 1.00 78.06 686 GLU A CA 1
ATOM 5467 C C . GLU A 1 686 ? -34.095 32.610 42.956 1.00 78.06 686 GLU A C 1
ATOM 5469 O O . GLU A 1 686 ? -35.324 32.485 42.838 1.00 78.06 686 GLU A O 1
ATOM 5474 N N . PHE A 1 687 ? -33.380 33.500 42.263 1.00 80.75 687 PHE A N 1
ATOM 5475 C CA . PHE A 1 687 ? -33.879 34.502 41.329 1.00 80.75 687 PHE A CA 1
ATOM 5476 C C . PHE A 1 687 ? -33.328 34.231 39.919 1.00 80.75 687 PHE A C 1
ATOM 5478 O O . PHE A 1 687 ? -32.303 34.795 39.522 1.00 80.75 687 PHE A O 1
ATOM 5485 N N . PRO A 1 688 ? -33.979 33.342 39.149 1.00 83.69 688 PRO A N 1
ATOM 5486 C CA . PRO A 1 688 ? -33.565 33.006 37.792 1.00 83.69 688 PRO A CA 1
ATOM 5487 C C . PRO A 1 688 ? -33.668 34.199 36.834 1.00 83.69 688 PRO A C 1
ATOM 5489 O O . PRO A 1 688 ? -34.754 34.755 36.664 1.00 83.69 688 PRO A O 1
ATOM 5492 N N . LEU A 1 689 ? -32.580 34.537 36.137 1.00 86.88 689 LEU A N 1
ATOM 5493 C CA . LEU A 1 689 ? -32.586 35.586 35.117 1.00 86.88 689 LEU A CA 1
ATOM 5494 C C . LEU A 1 689 ? -31.590 35.290 33.990 1.00 86.88 689 LEU A C 1
ATOM 5496 O O . LEU A 1 689 ? -30.378 35.258 34.198 1.00 86.88 689 LEU A O 1
ATOM 5500 N N . ILE A 1 690 ? -32.100 35.158 32.766 1.00 87.62 690 ILE A N 1
ATOM 5501 C CA . ILE A 1 690 ? -31.302 35.172 31.535 1.00 87.62 690 ILE A CA 1
ATOM 5502 C C . ILE A 1 690 ? -31.777 36.304 30.646 1.00 87.62 690 ILE A C 1
ATOM 5504 O O . ILE A 1 690 ? -32.975 36.494 30.453 1.00 87.62 690 ILE A O 1
ATOM 5508 N N . VAL A 1 691 ? -30.830 36.996 30.024 1.00 89.00 691 VAL A N 1
ATOM 5509 C CA . VAL A 1 691 ? -31.101 38.000 28.999 1.00 89.00 691 VAL A CA 1
ATOM 5510 C C . VAL A 1 691 ? -30.479 37.545 27.683 1.00 89.00 691 VAL A C 1
ATOM 5512 O O . VAL A 1 691 ? -29.306 37.181 27.629 1.00 89.00 691 VAL A O 1
ATOM 5515 N N . PHE A 1 692 ? -31.265 37.534 26.609 1.00 88.50 692 PHE A N 1
ATOM 5516 C CA . PHE A 1 692 ? -30.826 37.093 25.287 1.00 88.50 692 PHE A CA 1
ATOM 5517 C C . PHE A 1 692 ? -31.187 38.103 24.202 1.00 88.50 692 PHE A C 1
ATOM 5519 O O . PHE A 1 692 ? -32.194 38.812 24.279 1.00 88.50 692 PHE A O 1
ATOM 5526 N N . ARG A 1 693 ? -30.347 38.171 23.173 1.00 87.62 693 ARG A N 1
ATOM 5527 C CA . ARG A 1 693 ? -30.511 39.087 22.051 1.00 87.62 693 ARG A CA 1
ATOM 5528 C C . ARG A 1 693 ? -31.430 38.473 20.999 1.00 87.62 693 ARG A C 1
ATOM 5530 O O . ARG A 1 693 ? -31.237 37.337 20.570 1.00 87.62 693 ARG A O 1
ATOM 5537 N N . LEU A 1 694 ? -32.430 39.228 20.562 1.00 81.00 694 LEU A N 1
ATOM 5538 C CA . LEU A 1 694 ? -33.279 38.866 19.434 1.00 81.00 694 LEU A CA 1
ATOM 5539 C C . LEU A 1 694 ? -32.447 38.909 18.155 1.00 81.00 694 LEU A C 1
ATOM 5541 O O . LEU A 1 694 ? -31.800 39.917 17.864 1.00 81.00 694 LEU A O 1
ATOM 5545 N N . ARG A 1 695 ? -32.487 37.829 17.372 1.00 64.88 695 ARG A N 1
ATOM 5546 C CA . ARG A 1 695 ? -31.987 37.863 15.997 1.00 64.88 695 ARG A CA 1
ATOM 5547 C C . ARG A 1 695 ? -32.893 38.814 15.217 1.00 64.88 695 ARG A C 1
ATOM 5549 O O . ARG A 1 695 ? -34.067 38.515 15.018 1.00 64.88 695 ARG A O 1
ATOM 5556 N N . THR A 1 696 ? -32.374 39.975 14.835 1.00 55.59 696 THR A N 1
ATOM 5557 C CA . THR A 1 696 ? -32.969 40.755 13.750 1.00 55.59 696 THR A CA 1
ATOM 5558 C C . THR A 1 696 ? -32.818 39.910 12.491 1.00 55.59 696 THR A C 1
ATOM 5560 O O . THR A 1 696 ? -31.692 39.513 12.183 1.00 55.59 696 THR A O 1
ATOM 5563 N N . HIS A 1 697 ? -33.935 39.553 11.858 1.00 37.53 697 HIS A N 1
ATOM 5564 C CA . HIS A 1 697 ? -33.920 38.925 10.537 1.00 37.53 697 HIS A CA 1
ATOM 5565 C C . HIS A 1 697 ? -33.180 39.792 9.523 1.00 37.53 697 HIS A C 1
ATOM 5567 O O . HIS A 1 697 ? -33.293 41.037 9.638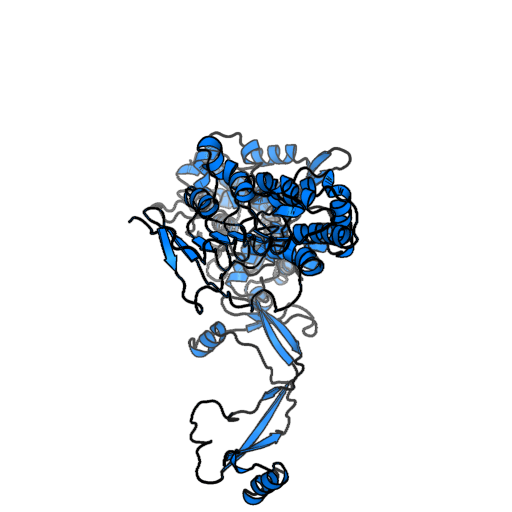 1.00 37.53 697 HIS A O 1
#

Radius of gyration: 38.93 Å; chains: 1; bounding box: 82×99×88 Å

Sequence (697 aa):
MVLSRSIEDVFGLLDYASSDTKNFYRSAQLIHFGYDPFDEDIFLMEVTPALADQFLSNPRFSAEIKSEDGNDNENPAFFCTEASTQRLLETETSDILLLVPGLKVPDDTKESYWLAEKPNISNRIVTAIKSSYIEPMSVRAPSLRNLKQRLLPSNFAGHIEDEDQDISAFDNFVSLDDLRKSVPCSEAELLHAMDRLNIFSWKGQCRKFQLDYLNNVLQSIFDMADELSLNWLHDGFSDPKDIVSRLKDLYPPVVLYQVFQRFFFRKRSSRNNAVYPRKAKICRLIGENLLSITKKFALSDFISVWCASVPHGMQPRLNRYLICSGRAYTEISSMTQQKSITYLPSEDLPDDSVDARLKSLFDRQPHWPQSQLAGYVADLIFDVPIEEPCCIPLSTTSECELTILSDSEGEDEKNAIVDEFEEVEKVALDNPVQVPAVIGSVLNHYCRVTTSADVEICCKVLAQNFAAIESLEYIPDHLGRQISAYISCDLLNNRTIPLNIYIGLFSRAYGGLFLSGFRLRSCPDFTKWIEAFSACNSLSTLNLDSCDLGGKYPEVLPWIARLKGLRFLSLRWNNLTNDNIVSITANWRIKLVGEGCKLAVVDVSRNPFLGETALRKLTSISSLQVIYLSDTGLAISTAALPPGWKERTDRERLVPKFPEPSGWLWEDFGVVRFSLGENFDSEQYEFPLIVFRLRTH

Secondary structure (DSSP, 8-state):
------HHHHHHHHHHH-S-GGGS-SEEEEEEE-S-TT-TT---B---HHHHHHHHH-TT--EEEEE-SS-TTTSPEEEEESS-EEEEEEEEEEEEEEE-TT-----SS--TTTT-SS-EEEEEEE-EEEEEEEEEEE---S-HHHHHHHTGGGEE--HHHHHSS-HHHHTTSPBHHHHHHHS-S-HHHHHHHHHHTTEEEETTEEEEE-HHHHHHHHHHHHHHHHHTT--TTTT-BS-HHHHHHHHTTTS-HHHHHHHHHHHEE--TT-SS--BEE-HHHHHHHHHHHHHHHHSEEEHHHHHHHHHHHSPTT----IIIIIITTTSEEEEE-TTT--EEEEE--GGGS--S-HHHHHHHHHHH-S---HHHHHHHHGGG-TTSPPPPPSSPPTTSS-TT---------TTHHHHHHHHTTS-HHHHHSPPPPPPPHHHHHHHHHHSS---HHHHHHHHHHHHHSGGG----TTS-HHHHHHHHHHHHHHHHTT----HHHHHHHHHHHHGGGT-SEEE--S-TTHHHHHHHHTT-SS--EEE-TTS-TTTT-GGGHHHHTT-TT--EEE-TTS---HHHHHHHHHHHH-HHHHTT----EEE-TT-TT--HHHHHHHHT-TT--EEE-TTSTTTTS-PPPPTTEEEE--GGG-S--PPPPBSHHIIIIIHHHH---TTSSS---SS--EEEE----